Protein AF-A0A6I3M5B8-F1 (afdb_monomer)

Secondary structure (DSSP, 8-state):
--SHHHHHHHHHHHHHHHHHHHHHHHHHHHHHHHHHHHHHHHHHHHHHHHH-TGGGHHHHHHHHHHHHHHHHHHHHHHHHSSSS---HHHHHHHHHHHHHHHHHHHHHHHHHHHHHHHHHHHHHHHHHHHHHHHHHHHHHHHHHHHHHHHHHHHHTTB-HHHHTTTTTHHHHHHHHHHHHHHHHHHHHHHHHTT-HHHHHHHHHHHHHHHHHHHHHHHHHHHHHHHHHHHHHHHHHHHHHHHHHHHHHHTS---HHHHHHHHHHHHHHHTSPPSSSSB-HHHHHHHHHHHHHHHHHHHTPPPGGGSS-SS------------SS--------SS---------------------------------------------PPPPPHHHHHHHHHHHHHHHHHHHHHHHHHHHTSTT-S-HHHHHHHHHHHHHHHHHHHHH-SSTTTHHHHTT-HHHHHHHHHHHHHHHHHHHHHHHHHHHHHHHHHHTT---

Structure (mmCIF, N/CA/C/O backbone):
data_AF-A0A6I3M5B8-F1
#
_entry.id   AF-A0A6I3M5B8-F1
#
loop_
_atom_site.group_PDB
_atom_site.id
_atom_site.type_symbol
_atom_site.label_atom_id
_atom_site.label_alt_id
_atom_site.label_comp_id
_atom_site.label_asym_id
_atom_site.label_entity_id
_atom_site.label_seq_id
_atom_site.pdbx_PDB_ins_code
_atom_site.Cartn_x
_atom_site.Cartn_y
_atom_site.Cartn_z
_atom_site.occupancy
_atom_site.B_iso_or_equiv
_atom_site.auth_seq_id
_atom_site.auth_comp_id
_atom_site.auth_asym_id
_atom_site.auth_atom_id
_atom_site.pdbx_PDB_model_num
ATOM 1 N N . MET A 1 1 ? 9.549 38.883 67.615 1.00 48.59 1 MET A N 1
ATOM 2 C CA . MET A 1 1 ? 9.019 37.497 67.687 1.00 48.59 1 MET A CA 1
ATOM 3 C C . MET A 1 1 ? 7.495 37.402 67.435 1.00 48.59 1 MET A C 1
ATOM 5 O O . MET A 1 1 ? 6.851 36.519 67.979 1.00 48.59 1 MET A O 1
ATOM 9 N N . ALA A 1 2 ? 6.892 38.235 66.567 1.00 50.72 2 ALA A N 1
ATOM 10 C CA . ALA A 1 2 ? 5.431 38.231 66.320 1.00 50.72 2 ALA A CA 1
ATOM 11 C C . ALA A 1 2 ? 5.004 37.649 64.948 1.00 50.72 2 ALA A C 1
ATOM 13 O O . ALA A 1 2 ? 3.820 37.586 64.639 1.00 50.72 2 ALA A O 1
ATOM 14 N N . GLY A 1 3 ? 5.953 37.202 64.113 1.00 49.19 3 GLY A N 1
ATOM 15 C CA . GLY A 1 3 ? 5.669 36.729 62.747 1.00 49.19 3 GLY A CA 1
ATOM 16 C C . GLY A 1 3 ? 5.330 35.237 62.612 1.00 49.19 3 GLY A C 1
ATOM 17 O O . GLY A 1 3 ? 4.760 34.837 61.600 1.00 49.19 3 GLY A O 1
ATOM 18 N N . PHE A 1 4 ? 5.658 34.407 63.610 1.00 50.53 4 PHE A N 1
ATOM 19 C CA . PHE A 1 4 ? 5.570 32.941 63.496 1.00 50.53 4 PHE A CA 1
ATOM 20 C C . PHE A 1 4 ? 4.150 32.400 63.760 1.00 50.53 4 PHE A C 1
ATOM 22 O O . PHE A 1 4 ? 3.657 31.542 63.032 1.00 50.53 4 PHE A O 1
ATOM 29 N N . TRP A 1 5 ? 3.428 32.974 64.729 1.00 51.03 5 TRP A N 1
ATOM 30 C CA . TRP A 1 5 ? 2.054 32.569 65.065 1.00 51.03 5 TRP A CA 1
ATOM 31 C C . TRP A 1 5 ? 1.001 33.043 64.045 1.00 51.03 5 TRP A C 1
ATOM 33 O O . TRP A 1 5 ? -0.003 32.366 63.833 1.00 51.03 5 TRP A O 1
ATOM 43 N N . ALA A 1 6 ? 1.256 34.155 63.345 1.00 49.97 6 ALA A N 1
ATOM 44 C CA . ALA A 1 6 ? 0.370 34.684 62.303 1.00 49.97 6 ALA A CA 1
ATOM 45 C C . ALA A 1 6 ? 0.513 33.977 60.937 1.00 49.97 6 ALA A C 1
ATOM 47 O O . ALA A 1 6 ? -0.367 34.116 60.089 1.00 49.97 6 ALA A O 1
ATOM 48 N N . ARG A 1 7 ? 1.603 33.227 60.695 1.00 49.31 7 ARG A N 1
ATOM 49 C CA . ARG A 1 7 ? 1.719 32.342 59.517 1.00 49.31 7 ARG A CA 1
ATOM 50 C C . ARG A 1 7 ? 0.981 31.018 59.729 1.00 49.31 7 ARG A C 1
ATOM 52 O O . ARG A 1 7 ? 0.287 30.571 58.828 1.00 49.31 7 ARG A O 1
ATOM 59 N N . ARG A 1 8 ? 1.026 30.445 60.939 1.00 51.91 8 ARG A N 1
ATOM 60 C CA . ARG A 1 8 ? 0.350 29.169 61.258 1.00 51.91 8 ARG A CA 1
ATOM 61 C C . ARG A 1 8 ? -1.183 29.245 61.186 1.00 51.91 8 ARG A C 1
ATOM 63 O O . ARG A 1 8 ? -1.810 28.292 60.749 1.00 51.91 8 ARG A O 1
ATOM 70 N N . ARG A 1 9 ? -1.787 30.383 61.561 1.00 50.44 9 ARG A N 1
ATOM 71 C CA . ARG A 1 9 ? -3.241 30.616 61.410 1.00 50.44 9 ARG A CA 1
ATOM 72 C C . ARG A 1 9 ? -3.683 30.957 59.982 1.00 50.44 9 ARG A C 1
ATOM 74 O O . ARG A 1 9 ? -4.861 30.807 59.701 1.00 50.44 9 ARG A O 1
ATOM 81 N N . ARG A 1 10 ? -2.772 31.403 59.104 1.00 51.41 10 ARG A N 1
ATOM 82 C CA . ARG A 1 10 ? -3.060 31.620 57.673 1.00 51.41 10 ARG A CA 1
ATOM 83 C C . ARG A 1 10 ? -2.960 30.332 56.850 1.00 51.41 10 ARG A C 1
ATOM 85 O O . ARG A 1 10 ? -3.768 30.145 55.959 1.00 51.41 10 ARG A O 1
ATOM 92 N N . GLY A 1 11 ? -2.080 29.404 57.236 1.00 59.59 11 GLY A N 1
ATOM 93 C CA . GLY A 1 11 ? -1.969 28.101 56.569 1.00 59.59 11 GLY A CA 1
ATOM 94 C C . GLY A 1 11 ? -3.153 27.151 56.803 1.00 59.59 11 GLY A C 1
ATOM 95 O O . GLY A 1 11 ? -3.474 26.366 55.928 1.00 59.59 11 GLY A O 1
ATOM 96 N N . ALA A 1 12 ? -3.844 27.219 57.947 1.00 63.94 12 ALA A N 1
ATOM 97 C CA . ALA A 1 12 ? -5.006 26.359 58.223 1.00 63.94 12 ALA A CA 1
ATOM 98 C C . ALA A 1 12 ? -6.206 26.568 57.262 1.00 63.94 12 ALA A C 1
ATOM 100 O O . ALA A 1 12 ? -6.715 25.571 56.755 1.00 63.94 12 ALA A O 1
ATOM 101 N N . PRO A 1 13 ? -6.656 27.806 56.967 1.00 72.19 13 PRO A N 1
ATOM 102 C CA . PRO A 1 13 ? -7.701 28.031 55.966 1.00 72.19 13 PRO A CA 1
ATOM 103 C C . PRO A 1 13 ? -7.230 27.741 54.533 1.00 72.19 13 PRO A C 1
ATOM 105 O O . PRO A 1 13 ? -8.029 27.285 53.724 1.00 72.19 13 PRO A O 1
ATOM 108 N N . GLU A 1 14 ? -5.946 27.951 54.218 1.00 72.81 14 GLU A N 1
ATOM 109 C CA . GLU A 1 14 ? -5.363 27.582 52.917 1.00 72.81 14 GLU A CA 1
ATOM 110 C C . GLU A 1 14 ? -5.358 26.054 52.708 1.00 72.81 14 GLU A C 1
ATOM 112 O O . GLU A 1 14 ? -5.739 25.582 51.641 1.00 72.81 14 GLU A O 1
ATOM 117 N N . LEU A 1 15 ? -5.013 25.276 53.741 1.00 73.50 15 LEU A N 1
ATOM 118 C CA . LEU A 1 15 ? -5.062 23.807 53.722 1.00 73.50 15 LEU A CA 1
ATOM 119 C C . LEU A 1 15 ? -6.498 23.280 53.599 1.00 73.50 15 LEU A C 1
ATOM 121 O O . LEU A 1 15 ? -6.754 22.380 52.811 1.00 73.50 15 LEU A O 1
ATOM 125 N N . GLN A 1 16 ? -7.455 23.877 54.316 1.00 77.31 16 GLN A N 1
ATOM 126 C CA . GLN A 1 16 ? -8.872 23.513 54.196 1.00 77.31 16 GLN A CA 1
ATOM 127 C C . GLN A 1 16 ? -9.437 23.810 52.802 1.00 77.31 16 GLN A C 1
ATOM 129 O O . GLN A 1 16 ? -10.225 23.025 52.278 1.00 77.31 16 GLN A O 1
ATOM 134 N N . ALA A 1 17 ? -9.036 24.931 52.196 1.00 80.94 17 ALA A N 1
ATOM 135 C CA . ALA A 1 17 ? -9.413 25.259 50.826 1.00 80.94 17 ALA A CA 1
ATOM 136 C C . ALA A 1 17 ? -8.810 24.261 49.823 1.00 80.94 17 ALA A C 1
ATOM 138 O O . ALA A 1 17 ? -9.516 23.805 48.927 1.00 80.94 17 ALA A O 1
ATOM 139 N N . HIS A 1 18 ? -7.544 23.878 50.010 1.00 82.12 18 HIS A N 1
ATOM 140 C CA . HIS A 1 18 ? -6.878 22.873 49.182 1.00 82.12 18 HIS A CA 1
ATOM 141 C C . HIS A 1 18 ? -7.544 21.490 49.282 1.00 82.12 18 HIS A C 1
ATOM 143 O O . HIS A 1 18 ? -7.831 20.867 48.261 1.00 82.12 18 HIS A O 1
ATOM 149 N N . ASP A 1 19 ? -7.868 21.033 50.494 1.00 83.81 19 ASP A N 1
ATOM 150 C CA . ASP A 1 19 ? -8.555 19.754 50.713 1.00 83.81 19 ASP A CA 1
ATOM 151 C C . ASP A 1 19 ? -9.961 19.748 50.082 1.00 83.81 19 ASP A C 1
ATOM 153 O O . ASP A 1 19 ? -10.383 18.749 49.493 1.00 83.81 19 ASP A O 1
ATOM 157 N N . ALA A 1 20 ? -10.682 20.874 50.145 1.00 87.50 20 ALA A N 1
ATOM 158 C CA . ALA A 1 20 ? -11.982 21.033 49.489 1.00 87.50 20 ALA A CA 1
ATOM 159 C C . ALA A 1 20 ? -11.874 21.025 47.952 1.00 87.50 20 ALA A C 1
ATOM 161 O O . ALA A 1 20 ? -12.743 20.477 47.264 1.00 87.50 20 ALA A O 1
ATOM 162 N N . GLU A 1 21 ? -10.802 21.599 47.404 1.00 91.81 21 GLU A N 1
ATOM 163 C CA . GLU A 1 21 ? -10.503 21.548 45.973 1.00 91.81 21 GLU A CA 1
ATOM 164 C C . GLU A 1 21 ? -10.209 20.110 45.521 1.00 91.81 21 GLU A C 1
ATOM 166 O O . GLU A 1 21 ? -10.784 19.651 44.531 1.00 91.81 21 GLU A O 1
ATOM 171 N N . LEU A 1 22 ? -9.394 19.361 46.275 1.00 92.94 22 LEU A N 1
ATOM 172 C CA . LEU A 1 22 ? -9.124 17.943 46.010 1.00 92.94 22 LEU A CA 1
ATOM 173 C C . LEU A 1 22 ? -10.400 17.096 46.055 1.00 92.94 22 LEU A C 1
ATOM 175 O O . LEU A 1 22 ? -10.620 16.282 45.157 1.00 92.94 22 LEU A O 1
ATOM 179 N N . ALA A 1 23 ? -11.267 17.322 47.044 1.00 92.62 23 ALA A N 1
ATOM 180 C CA . ALA A 1 23 ? -12.552 16.635 47.144 1.00 92.62 23 ALA A CA 1
ATOM 181 C C . ALA A 1 23 ? -13.448 16.903 45.923 1.00 92.62 23 ALA A C 1
ATOM 183 O O . ALA A 1 23 ? -14.021 15.978 45.344 1.00 92.62 23 ALA A O 1
ATOM 184 N N . THR A 1 24 ? -13.529 18.166 45.493 1.00 95.88 24 THR A N 1
ATOM 185 C CA . THR A 1 24 ? -14.314 18.576 44.318 1.00 95.88 24 THR A CA 1
ATOM 186 C C . THR A 1 24 ? -13.767 17.947 43.036 1.00 95.88 24 THR A C 1
ATOM 188 O O . THR A 1 24 ? -14.530 17.414 42.224 1.00 95.88 24 THR A O 1
ATOM 191 N N . ARG A 1 25 ? -12.439 17.959 42.861 1.00 96.44 25 ARG A N 1
ATOM 192 C CA . ARG A 1 25 ? -11.760 17.341 41.714 1.00 96.44 25 ARG A CA 1
ATOM 193 C C . ARG A 1 25 ? -11.989 15.832 41.666 1.00 96.44 25 ARG A C 1
ATOM 195 O O . ARG A 1 25 ? -12.369 15.323 40.617 1.00 96.44 25 ARG A O 1
ATOM 202 N N . ALA A 1 26 ? -11.829 15.135 42.791 1.00 96.00 26 ALA A N 1
ATOM 203 C CA . ALA A 1 26 ? -12.060 13.695 42.883 1.00 96.00 26 ALA A CA 1
ATOM 204 C C . ALA A 1 26 ? -13.515 13.319 42.559 1.00 96.00 26 ALA A C 1
ATOM 206 O O . ALA A 1 26 ? -13.753 12.405 41.771 1.00 96.00 26 ALA A O 1
ATOM 207 N N . GLY A 1 27 ? -14.494 14.050 43.106 1.00 94.94 27 GLY A N 1
ATOM 208 C CA . GLY A 1 27 ? -15.912 13.828 42.807 1.00 94.94 27 GLY A CA 1
ATOM 209 C C . GLY A 1 27 ? -16.252 14.040 41.328 1.00 94.94 27 GLY A C 1
ATOM 210 O O . GLY A 1 27 ? -16.970 13.234 40.738 1.00 94.94 27 GLY A O 1
ATOM 211 N N . THR A 1 28 ? -15.688 15.085 40.716 1.00 97.19 28 THR A N 1
ATOM 212 C CA . THR A 1 28 ? -15.871 15.375 39.284 1.00 97.19 28 THR A CA 1
ATOM 213 C C . THR A 1 28 ? -15.255 14.279 38.411 1.00 97.19 28 THR A C 1
ATOM 215 O O . THR A 1 28 ? -15.913 13.793 37.493 1.00 97.19 28 THR A O 1
ATOM 218 N N . ALA A 1 29 ? -14.032 13.843 38.729 1.00 95.44 29 ALA A N 1
ATOM 219 C CA . ALA A 1 29 ? -13.338 12.782 38.000 1.00 95.44 29 ALA A CA 1
ATOM 220 C C . ALA A 1 29 ? -14.086 11.440 38.075 1.00 95.44 29 ALA A C 1
ATOM 222 O O . ALA A 1 29 ? -14.240 10.760 37.067 1.00 95.44 29 ALA A O 1
ATOM 223 N N . LEU A 1 30 ? -14.618 11.073 39.248 1.00 97.75 30 LEU A N 1
ATOM 224 C CA . LEU A 1 30 ? -15.414 9.849 39.412 1.00 97.75 30 LEU A CA 1
ATOM 225 C C . LEU A 1 30 ? -16.650 9.827 38.505 1.00 97.75 30 LEU A C 1
ATOM 227 O O . LEU A 1 30 ? -16.930 8.810 37.874 1.00 97.75 30 LEU A O 1
ATOM 231 N N . PHE A 1 31 ? -17.386 10.940 38.444 1.00 97.81 31 PHE A N 1
ATOM 232 C CA . PHE A 1 31 ? -18.568 11.042 37.590 1.00 97.81 31 PHE A CA 1
ATOM 233 C C . PHE A 1 31 ? -18.199 10.997 36.102 1.00 97.81 31 PHE A C 1
ATOM 235 O O . PHE A 1 31 ? -18.844 10.282 35.339 1.00 97.81 31 PHE A O 1
ATOM 242 N N . ALA A 1 32 ? -17.144 11.714 35.701 1.00 94.12 32 ALA A N 1
ATOM 243 C CA . ALA A 1 32 ? -16.665 11.723 34.321 1.00 94.12 32 ALA A CA 1
ATOM 244 C C . ALA A 1 32 ? -16.250 10.319 33.849 1.00 94.12 32 ALA A C 1
ATOM 246 O O . ALA A 1 32 ? -16.659 9.879 32.773 1.00 94.12 32 ALA A O 1
ATOM 247 N N . VAL A 1 33 ? -15.502 9.582 34.676 1.00 96.88 33 VAL A N 1
ATOM 248 C CA . VAL A 1 33 ? -15.084 8.208 34.367 1.00 96.88 33 VAL A CA 1
ATOM 249 C C . VAL A 1 33 ? -16.270 7.247 34.307 1.00 96.88 33 VAL A C 1
ATOM 251 O O . VAL A 1 33 ? -16.305 6.406 33.411 1.00 96.88 33 VAL A O 1
ATOM 254 N N . ASP A 1 34 ? -17.244 7.353 35.217 1.00 97.75 34 ASP A N 1
ATOM 255 C CA . ASP A 1 34 ? -18.444 6.502 35.200 1.00 97.75 34 ASP A CA 1
ATOM 256 C C . ASP A 1 34 ? -19.265 6.689 33.918 1.00 97.75 34 ASP A C 1
ATOM 258 O O . ASP A 1 34 ? -19.636 5.710 33.262 1.00 97.75 34 ASP A O 1
ATOM 262 N N . ASP A 1 35 ? -19.498 7.942 33.521 1.00 96.50 35 ASP A N 1
ATOM 263 C CA . ASP A 1 35 ? -20.221 8.261 32.290 1.00 96.50 35 ASP A CA 1
ATOM 264 C C . ASP A 1 35 ? -19.478 7.747 31.052 1.00 96.50 35 ASP A C 1
ATOM 266 O O . ASP A 1 35 ? -20.052 7.058 30.202 1.00 96.50 35 ASP A O 1
ATOM 270 N N . ARG A 1 36 ? -18.162 7.969 31.004 1.00 92.81 36 ARG A N 1
ATOM 271 C CA . ARG A 1 36 ? -17.316 7.490 29.913 1.00 92.81 36 ARG A CA 1
ATOM 272 C C . ARG A 1 36 ? -17.292 5.966 29.817 1.00 92.81 36 ARG A C 1
ATOM 274 O O . ARG A 1 36 ? -17.307 5.409 28.721 1.00 92.81 36 ARG A O 1
ATOM 281 N N . LEU A 1 37 ? -17.269 5.275 30.952 1.00 95.31 37 LEU A N 1
ATOM 282 C CA . LEU A 1 37 ? -17.287 3.818 30.998 1.00 95.31 37 LEU A CA 1
ATOM 283 C C . LEU A 1 37 ? -18.627 3.261 30.507 1.00 95.31 37 LEU A C 1
ATOM 285 O O . LEU A 1 37 ? -18.642 2.223 29.843 1.00 95.31 37 LEU A O 1
ATOM 289 N N . ARG A 1 38 ? -19.741 3.950 30.785 1.00 92.81 38 ARG A N 1
ATOM 290 C CA . ARG A 1 38 ? -21.059 3.616 30.227 1.00 92.81 38 ARG A CA 1
ATOM 291 C C . ARG A 1 38 ? -21.059 3.757 28.707 1.00 92.81 38 ARG A C 1
ATOM 293 O O . ARG A 1 38 ? -21.376 2.781 28.033 1.00 92.81 38 ARG A O 1
ATOM 300 N N . ALA A 1 39 ? -20.596 4.892 28.185 1.00 90.25 39 ALA A N 1
ATOM 301 C CA . ALA A 1 39 ? -20.475 5.119 26.745 1.00 90.25 39 ALA A CA 1
ATOM 302 C C . ALA A 1 39 ? -19.590 4.056 26.063 1.00 90.25 39 ALA A C 1
ATOM 304 O O . ALA A 1 39 ? -20.016 3.413 25.108 1.00 90.25 39 ALA A O 1
ATOM 305 N N . ALA A 1 40 ? -18.408 3.767 26.619 1.00 90.25 40 ALA A N 1
ATOM 306 C CA . ALA A 1 40 ? -17.511 2.736 26.089 1.00 90.25 40 ALA A CA 1
ATOM 307 C C . ALA A 1 40 ? -18.128 1.322 26.129 1.00 90.25 40 ALA A C 1
ATOM 309 O O . ALA A 1 40 ? -17.816 0.471 25.298 1.00 90.25 40 ALA A O 1
ATOM 310 N N . SER A 1 41 ? -19.023 1.054 27.085 1.00 90.94 41 SER A N 1
ATOM 311 C CA . SER A 1 41 ? -19.755 -0.216 27.165 1.00 90.94 41 SER A CA 1
ATOM 312 C C . SER A 1 41 ? -20.810 -0.349 26.068 1.00 90.94 41 SER A C 1
ATOM 314 O O . SER A 1 41 ? -20.990 -1.437 25.526 1.00 90.94 41 SER A O 1
ATOM 316 N N . GLU A 1 42 ? -21.509 0.742 25.752 1.00 91.06 42 GLU A N 1
ATOM 317 C CA . GLU A 1 42 ? -22.475 0.793 24.651 1.00 91.06 42 GLU A CA 1
ATOM 318 C C . GLU A 1 42 ? -21.760 0.628 23.304 1.00 91.06 42 GLU A C 1
ATOM 320 O O . GLU A 1 42 ? -22.162 -0.204 22.490 1.00 91.06 42 GLU A O 1
ATOM 325 N N . GLU A 1 43 ? -20.642 1.336 23.107 1.00 89.81 43 GLU A N 1
ATOM 326 C CA . GLU A 1 43 ? -19.778 1.194 21.928 1.00 89.81 43 GLU A CA 1
ATOM 327 C C . GLU A 1 43 ? -19.272 -0.236 21.740 1.00 89.81 43 GLU A C 1
ATOM 329 O O . GLU A 1 43 ? -19.311 -0.751 20.622 1.00 89.81 43 GLU A O 1
ATOM 334 N N . LEU A 1 44 ? -18.866 -0.910 22.822 1.00 90.88 44 LEU A N 1
ATOM 335 C CA . LEU A 1 44 ? -18.464 -2.316 22.773 1.00 90.88 44 LEU A CA 1
ATOM 336 C C . LEU A 1 44 ? -19.594 -3.211 22.239 1.00 90.88 44 LEU A C 1
ATOM 338 O O . LEU A 1 44 ? -19.329 -4.090 21.425 1.00 90.88 44 LEU A O 1
ATOM 342 N N . GLY A 1 45 ? -20.844 -2.969 22.647 1.00 88.62 45 GLY A N 1
ATOM 343 C CA . GLY A 1 45 ? -22.005 -3.719 22.157 1.00 88.62 45 GLY A CA 1
ATOM 344 C C . GLY A 1 45 ? -22.276 -3.492 20.665 1.00 88.62 45 GLY A C 1
ATOM 345 O O . GLY A 1 45 ? -22.546 -4.439 19.925 1.00 88.62 45 GLY A O 1
ATOM 346 N N . PHE A 1 46 ? -22.137 -2.252 20.185 1.00 86.88 46 PHE A N 1
ATOM 347 C CA . PHE A 1 46 ? -22.210 -1.965 18.747 1.00 86.88 46 PHE A CA 1
ATOM 348 C C . PHE A 1 46 ? -21.057 -2.613 17.973 1.00 86.88 46 PHE A C 1
ATOM 350 O O . PHE A 1 46 ? -21.256 -3.122 16.867 1.00 86.88 46 PHE A O 1
ATOM 357 N N . ALA A 1 47 ? -19.852 -2.604 18.542 1.00 86.75 47 ALA A N 1
ATOM 358 C CA . ALA A 1 47 ? -18.682 -3.215 17.934 1.00 86.75 47 ALA A CA 1
ATOM 359 C C . ALA A 1 47 ? -18.783 -4.743 17.892 1.00 86.75 47 ALA A C 1
ATOM 361 O O . ALA A 1 47 ? -18.393 -5.328 16.888 1.00 86.75 47 ALA A O 1
ATOM 362 N N . GLU A 1 48 ? -19.361 -5.386 18.908 1.00 86.62 48 GLU A N 1
ATOM 363 C CA . GLU A 1 48 ? -19.631 -6.828 18.907 1.00 86.62 48 GLU A CA 1
ATOM 364 C C . GLU A 1 48 ? -20.513 -7.227 17.721 1.00 86.62 48 GLU A C 1
ATOM 366 O O . GLU A 1 48 ? -20.199 -8.173 17.001 1.00 86.62 48 GLU A O 1
ATOM 371 N N . ALA A 1 49 ? -21.574 -6.459 17.456 1.00 83.25 49 ALA A N 1
ATOM 372 C CA . ALA A 1 49 ? -22.458 -6.704 16.320 1.00 83.25 49 ALA A CA 1
ATOM 373 C C . ALA A 1 49 ? -21.755 -6.525 14.959 1.00 83.25 49 ALA A C 1
ATOM 375 O O . ALA A 1 49 ? -22.120 -7.182 13.985 1.00 83.25 49 ALA A O 1
ATOM 376 N N . ALA A 1 50 ? -20.762 -5.634 14.877 1.00 79.69 50 ALA A N 1
ATOM 377 C CA . ALA A 1 50 ? -20.055 -5.318 13.636 1.00 79.69 50 ALA A CA 1
ATOM 378 C C . ALA A 1 50 ? -18.809 -6.187 13.381 1.00 79.69 50 ALA A C 1
ATOM 380 O O . ALA A 1 50 ? -18.463 -6.430 12.225 1.00 79.69 50 ALA A O 1
ATOM 381 N N . LEU A 1 51 ? -18.106 -6.599 14.439 1.00 82.06 51 LEU A N 1
ATOM 382 C CA . LEU A 1 51 ? -16.792 -7.251 14.385 1.00 82.06 51 LEU A CA 1
ATOM 383 C C . LEU A 1 51 ? -16.814 -8.699 14.895 1.00 82.06 51 LEU A C 1
ATOM 385 O O . LEU A 1 51 ? -15.892 -9.452 14.594 1.00 82.06 51 LEU A O 1
ATOM 389 N N . GLY A 1 52 ? -17.843 -9.087 15.651 1.00 83.88 52 GLY A N 1
ATOM 390 C CA . GLY A 1 52 ? -17.917 -10.366 16.353 1.00 83.88 52 GLY A CA 1
ATOM 391 C C . GLY A 1 52 ? -17.292 -10.326 17.752 1.00 83.88 52 GLY A C 1
ATOM 392 O O . GLY A 1 52 ? -16.508 -9.438 18.094 1.00 83.88 52 GLY A O 1
ATOM 393 N N . SER A 1 53 ? -17.639 -11.319 18.571 1.00 85.31 53 SER A N 1
ATOM 394 C CA . SER A 1 53 ? -17.255 -11.395 19.988 1.00 85.31 53 SER A CA 1
ATOM 395 C C . SER A 1 53 ? -15.764 -11.662 20.210 1.00 85.31 53 SER A C 1
ATOM 397 O O . SER A 1 53 ? -15.169 -11.118 21.139 1.00 85.31 53 SER A O 1
ATOM 399 N N . GLU A 1 54 ? -15.124 -12.450 19.344 1.00 83.06 54 GLU A N 1
ATOM 400 C CA . GLU A 1 54 ? -13.688 -12.741 19.443 1.00 83.06 54 GLU A CA 1
ATOM 401 C C . GLU A 1 54 ? -12.837 -11.478 19.238 1.00 83.06 54 GLU A C 1
ATOM 403 O O . GLU A 1 54 ? -11.878 -11.239 19.972 1.00 83.06 54 GLU A O 1
ATOM 408 N N . ALA A 1 55 ? -13.237 -10.612 18.302 1.00 81.12 55 ALA A N 1
ATOM 409 C CA . ALA A 1 55 ? -12.507 -9.396 17.950 1.00 81.12 55 ALA A CA 1
ATOM 410 C C . ALA A 1 55 ? -12.511 -8.324 19.057 1.00 81.12 55 ALA A C 1
ATOM 412 O O . ALA A 1 55 ? -11.619 -7.472 19.085 1.00 81.12 55 ALA A O 1
ATOM 413 N N . ILE A 1 56 ? -13.500 -8.364 19.957 1.00 89.38 56 ILE A N 1
ATOM 414 C CA . ILE A 1 56 ? -13.662 -7.407 21.061 1.00 89.38 56 ILE A CA 1
ATOM 415 C C . ILE A 1 56 ? -13.249 -7.972 22.430 1.00 89.38 56 ILE A C 1
ATOM 417 O O . ILE A 1 56 ? -13.349 -7.271 23.439 1.00 89.38 56 ILE A O 1
ATOM 421 N N . ALA A 1 57 ? -12.798 -9.230 22.491 1.00 89.88 57 ALA A N 1
ATOM 422 C CA . ALA A 1 57 ? -12.553 -9.936 23.748 1.00 89.88 57 ALA A CA 1
ATOM 423 C C . ALA A 1 57 ? -11.535 -9.216 24.651 1.00 89.88 57 ALA A C 1
ATOM 425 O O . ALA A 1 57 ? -11.749 -9.085 25.856 1.00 89.88 57 ALA A O 1
ATOM 426 N N . GLU A 1 58 ? -10.449 -8.700 24.073 1.00 90.69 58 GLU A N 1
ATOM 427 C CA . GLU A 1 58 ? -9.429 -7.947 24.809 1.00 90.69 58 GLU A CA 1
ATOM 428 C C . GLU A 1 58 ? -9.988 -6.632 25.371 1.00 90.69 58 GLU A C 1
ATOM 430 O O . GLU A 1 58 ? -9.862 -6.361 26.567 1.00 90.69 58 GLU A O 1
ATOM 435 N N . THR A 1 59 ? -10.700 -5.860 24.546 1.00 91.38 59 THR A N 1
ATOM 436 C CA . THR A 1 59 ? -11.357 -4.613 24.959 1.00 91.38 59 THR A CA 1
ATOM 437 C C . THR A 1 59 ? -12.368 -4.860 26.081 1.00 91.38 59 THR A C 1
ATOM 439 O O . THR A 1 59 ? -12.419 -4.105 27.054 1.00 91.38 59 THR A O 1
ATOM 442 N N . ALA A 1 60 ? -13.121 -5.963 26.018 1.00 93.62 60 ALA A N 1
ATOM 443 C CA . ALA A 1 60 ? -14.046 -6.364 27.075 1.00 93.62 60 ALA A CA 1
ATOM 444 C C . ALA A 1 60 ? -13.327 -6.634 28.413 1.00 93.62 60 ALA A C 1
ATOM 446 O O . ALA A 1 60 ? -13.810 -6.221 29.473 1.00 93.62 60 ALA A O 1
ATOM 447 N N . VAL A 1 61 ? -12.154 -7.280 28.380 1.00 95.88 61 VAL A N 1
ATOM 448 C CA . 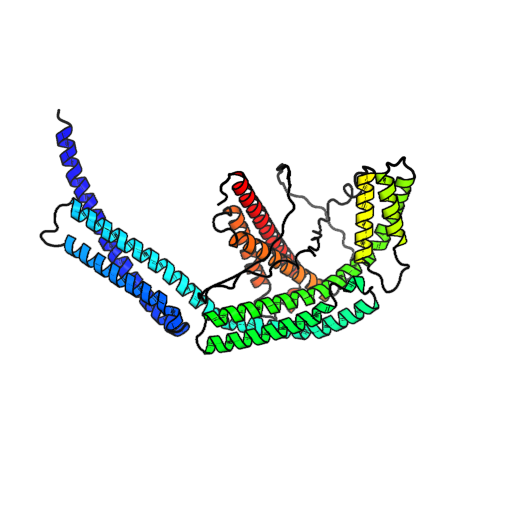VAL A 1 61 ? -11.320 -7.524 29.572 1.00 95.88 61 VAL A CA 1
ATOM 449 C C . VAL A 1 61 ? -10.802 -6.213 30.164 1.00 95.88 61 VAL A C 1
ATOM 451 O O . VAL A 1 61 ? -10.867 -6.033 31.386 1.00 95.88 61 VAL A O 1
ATOM 454 N N . VAL A 1 62 ? -10.338 -5.283 29.325 1.00 95.12 62 VAL A N 1
ATOM 455 C CA . VAL A 1 62 ? -9.856 -3.964 29.765 1.00 95.12 62 VAL A CA 1
ATOM 456 C C . VAL A 1 62 ? -10.990 -3.154 30.399 1.00 95.12 62 VAL A C 1
ATOM 458 O O . VAL A 1 62 ? -10.837 -2.651 31.513 1.00 95.12 62 VAL A O 1
ATOM 461 N N . LEU A 1 63 ? -12.172 -3.119 29.777 1.00 95.19 63 LEU A N 1
ATOM 462 C CA . LEU A 1 63 ? -13.351 -2.450 30.339 1.00 95.19 63 LEU A CA 1
ATOM 463 C C . LEU A 1 63 ? -13.804 -3.081 31.663 1.00 95.19 63 LEU A C 1
ATOM 465 O O . LEU A 1 63 ? -14.212 -2.380 32.591 1.00 95.19 63 LEU A O 1
ATOM 469 N N . ALA A 1 64 ? -13.705 -4.405 31.801 1.00 96.00 64 ALA A N 1
ATOM 470 C CA . ALA A 1 64 ? -13.973 -5.075 33.070 1.00 96.00 64 ALA A CA 1
ATOM 471 C C . ALA A 1 64 ? -12.949 -4.703 34.160 1.00 96.00 64 ALA A C 1
ATOM 473 O O . ALA A 1 64 ? -13.321 -4.594 35.330 1.00 96.00 64 ALA A O 1
ATOM 474 N N . ALA A 1 65 ? -11.677 -4.497 33.806 1.00 96.25 65 ALA A N 1
ATOM 475 C CA . ALA A 1 65 ? -10.654 -4.021 34.737 1.00 96.25 65 ALA A CA 1
ATOM 476 C C . ALA A 1 65 ? -10.902 -2.569 35.173 1.00 96.25 65 ALA A C 1
ATOM 478 O O . ALA A 1 65 ? -10.896 -2.301 36.377 1.00 96.25 65 ALA A O 1
ATOM 479 N N . ALA A 1 66 ? -11.231 -1.684 34.230 1.00 96.56 66 ALA A N 1
ATOM 480 C CA . ALA A 1 66 ? -11.608 -0.299 34.499 1.00 96.56 66 ALA A CA 1
ATOM 481 C C . ALA A 1 66 ? -12.798 -0.205 35.472 1.00 96.56 66 ALA A C 1
ATOM 483 O O . ALA A 1 66 ? -12.736 0.534 36.454 1.00 96.56 66 ALA A O 1
ATOM 484 N N . ARG A 1 67 ? -13.842 -1.035 35.291 1.00 97.25 67 ARG A N 1
ATOM 485 C CA . ARG A 1 67 ? -14.982 -1.120 36.233 1.00 97.25 67 ARG A CA 1
ATOM 486 C C . ARG A 1 67 ? -14.554 -1.485 37.654 1.00 97.25 67 ARG A C 1
ATOM 488 O O . ARG A 1 67 ? -15.074 -0.921 38.615 1.00 97.25 67 ARG A O 1
ATOM 495 N N . ARG A 1 68 ? -13.608 -2.419 37.812 1.00 97.69 68 ARG A N 1
ATOM 496 C CA . ARG A 1 68 ? -13.093 -2.801 39.140 1.00 97.69 68 ARG A CA 1
ATOM 497 C C . ARG A 1 68 ? -12.304 -1.665 39.791 1.00 97.69 68 ARG A C 1
ATOM 499 O O . ARG A 1 68 ? -12.488 -1.420 40.979 1.00 97.69 68 ARG A O 1
ATOM 506 N N . GLN A 1 69 ? -11.460 -0.971 39.027 1.00 96.94 69 GLN A N 1
ATOM 507 C CA . GLN A 1 69 ? -10.680 0.168 39.524 1.00 96.94 69 GLN A CA 1
ATOM 508 C C . GLN A 1 69 ? -11.581 1.344 39.922 1.00 96.94 69 GLN A C 1
ATOM 510 O O . GLN A 1 69 ? -11.400 1.906 41.000 1.00 96.94 69 GLN A O 1
ATOM 515 N N . LEU A 1 70 ? -12.604 1.649 39.115 1.00 98.06 70 LEU A N 1
ATOM 516 C CA . LEU A 1 70 ? -13.610 2.662 39.439 1.00 98.06 70 LEU A CA 1
ATOM 517 C C . LEU A 1 70 ? -14.368 2.304 40.728 1.00 98.06 70 LEU A C 1
ATOM 519 O O . LEU A 1 70 ? -14.597 3.160 41.580 1.00 98.06 70 LEU A O 1
ATOM 523 N N . GLY A 1 71 ? -14.699 1.022 40.916 1.00 97.88 71 GLY A N 1
ATOM 524 C CA . GLY A 1 71 ? -15.293 0.521 42.156 1.00 97.88 71 GLY A CA 1
ATOM 525 C C . GLY A 1 71 ? -14.422 0.773 43.395 1.00 97.88 71 GLY A C 1
ATOM 526 O O . GLY A 1 71 ? -14.948 1.193 44.430 1.00 97.88 71 GLY A O 1
ATOM 527 N N . GLU A 1 72 ? -13.101 0.581 43.298 1.00 97.62 72 GLU A N 1
ATOM 528 C CA . GLU A 1 72 ? -12.180 0.907 44.399 1.00 97.62 72 GLU A CA 1
ATOM 529 C C . GLU A 1 72 ? -12.082 2.418 44.628 1.00 97.62 72 GLU A C 1
ATOM 531 O O . GLU A 1 72 ? -12.137 2.861 45.775 1.00 97.62 72 GLU A O 1
ATOM 536 N N . ALA A 1 73 ? -12.041 3.223 43.564 1.00 97.69 73 ALA A N 1
ATOM 537 C CA . ALA A 1 73 ? -12.045 4.680 43.669 1.00 97.69 73 ALA A CA 1
ATOM 538 C C . ALA A 1 73 ? -13.305 5.196 44.399 1.00 97.69 73 ALA A C 1
ATOM 540 O O . ALA A 1 73 ? -13.205 5.993 45.336 1.00 97.69 73 ALA A O 1
ATOM 541 N N . PHE A 1 74 ? -14.492 4.661 44.083 1.00 98.06 74 PHE A N 1
ATOM 542 C CA . PHE A 1 74 ? -15.724 4.957 44.826 1.00 98.06 74 PHE A CA 1
ATOM 543 C C . PHE A 1 74 ? -15.677 4.486 46.285 1.00 98.06 74 PHE A C 1
ATOM 545 O O . PHE A 1 74 ? -16.240 5.145 47.164 1.00 98.06 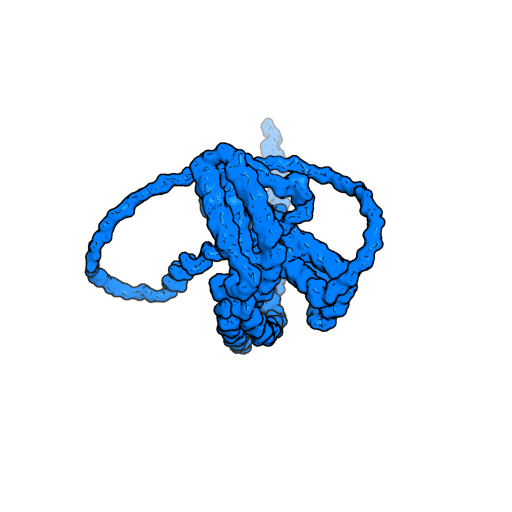74 PHE A O 1
ATOM 552 N N . ARG A 1 75 ? -15.030 3.348 46.574 1.00 97.44 75 ARG A N 1
ATOM 553 C CA . ARG A 1 75 ? -14.868 2.847 47.948 1.00 97.44 75 ARG A CA 1
ATOM 554 C C . ARG A 1 75 ? -13.983 3.776 48.778 1.00 97.44 75 ARG A C 1
ATOM 556 O O . ARG A 1 75 ? -14.349 4.110 49.905 1.00 97.44 75 ARG A O 1
ATOM 563 N N . LEU A 1 76 ? -12.867 4.229 48.210 1.00 96.00 76 LEU A N 1
ATOM 564 C CA . LEU A 1 76 ? -11.965 5.202 48.827 1.00 96.00 76 LEU A CA 1
ATOM 565 C C . LEU A 1 76 ? -12.663 6.544 49.062 1.00 96.00 76 LEU A C 1
ATOM 567 O O . LEU A 1 76 ? -12.577 7.087 50.163 1.00 96.00 76 LEU A O 1
ATOM 571 N N . ASN A 1 77 ? -13.420 7.032 48.075 1.00 94.88 77 ASN A N 1
ATOM 572 C CA . ASN A 1 77 ? -14.162 8.284 48.201 1.00 94.88 77 ASN A CA 1
ATOM 573 C C . ASN A 1 77 ? -15.243 8.210 49.290 1.00 94.88 77 ASN A C 1
ATOM 575 O O . ASN A 1 77 ? -15.394 9.130 50.087 1.00 94.88 77 ASN A O 1
ATOM 579 N N . ARG A 1 78 ? -15.951 7.079 49.403 1.00 95.31 78 ARG A N 1
ATOM 580 C CA . ARG A 1 78 ? -16.928 6.860 50.481 1.00 95.31 78 ARG A CA 1
ATOM 581 C C . ARG A 1 78 ? -16.281 6.940 51.863 1.00 95.31 78 ARG A C 1
ATOM 583 O O . ARG A 1 78 ? -16.825 7.602 52.735 1.00 95.31 78 ARG A O 1
ATOM 590 N N . ARG A 1 79 ? -15.089 6.356 52.029 1.00 95.50 79 ARG A N 1
ATOM 591 C CA . ARG A 1 79 ? -14.319 6.414 53.283 1.00 95.50 79 ARG A CA 1
ATOM 592 C C . ARG A 1 79 ? -13.908 7.841 53.669 1.00 95.50 79 ARG A C 1
ATOM 594 O O . ARG A 1 79 ? -13.726 8.130 54.848 1.00 95.50 79 ARG A O 1
ATOM 601 N N . ASN A 1 80 ? -13.757 8.744 52.698 1.00 92.25 80 ASN A N 1
ATOM 602 C CA . ASN A 1 80 ? -13.504 10.166 52.962 1.00 92.25 80 ASN A CA 1
ATOM 603 C C . ASN A 1 80 ? -14.751 10.902 53.483 1.00 92.25 80 ASN A C 1
ATOM 605 O O . ASN A 1 80 ? -14.609 11.919 54.157 1.00 92.25 80 ASN A O 1
ATOM 609 N N . HIS A 1 81 ? -15.950 10.386 53.202 1.00 90.38 81 HIS A N 1
ATOM 610 C CA . HIS A 1 81 ? -17.230 10.942 53.651 1.00 90.38 81 HIS A CA 1
ATOM 611 C C . HIS A 1 81 ? -17.798 10.263 54.908 1.00 90.38 81 HIS A C 1
ATOM 613 O O . HIS A 1 81 ? -18.875 10.644 55.369 1.00 90.38 81 HIS A O 1
ATOM 619 N N . ASP A 1 82 ? -17.098 9.275 55.473 1.00 92.19 82 ASP A N 1
ATOM 620 C CA . ASP A 1 82 ? -17.494 8.653 56.736 1.00 92.19 82 ASP A CA 1
ATOM 621 C C . ASP A 1 82 ? -17.458 9.680 57.890 1.00 92.19 82 ASP A C 1
ATOM 623 O O . ASP A 1 82 ? -16.652 10.611 57.857 1.00 92.19 82 ASP A O 1
ATOM 627 N N . PRO A 1 83 ? -18.265 9.507 58.960 1.00 86.75 83 PRO A N 1
ATOM 628 C CA . PRO A 1 83 ? -18.324 10.455 60.081 1.00 86.75 83 PRO A CA 1
ATOM 629 C C . PRO A 1 83 ? -16.979 10.705 60.778 1.00 86.75 83 PRO A C 1
ATOM 631 O O . PRO A 1 83 ? -16.791 11.754 61.387 1.00 86.75 83 PRO A O 1
ATOM 634 N N . GLN A 1 84 ? -16.055 9.743 60.690 1.00 83.38 84 GLN A N 1
ATOM 635 C CA . GLN A 1 84 ? -14.705 9.831 61.237 1.00 83.38 84 GLN A CA 1
ATOM 636 C C . GLN A 1 84 ? -13.682 9.438 60.154 1.00 83.38 84 GLN A C 1
ATOM 638 O O . GLN A 1 84 ? -13.184 8.310 60.151 1.00 83.38 84 GLN A O 1
ATOM 643 N N . PRO A 1 85 ? -13.361 10.342 59.213 1.00 81.69 85 PRO A N 1
ATOM 644 C CA . PRO A 1 85 ? -12.599 9.996 58.018 1.00 81.69 85 PRO A CA 1
ATOM 645 C C . PRO A 1 85 ? -11.103 9.788 58.290 1.00 81.69 85 PRO A C 1
ATOM 647 O O . PRO A 1 85 ? -10.421 9.233 57.434 1.00 81.69 85 PRO A O 1
ATOM 650 N N . GLY A 1 86 ? -10.588 10.188 59.458 1.00 87.75 86 GLY A N 1
ATOM 651 C CA . GLY A 1 86 ? -9.165 10.140 59.816 1.00 87.75 86 GLY A CA 1
ATOM 652 C C . GLY A 1 86 ? -8.498 11.525 59.787 1.00 87.75 86 GLY A C 1
ATOM 653 O O . GLY A 1 86 ? -9.196 12.535 59.680 1.00 87.75 86 GLY A O 1
ATOM 654 N N . PRO A 1 87 ? -7.164 11.605 59.934 1.00 88.88 87 PRO A N 1
ATOM 655 C CA . PRO A 1 87 ? -6.421 12.866 59.857 1.00 88.88 87 PRO A CA 1
ATOM 656 C C . PRO A 1 87 ? -6.440 13.467 58.436 1.00 88.88 87 PRO A C 1
ATOM 658 O O . PRO A 1 87 ? -6.486 12.723 57.456 1.00 88.88 87 PRO A O 1
ATOM 661 N N . SER A 1 88 ? -6.367 14.805 58.323 1.00 84.75 88 SER A N 1
ATOM 662 C CA . SER A 1 88 ? -6.450 15.544 57.038 1.00 84.75 88 SER A CA 1
ATOM 663 C C . SER A 1 88 ? -5.469 15.019 55.991 1.00 84.75 88 SER A C 1
ATOM 665 O O . SER A 1 88 ? -5.866 14.751 54.863 1.00 84.75 88 SER A O 1
ATOM 667 N N . ASP A 1 89 ? -4.214 14.781 56.383 1.00 86.75 89 ASP A N 1
ATOM 668 C CA . ASP A 1 89 ? -3.162 14.327 55.467 1.00 86.75 89 ASP A CA 1
ATOM 669 C C . ASP A 1 89 ? -3.503 12.968 54.820 1.00 86.75 89 ASP A C 1
ATOM 671 O O . ASP A 1 89 ? -3.260 12.756 53.632 1.00 86.75 89 ASP A O 1
ATOM 675 N N . GLU A 1 90 ? -4.137 12.054 55.566 1.00 90.94 90 GLU A N 1
ATOM 676 C CA . GLU A 1 90 ? -4.593 10.761 55.035 1.00 90.94 90 GLU A CA 1
ATOM 677 C C . GLU A 1 90 ? -5.822 10.893 54.128 1.00 90.94 90 GLU A C 1
ATOM 679 O O . GLU A 1 90 ? -6.018 10.066 53.233 1.00 90.94 90 GLU A O 1
ATOM 684 N N . VAL A 1 91 ? -6.681 11.885 54.374 1.00 91.38 91 VAL A N 1
ATOM 685 C CA . VAL A 1 91 ? -7.842 12.186 53.523 1.00 91.38 91 VAL A CA 1
ATOM 686 C C . VAL A 1 91 ? -7.369 12.787 52.198 1.00 91.38 91 VAL A C 1
ATOM 688 O O . VAL A 1 91 ? -7.783 12.315 51.138 1.00 91.38 91 VAL A O 1
ATOM 691 N N . GLY A 1 92 ? -6.439 13.746 52.245 1.00 90.88 92 GLY A N 1
ATOM 692 C CA . GLY A 1 92 ? -5.802 14.333 51.065 1.00 90.88 92 GLY A CA 1
ATOM 693 C C . GLY A 1 92 ? -5.075 13.288 50.215 1.00 90.88 92 GLY A C 1
ATOM 694 O O . GLY A 1 92 ? -5.315 13.200 49.011 1.00 90.88 92 GLY A O 1
ATOM 695 N N . ALA A 1 93 ? -4.276 12.412 50.838 1.00 93.88 93 ALA A N 1
ATOM 696 C CA . ALA A 1 93 ? -3.604 11.311 50.141 1.00 93.88 93 ALA A CA 1
ATOM 697 C C . ALA A 1 93 ? -4.592 10.344 49.460 1.00 93.88 93 ALA A C 1
ATOM 699 O O . ALA A 1 93 ? -4.337 9.870 48.353 1.00 93.88 93 ALA A O 1
ATOM 700 N N . ARG A 1 94 ? -5.749 10.075 50.083 1.00 95.88 94 ARG A N 1
ATOM 701 C CA . ARG A 1 94 ? -6.812 9.272 49.462 1.00 95.88 94 ARG A CA 1
ATOM 702 C C . ARG A 1 94 ? -7.475 9.978 48.286 1.00 95.88 94 ARG A C 1
ATOM 704 O O . ARG A 1 94 ? -7.735 9.310 47.293 1.00 95.88 94 ARG A O 1
ATOM 711 N N . TYR A 1 95 ? -7.745 11.284 48.365 1.00 96.62 95 TYR A N 1
ATOM 712 C CA . TYR A 1 95 ? -8.284 12.028 47.219 1.00 96.62 95 TYR A CA 1
ATOM 713 C C . TYR A 1 95 ? -7.317 12.034 46.038 1.00 96.62 95 TYR A C 1
ATOM 715 O O . TYR A 1 95 ? -7.750 11.797 44.914 1.00 96.62 95 TYR A O 1
ATOM 723 N N . LEU A 1 96 ? -6.019 12.231 46.288 1.00 96.56 96 LEU A N 1
ATOM 724 C CA . LEU A 1 96 ? -4.995 12.105 45.249 1.00 96.56 96 LEU A CA 1
ATOM 725 C C . LEU A 1 96 ? -5.011 10.706 44.626 1.00 96.56 96 LEU A C 1
ATOM 727 O O . LEU A 1 96 ? -5.068 10.591 43.410 1.00 96.56 96 LEU A O 1
ATOM 731 N N . HIS A 1 97 ? -5.098 9.650 45.438 1.00 97.38 97 HIS A N 1
ATOM 732 C CA . HIS A 1 97 ? -5.178 8.289 44.910 1.00 97.38 97 HIS A CA 1
ATOM 733 C C . HIS A 1 97 ? -6.449 8.027 44.079 1.00 97.38 97 HIS A C 1
ATOM 735 O O . HIS A 1 97 ? -6.390 7.330 43.068 1.00 97.38 97 HIS A O 1
ATOM 741 N N . VAL A 1 98 ? -7.598 8.590 44.474 1.00 97.94 98 VAL A N 1
ATOM 742 C CA . VAL A 1 98 ? -8.837 8.535 43.675 1.00 97.94 98 VAL A CA 1
ATOM 743 C C . VAL A 1 98 ? -8.641 9.228 42.328 1.00 97.94 98 VAL A C 1
ATOM 745 O O . VAL A 1 98 ? -9.023 8.665 41.307 1.00 97.94 98 VAL A O 1
ATOM 748 N N . ILE A 1 99 ? -8.026 10.413 42.320 1.00 97.50 99 ILE A N 1
ATOM 749 C CA . ILE A 1 99 ? -7.714 11.151 41.090 1.00 97.50 99 ILE A CA 1
ATOM 750 C C . ILE A 1 99 ? -6.777 10.322 40.201 1.00 97.50 99 ILE A C 1
ATOM 752 O O . ILE A 1 99 ? -7.101 10.111 39.037 1.00 97.50 99 ILE A O 1
ATOM 756 N N . ASP A 1 100 ? -5.699 9.760 40.754 1.00 97.88 100 ASP A N 1
ATOM 757 C CA . ASP A 1 100 ? -4.746 8.924 40.012 1.00 97.88 100 ASP A CA 1
ATOM 758 C C . ASP A 1 100 ? -5.418 7.690 39.382 1.00 97.88 100 ASP A C 1
ATOM 760 O O . ASP A 1 100 ? -5.120 7.321 38.242 1.00 97.88 100 ASP A O 1
ATOM 764 N N . LEU A 1 101 ? -6.335 7.037 40.111 1.00 97.75 101 LEU A N 1
ATOM 765 C CA . LEU A 1 101 ? -7.118 5.911 39.593 1.00 97.75 101 LEU A CA 1
ATOM 766 C C . LEU A 1 101 ? -8.022 6.351 38.442 1.00 97.75 101 LEU A C 1
ATOM 768 O O . LEU A 1 101 ? -8.047 5.679 37.412 1.00 97.75 101 LEU A O 1
ATOM 772 N N . CYS A 1 102 ? -8.737 7.468 38.595 1.00 98.12 102 CYS A N 1
ATOM 773 C CA . CYS A 1 102 ? -9.580 8.014 37.536 1.00 98.12 102 CYS A CA 1
ATOM 774 C C . CYS A 1 102 ? -8.753 8.361 36.290 1.00 98.12 102 CYS A C 1
ATOM 776 O O . CYS A 1 102 ? -9.076 7.882 35.210 1.00 98.12 102 CYS A O 1
ATOM 778 N N . GLU A 1 103 ? -7.636 9.076 36.435 1.00 97.19 103 GLU A N 1
ATOM 779 C CA . GLU A 1 103 ? -6.745 9.438 35.322 1.00 97.19 103 GLU A CA 1
ATOM 780 C C . GLU A 1 103 ? -6.117 8.209 34.636 1.00 97.19 103 GLU A C 1
ATOM 782 O O . GLU A 1 103 ? -5.861 8.208 33.428 1.00 97.19 103 GLU A O 1
ATOM 787 N N . ALA A 1 104 ? -5.833 7.137 35.382 1.00 96.44 104 ALA A N 1
ATOM 788 C CA . ALA A 1 104 ? -5.369 5.877 34.802 1.00 96.44 104 ALA A CA 1
ATOM 789 C C . ALA A 1 104 ? -6.470 5.175 33.993 1.00 96.44 104 ALA A C 1
ATOM 791 O O . ALA A 1 104 ? -6.193 4.651 32.911 1.00 96.44 104 ALA A O 1
ATOM 792 N N . ILE A 1 105 ? -7.709 5.185 34.494 1.00 97.00 105 ILE A N 1
ATOM 793 C CA . ILE A 1 105 ? -8.860 4.626 33.782 1.00 97.00 105 ILE A CA 1
ATOM 794 C C . ILE A 1 105 ? -9.149 5.439 32.518 1.00 97.00 105 ILE A C 1
ATOM 796 O O . ILE A 1 105 ? -9.306 4.837 31.462 1.00 97.00 105 ILE A O 1
ATOM 800 N N . GLU A 1 106 ? -9.176 6.773 32.591 1.00 93.38 106 GLU A N 1
ATOM 801 C CA . GLU A 1 106 ? -9.431 7.643 31.432 1.00 93.38 106 GLU A CA 1
ATOM 802 C C . GLU A 1 106 ? -8.463 7.354 30.290 1.00 93.38 106 GLU A C 1
ATOM 804 O O . GLU A 1 106 ? -8.914 7.052 29.188 1.00 93.38 106 GLU A O 1
ATOM 809 N N . ARG A 1 107 ? -7.153 7.319 30.573 1.00 93.88 107 ARG A N 1
ATOM 810 C CA . ARG A 1 107 ? -6.133 6.978 29.569 1.00 93.88 107 ARG A CA 1
ATOM 811 C C . ARG A 1 107 ? -6.368 5.603 28.951 1.00 93.88 107 ARG A C 1
ATOM 813 O O . ARG A 1 107 ? -6.297 5.450 27.738 1.00 93.88 107 ARG A O 1
ATOM 820 N N . SER A 1 108 ? -6.700 4.608 29.775 1.00 93.19 108 SER A N 1
ATOM 821 C CA . SER A 1 108 ? -7.016 3.271 29.271 1.00 93.19 108 SER A CA 1
ATOM 822 C C . SER A 1 108 ? -8.279 3.260 28.403 1.00 93.19 108 SER A C 1
ATOM 824 O O . SER A 1 108 ? -8.343 2.479 27.459 1.00 93.19 108 SER A O 1
ATOM 826 N N . LEU A 1 109 ? -9.290 4.073 28.716 1.00 90.81 109 LEU A N 1
ATOM 827 C CA . LEU A 1 109 ? -10.510 4.185 27.916 1.00 90.81 109 LEU A CA 1
ATOM 828 C C . LEU A 1 109 ? -10.258 4.934 26.604 1.00 90.81 109 LEU A C 1
ATOM 830 O O . LEU A 1 109 ? -10.795 4.520 25.580 1.00 90.81 109 LEU A O 1
ATOM 834 N N . ASP A 1 110 ? -9.449 5.995 26.608 1.00 86.50 110 ASP A N 1
ATOM 835 C CA . ASP A 1 110 ? -9.023 6.713 25.398 1.00 86.50 110 ASP A CA 1
ATOM 836 C C . ASP A 1 110 ? -8.365 5.755 24.395 1.00 86.50 110 ASP A C 1
ATOM 838 O O . ASP A 1 110 ? -8.818 5.656 23.254 1.00 86.50 110 ASP A O 1
ATOM 842 N N . ASP A 1 111 ? -7.371 4.983 24.839 1.00 88.56 111 ASP A N 1
ATOM 843 C CA . ASP A 1 111 ? -6.644 4.043 23.978 1.00 88.56 111 ASP A CA 1
ATOM 844 C C . ASP A 1 111 ? -7.576 2.975 23.379 1.00 88.56 111 ASP A C 1
ATOM 846 O O . ASP A 1 111 ? -7.535 2.695 22.179 1.00 88.56 111 ASP A O 1
ATOM 850 N N . GLN A 1 112 ? -8.458 2.398 24.202 1.00 88.56 112 GLN A N 1
ATOM 851 C CA . GLN A 1 112 ? -9.383 1.352 23.761 1.00 88.56 112 GLN A CA 1
ATOM 852 C C . GLN A 1 112 ? -10.465 1.877 22.814 1.00 88.56 112 GLN A C 1
ATOM 854 O O . GLN A 1 112 ? -10.777 1.225 21.821 1.00 88.56 112 GLN A O 1
ATOM 859 N N . THR A 1 113 ? -11.042 3.046 23.103 1.00 85.06 113 THR A N 1
ATOM 860 C CA . THR A 1 113 ? -12.077 3.649 22.246 1.00 85.06 113 THR A CA 1
ATOM 861 C C . THR A 1 113 ? -11.501 4.076 20.896 1.00 85.06 113 THR A C 1
ATOM 863 O O . THR A 1 113 ? -12.131 3.839 19.864 1.00 85.06 113 THR A O 1
ATOM 866 N N . ALA A 1 114 ? -10.276 4.612 20.867 1.00 85.94 114 ALA A N 1
ATOM 867 C CA . ALA A 1 114 ? -9.583 4.952 19.627 1.00 85.94 114 ALA A CA 1
ATOM 868 C C . ALA A 1 114 ? -9.296 3.714 18.755 1.00 85.94 114 ALA A C 1
ATOM 870 O O . ALA A 1 114 ? -9.626 3.712 17.565 1.00 85.94 114 ALA A O 1
ATOM 871 N N . ASP A 1 115 ? -8.737 2.649 19.338 1.00 88.31 115 ASP A N 1
ATOM 872 C CA . ASP A 1 115 ? -8.462 1.392 18.626 1.00 88.31 115 ASP A CA 1
ATOM 873 C C . ASP A 1 115 ? -9.756 0.731 18.117 1.00 88.31 115 ASP A C 1
ATOM 875 O O . ASP A 1 115 ? -9.852 0.342 16.948 1.00 88.31 115 ASP A O 1
ATOM 879 N N . LEU A 1 116 ? -10.801 0.681 18.948 1.00 86.44 116 LEU A N 1
ATOM 880 C CA . LEU A 1 116 ? -12.102 0.139 18.556 1.00 86.44 116 LEU A CA 1
ATOM 881 C C . LEU A 1 116 ? -12.715 0.927 17.391 1.00 86.44 116 LEU A C 1
ATOM 883 O O . LEU A 1 116 ? -13.170 0.335 16.406 1.00 86.44 116 LEU A O 1
ATOM 887 N N . ALA A 1 117 ? -12.679 2.261 17.460 1.00 85.50 117 ALA A N 1
ATOM 888 C CA . ALA A 1 117 ? -13.164 3.131 16.395 1.00 85.50 117 ALA A CA 1
ATOM 889 C C . ALA A 1 117 ? -12.405 2.903 15.078 1.00 85.50 117 ALA A C 1
ATOM 891 O O . ALA A 1 117 ? -13.021 2.872 14.004 1.00 85.50 117 ALA A O 1
ATOM 892 N N . GLU A 1 118 ? -11.087 2.697 15.139 1.00 87.38 118 GLU A N 1
ATOM 893 C CA . GLU A 1 118 ? -10.268 2.386 13.969 1.00 87.38 118 GLU A CA 1
ATOM 894 C C . GLU A 1 118 ? -10.654 1.035 13.350 1.00 87.38 118 GLU A C 1
ATOM 896 O O . GLU A 1 118 ? -10.906 0.959 12.141 1.00 87.38 118 GLU A O 1
ATOM 901 N N . ARG A 1 119 ? -10.784 -0.016 14.171 1.00 86.38 119 ARG A N 1
ATOM 902 C CA . ARG A 1 119 ? -11.213 -1.355 13.731 1.00 86.38 119 ARG A CA 1
ATOM 903 C C . ARG A 1 119 ? -12.601 -1.317 13.088 1.00 86.38 119 ARG A C 1
ATOM 905 O O . ARG A 1 119 ? -12.788 -1.855 11.996 1.00 86.38 119 ARG A O 1
ATOM 912 N N . MET A 1 120 ? -13.561 -0.615 13.694 1.00 85.75 120 MET A N 1
ATOM 913 C CA . MET A 1 120 ? -14.896 -0.416 13.112 1.00 85.75 120 MET A CA 1
ATOM 914 C C . MET A 1 120 ? -14.838 0.350 11.787 1.00 85.75 120 MET A C 1
ATOM 916 O O . MET A 1 120 ? -15.557 0.030 10.839 1.00 85.75 120 MET A O 1
ATOM 920 N N . SER A 1 121 ? -13.979 1.365 11.695 1.00 88.50 121 SER A N 1
ATOM 921 C CA . SER A 1 121 ? -13.773 2.124 10.463 1.00 88.50 121 SER A CA 1
ATOM 922 C C . SER A 1 121 ? -13.213 1.243 9.344 1.00 88.50 121 SER A C 1
ATOM 924 O O . SER A 1 121 ? -13.726 1.273 8.224 1.00 88.50 121 SER A O 1
ATOM 926 N N . ARG A 1 122 ? -12.225 0.390 9.649 1.00 85.00 122 ARG A N 1
ATOM 927 C CA . ARG A 1 122 ? -11.698 -0.614 8.713 1.00 85.00 122 ARG A CA 1
ATOM 928 C C . ARG A 1 122 ? -12.784 -1.586 8.259 1.00 85.00 122 ARG A C 1
ATOM 930 O O . ARG A 1 122 ? -12.970 -1.762 7.056 1.00 85.00 122 ARG A O 1
ATOM 937 N N . ALA A 1 123 ? -13.566 -2.131 9.188 1.00 84.69 123 ALA A N 1
ATOM 938 C CA . ALA A 1 123 ? -14.653 -3.053 8.864 1.00 84.69 123 ALA A CA 1
ATOM 939 C C . ALA A 1 123 ? -15.708 -2.432 7.931 1.00 84.69 123 ALA A C 1
ATOM 941 O O . ALA A 1 123 ? -16.160 -3.104 6.998 1.00 84.69 123 ALA A O 1
ATOM 942 N N . ARG A 1 124 ? -16.046 -1.148 8.137 1.00 86.81 124 ARG A N 1
ATOM 943 C CA . ARG A 1 124 ? -16.960 -0.385 7.269 1.00 86.81 124 ARG A CA 1
ATOM 944 C C . ARG A 1 124 ? -16.404 -0.151 5.865 1.00 86.81 124 ARG A C 1
ATOM 946 O O . ARG A 1 124 ? -17.163 -0.254 4.913 1.00 86.81 124 ARG A O 1
ATOM 953 N N . ARG A 1 125 ? -15.108 0.151 5.727 1.00 89.62 125 ARG A N 1
ATOM 954 C CA . ARG A 1 125 ? -14.466 0.419 4.420 1.00 89.62 125 ARG A CA 1
ATOM 955 C C . ARG A 1 125 ? -14.115 -0.845 3.636 1.00 89.62 125 ARG A C 1
ATOM 957 O O . ARG A 1 125 ? -13.925 -0.790 2.427 1.00 89.62 125 ARG A O 1
ATOM 964 N N . ALA A 1 126 ? -13.985 -1.986 4.304 1.00 90.25 126 ALA A N 1
ATOM 965 C CA . ALA A 1 126 ? -13.510 -3.213 3.675 1.00 90.25 126 ALA A CA 1
ATOM 966 C C . ALA A 1 126 ? -14.346 -3.704 2.465 1.00 90.25 126 ALA A C 1
ATOM 968 O O . ALA A 1 126 ? -13.730 -4.185 1.515 1.00 90.25 126 ALA A O 1
ATOM 969 N N . PRO A 1 127 ? -15.691 -3.578 2.411 1.00 90.75 127 PRO A N 1
ATOM 970 C CA . PRO A 1 127 ? -16.458 -3.885 1.198 1.00 90.75 127 PRO A CA 1
ATOM 971 C C . PRO A 1 127 ? -16.037 -3.041 -0.014 1.00 90.75 127 PRO A C 1
ATOM 973 O O . PRO A 1 127 ? -15.881 -3.585 -1.108 1.00 90.75 127 PRO A O 1
ATOM 976 N N . ASP A 1 128 ? -15.784 -1.746 0.187 1.00 94.19 128 ASP A N 1
ATOM 977 C CA . ASP A 1 128 ? -15.329 -0.842 -0.875 1.00 94.19 128 ASP A CA 1
ATOM 978 C C . ASP A 1 128 ? -13.912 -1.199 -1.330 1.00 94.19 128 ASP A C 1
ATOM 980 O O . ASP A 1 128 ? -13.629 -1.227 -2.526 1.00 94.19 128 ASP A O 1
ATOM 984 N N . VAL A 1 129 ? -13.031 -1.550 -0.385 1.00 94.44 129 VAL A N 1
ATOM 985 C CA . VAL A 1 129 ? -11.674 -2.035 -0.688 1.00 94.44 129 VAL A CA 1
ATOM 986 C C . VAL A 1 129 ? -11.731 -3.319 -1.519 1.00 94.44 129 VAL A C 1
ATOM 988 O O . VAL A 1 129 ? -11.057 -3.417 -2.542 1.00 94.44 129 VAL A O 1
ATOM 991 N N . ILE A 1 130 ? -12.570 -4.285 -1.135 1.00 96.19 130 ILE A N 1
ATOM 992 C CA . ILE A 1 130 ? -12.783 -5.533 -1.885 1.00 96.19 130 ILE A CA 1
ATOM 993 C C . ILE A 1 130 ? -13.287 -5.237 -3.302 1.00 96.19 130 ILE A C 1
ATOM 995 O O . ILE A 1 130 ? -12.762 -5.785 -4.275 1.00 96.19 130 ILE A O 1
ATOM 999 N N . ALA A 1 131 ? -14.280 -4.355 -3.438 1.00 96.81 131 ALA A N 1
ATOM 1000 C CA . ALA A 1 131 ? -14.818 -3.958 -4.735 1.00 96.81 131 ALA A CA 1
ATOM 1001 C C . ALA A 1 131 ? -13.759 -3.263 -5.608 1.00 96.81 131 ALA A C 1
ATOM 1003 O O . ALA A 1 131 ? -13.651 -3.569 -6.799 1.00 96.81 131 ALA A O 1
ATOM 1004 N N . GLY A 1 132 ? -12.944 -2.389 -5.012 1.00 97.75 132 GLY A N 1
ATOM 1005 C CA . GLY A 1 132 ? -11.824 -1.714 -5.663 1.00 97.75 132 GLY A CA 1
ATOM 1006 C C . GLY A 1 132 ? -10.792 -2.701 -6.204 1.00 97.75 132 GLY A C 1
ATOM 1007 O O . GLY A 1 132 ? -10.534 -2.709 -7.407 1.00 97.75 132 GLY A O 1
ATOM 1008 N N . ILE A 1 133 ? -10.296 -3.607 -5.352 1.00 98.06 133 ILE A N 1
ATOM 1009 C CA . ILE A 1 133 ? -9.330 -4.647 -5.741 1.00 98.06 133 ILE A CA 1
ATOM 1010 C C . ILE A 1 133 ? -9.902 -5.530 -6.858 1.00 98.06 133 ILE A C 1
ATOM 1012 O O . ILE A 1 133 ? -9.197 -5.849 -7.815 1.00 98.06 133 ILE A O 1
ATOM 1016 N N . ARG A 1 134 ? -11.186 -5.905 -6.786 1.00 98.19 134 ARG A N 1
ATOM 1017 C CA . ARG A 1 134 ? -11.837 -6.692 -7.844 1.00 98.19 134 ARG A CA 1
ATOM 1018 C C . ARG A 1 134 ? -11.867 -5.937 -9.173 1.00 98.19 134 ARG A C 1
ATOM 1020 O O . ARG A 1 134 ? -11.587 -6.520 -10.219 1.00 98.19 134 ARG A O 1
ATOM 1027 N N . ALA A 1 135 ? -12.181 -4.646 -9.143 1.00 97.88 135 ALA A N 1
ATOM 1028 C CA . ALA A 1 135 ? -12.169 -3.810 -10.336 1.00 97.88 135 ALA A CA 1
ATOM 1029 C C . ALA A 1 135 ? -10.747 -3.645 -10.904 1.00 97.88 135 ALA A C 1
ATOM 1031 O O . ALA A 1 135 ? -10.568 -3.695 -12.123 1.00 97.88 135 ALA A O 1
ATOM 1032 N N . ASP A 1 136 ? -9.735 -3.499 -10.045 1.00 97.31 136 ASP A N 1
ATOM 1033 C CA . ASP A 1 136 ? -8.332 -3.448 -10.461 1.00 97.31 136 ASP A CA 1
ATOM 1034 C C . ASP A 1 136 ? -7.864 -4.759 -11.095 1.00 97.31 136 ASP A C 1
ATOM 1036 O O . ASP A 1 136 ? -7.213 -4.725 -12.138 1.00 97.31 136 ASP A O 1
ATOM 1040 N N . LEU A 1 137 ? -8.244 -5.909 -10.529 1.00 98.06 137 LEU A N 1
ATOM 1041 C CA . LEU A 1 137 ? -7.960 -7.228 -11.102 1.00 98.06 137 LEU A CA 1
ATOM 1042 C C . LEU A 1 137 ? -8.496 -7.343 -12.531 1.00 98.06 137 LEU A C 1
ATOM 1044 O O . LEU A 1 137 ? -7.763 -7.762 -13.428 1.00 98.06 137 LEU A O 1
ATOM 1048 N N . VAL A 1 138 ? -9.747 -6.932 -12.762 1.00 97.06 138 VAL A N 1
ATOM 1049 C CA . VAL A 1 138 ? -10.363 -6.954 -14.099 1.00 97.06 138 VAL A CA 1
ATOM 1050 C C . VAL A 1 138 ? -9.610 -6.034 -15.061 1.00 97.06 138 VAL A C 1
ATOM 1052 O O . VAL A 1 138 ? -9.246 -6.460 -16.159 1.00 97.06 138 VAL A O 1
ATOM 1055 N N . ARG A 1 139 ? -9.320 -4.792 -14.647 1.00 95.69 139 ARG A N 1
ATOM 1056 C CA . ARG A 1 139 ? -8.582 -3.821 -15.472 1.00 95.69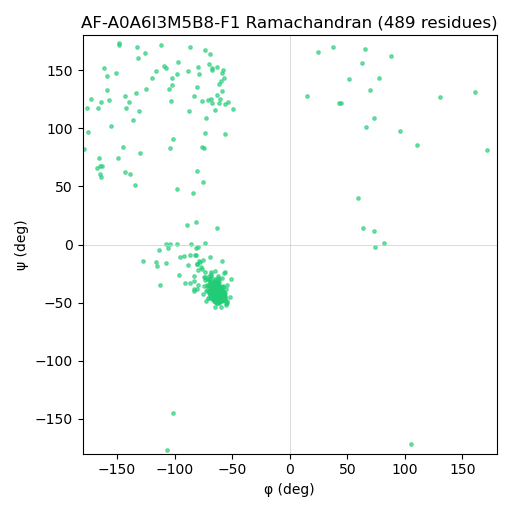 139 ARG A CA 1
ATOM 1057 C C . ARG A 1 139 ? -7.178 -4.309 -15.827 1.00 95.69 139 ARG A C 1
ATOM 1059 O O . ARG A 1 139 ? -6.786 -4.247 -16.991 1.00 95.69 139 ARG A O 1
ATOM 1066 N N . ALA A 1 140 ? -6.424 -4.788 -14.841 1.00 95.62 140 ALA A N 1
ATOM 1067 C CA . ALA A 1 140 ? -5.055 -5.250 -15.032 1.00 95.62 140 ALA A CA 1
ATOM 1068 C C . ALA A 1 140 ? -5.005 -6.511 -15.906 1.00 95.62 140 ALA A C 1
ATOM 1070 O O . ALA A 1 140 ? -4.185 -6.580 -16.820 1.00 95.62 140 ALA A O 1
ATOM 1071 N N . SER A 1 141 ? -5.929 -7.456 -15.701 1.00 95.75 141 SER A N 1
ATOM 1072 C CA . SER A 1 141 ? -6.015 -8.683 -16.506 1.00 95.75 141 SER A CA 1
ATOM 1073 C C . SER A 1 141 ? -6.321 -8.384 -17.975 1.00 95.75 141 SER A C 1
ATOM 1075 O O . SER A 1 141 ? -5.669 -8.926 -18.866 1.00 95.75 141 SER A O 1
ATOM 1077 N N . ALA A 1 142 ? -7.252 -7.462 -18.249 1.00 95.00 142 ALA A N 1
ATOM 1078 C CA . ALA A 1 142 ? -7.573 -7.046 -19.616 1.00 95.00 142 ALA A CA 1
ATOM 1079 C C . ALA A 1 142 ? -6.369 -6.416 -20.345 1.00 95.00 142 ALA A C 1
ATOM 1081 O O . ALA A 1 142 ? -6.232 -6.544 -21.563 1.00 95.00 142 ALA A O 1
ATOM 1082 N N . ARG A 1 143 ? -5.464 -5.768 -19.604 1.00 96.00 143 ARG A N 1
ATOM 1083 C CA . ARG A 1 143 ? -4.274 -5.106 -20.152 1.00 96.00 143 ARG A CA 1
ATOM 1084 C C . ARG A 1 143 ? -3.156 -6.081 -20.537 1.00 96.00 143 ARG A C 1
ATOM 1086 O O . ARG A 1 143 ? -2.343 -5.737 -21.390 1.00 96.00 143 ARG A O 1
ATOM 1093 N N . ILE A 1 144 ? -3.126 -7.302 -19.992 1.00 95.81 144 ILE A N 1
ATOM 1094 C CA . ILE A 1 144 ? -2.068 -8.292 -20.283 1.00 95.81 144 ILE A CA 1
ATOM 1095 C C . ILE A 1 144 ? -1.975 -8.586 -21.783 1.00 95.81 144 ILE A C 1
ATOM 1097 O O . ILE A 1 144 ? -0.880 -8.577 -22.342 1.00 95.81 144 ILE A O 1
ATOM 1101 N N . ALA A 1 145 ? -3.110 -8.832 -22.445 1.00 92.56 145 ALA A N 1
ATOM 1102 C CA . ALA A 1 145 ? -3.132 -9.156 -23.871 1.00 92.56 145 ALA A CA 1
ATOM 1103 C C . ALA A 1 145 ? -2.574 -8.006 -24.725 1.00 92.56 145 ALA A C 1
ATOM 1105 O O . ALA A 1 145 ? -1.771 -8.235 -25.629 1.00 92.56 145 ALA A O 1
ATOM 1106 N N . TYR A 1 146 ? -2.941 -6.767 -24.385 1.00 94.00 146 TYR A N 1
ATOM 1107 C CA . TYR A 1 146 ? -2.410 -5.568 -25.029 1.00 94.00 146 TYR A CA 1
ATOM 1108 C C . TYR A 1 146 ? -0.891 -5.447 -24.842 1.00 94.00 146 TYR A C 1
ATOM 1110 O O . TYR A 1 146 ? -0.166 -5.260 -25.815 1.00 94.00 146 TYR A O 1
ATOM 1118 N N . VAL A 1 147 ? -0.397 -5.619 -23.613 1.00 96.38 147 VAL A N 1
ATOM 1119 C CA . VAL A 1 147 ? 1.036 -5.505 -23.300 1.00 96.38 147 VAL A CA 1
ATOM 1120 C C . VAL A 1 147 ? 1.858 -6.609 -23.968 1.00 96.38 147 VAL A C 1
ATOM 1122 O O . VAL A 1 147 ? 2.939 -6.323 -24.476 1.00 96.38 147 VAL A O 1
ATOM 1125 N N . ARG A 1 148 ? 1.346 -7.847 -24.041 1.00 95.38 148 ARG A N 1
ATOM 1126 C CA . ARG A 1 148 ? 1.993 -8.940 -24.793 1.00 95.38 148 ARG A CA 1
ATOM 1127 C C . ARG A 1 148 ? 2.135 -8.582 -26.274 1.00 95.38 148 ARG A C 1
ATOM 1129 O O . ARG A 1 148 ? 3.238 -8.639 -26.802 1.00 95.38 148 ARG A O 1
ATOM 1136 N N . ALA A 1 149 ? 1.067 -8.088 -26.902 1.00 94.88 149 ALA A N 1
ATOM 1137 C CA . ALA A 1 149 ? 1.128 -7.631 -28.290 1.00 94.88 149 ALA A CA 1
ATOM 1138 C C . ALA A 1 149 ? 2.092 -6.443 -28.483 1.00 94.88 149 ALA A C 1
ATOM 1140 O O . ALA A 1 149 ? 2.703 -6.306 -29.541 1.00 94.88 149 ALA A O 1
ATOM 1141 N N . THR A 1 150 ? 2.225 -5.560 -27.488 1.00 94.81 150 THR A N 1
ATOM 1142 C CA . THR A 1 150 ? 3.224 -4.480 -27.506 1.00 94.81 150 THR A CA 1
ATOM 1143 C C . THR A 1 150 ? 4.643 -5.030 -27.429 1.00 94.81 150 THR A C 1
ATOM 1145 O O . THR A 1 150 ? 5.473 -4.620 -28.235 1.00 94.81 150 THR A O 1
ATOM 1148 N N . LEU A 1 151 ? 4.919 -5.993 -26.546 1.00 95.19 151 LEU A N 1
ATOM 1149 C CA . LEU A 1 151 ? 6.223 -6.656 -26.499 1.00 95.19 151 LEU A CA 1
ATOM 1150 C C . LEU A 1 151 ? 6.570 -7.349 -27.816 1.00 95.19 151 LEU A C 1
ATOM 1152 O O . LEU A 1 151 ? 7.702 -7.213 -28.260 1.00 95.19 151 LEU A O 1
ATOM 1156 N N . ASP A 1 152 ? 5.616 -8.010 -28.474 1.00 94.06 152 ASP A N 1
ATOM 1157 C CA . ASP A 1 152 ? 5.860 -8.638 -29.780 1.00 94.06 152 ASP A CA 1
ATOM 1158 C C . ASP A 1 152 ? 6.267 -7.599 -30.840 1.00 94.06 152 ASP A C 1
ATOM 1160 O O . ASP A 1 152 ? 7.199 -7.817 -31.615 1.00 94.06 152 ASP A O 1
ATOM 1164 N N . ARG A 1 153 ? 5.622 -6.421 -30.843 1.00 93.31 153 ARG A N 1
ATOM 1165 C CA . ARG A 1 153 ? 6.012 -5.304 -31.722 1.00 93.31 153 ARG A CA 1
ATOM 1166 C C . ARG A 1 153 ? 7.389 -4.741 -31.368 1.00 93.31 153 ARG A C 1
ATOM 1168 O O . ARG A 1 153 ? 8.158 -4.422 -32.271 1.00 93.31 153 ARG A O 1
ATOM 1175 N N . LEU A 1 154 ? 7.703 -4.611 -30.079 1.00 93.44 154 LEU A N 1
ATOM 1176 C CA . LEU A 1 154 ? 9.008 -4.137 -29.611 1.00 93.44 154 LEU A CA 1
ATOM 1177 C C . LEU A 1 154 ? 10.121 -5.132 -29.961 1.00 93.44 154 LEU A C 1
ATOM 1179 O O . LEU A 1 154 ? 11.183 -4.709 -30.407 1.00 93.44 154 LEU A O 1
ATOM 1183 N N . ALA A 1 155 ? 9.864 -6.435 -29.841 1.00 92.38 155 ALA A N 1
ATOM 1184 C CA . ALA A 1 155 ? 10.792 -7.508 -30.195 1.00 92.38 155 ALA A CA 1
ATOM 1185 C C . ALA A 1 155 ? 11.105 -7.572 -31.695 1.00 92.38 155 ALA A C 1
ATOM 1187 O O . ALA A 1 155 ? 12.162 -8.061 -32.071 1.00 92.38 155 ALA A O 1
ATOM 1188 N N . ALA A 1 156 ? 10.227 -7.042 -32.551 1.00 91.50 156 ALA A N 1
ATOM 1189 C CA . ALA A 1 156 ? 10.509 -6.887 -33.978 1.00 91.50 156 ALA A CA 1
ATOM 1190 C C . ALA A 1 156 ? 11.415 -5.679 -34.301 1.00 91.50 156 ALA A C 1
ATOM 1192 O O . ALA A 1 156 ? 11.912 -5.572 -35.421 1.00 91.50 156 ALA A O 1
ATOM 1193 N N . ARG A 1 157 ? 11.597 -4.741 -33.359 1.00 90.50 157 ARG A N 1
ATOM 1194 C CA . ARG A 1 157 ? 12.332 -3.477 -33.562 1.00 90.50 157 ARG A CA 1
ATOM 1195 C C . ARG A 1 157 ? 13.640 -3.403 -32.772 1.00 90.50 157 ARG A C 1
ATOM 1197 O O . ARG A 1 157 ? 14.598 -2.802 -33.258 1.00 90.50 157 ARG A O 1
ATOM 1204 N N . TYR A 1 158 ? 13.672 -3.978 -31.574 1.00 91.88 158 TYR A N 1
ATOM 1205 C CA . TYR A 1 158 ? 14.749 -3.822 -30.599 1.00 91.88 158 TYR A CA 1
ATOM 1206 C C . TYR A 1 158 ? 15.480 -5.128 -30.315 1.00 91.88 158 TYR A C 1
ATOM 1208 O O . TYR A 1 158 ? 14.883 -6.201 -30.312 1.00 91.88 158 TYR A O 1
ATOM 1216 N N . ALA A 1 159 ? 16.774 -5.007 -30.003 1.00 90.88 159 ALA A N 1
ATOM 1217 C CA . ALA A 1 159 ? 17.604 -6.143 -29.621 1.00 90.88 159 ALA A CA 1
ATOM 1218 C C . ALA A 1 159 ? 17.053 -6.853 -28.374 1.00 90.88 159 ALA A C 1
ATOM 1220 O O . ALA A 1 159 ? 16.551 -6.213 -27.446 1.00 90.88 159 ALA A O 1
ATOM 1221 N N . ARG A 1 160 ? 17.248 -8.174 -28.294 1.00 89.31 160 ARG A N 1
ATOM 1222 C CA . ARG A 1 160 ? 16.838 -8.981 -27.133 1.00 89.31 160 ARG A CA 1
ATOM 1223 C C . ARG A 1 160 ? 17.419 -8.464 -25.813 1.00 89.31 160 ARG A C 1
ATOM 1225 O O . ARG A 1 160 ? 16.710 -8.431 -24.813 1.00 89.31 160 ARG A O 1
ATOM 1232 N N . ASP A 1 161 ? 18.669 -8.007 -25.830 1.00 88.00 161 ASP A N 1
ATOM 1233 C CA . ASP A 1 161 ? 19.339 -7.446 -24.651 1.00 88.00 161 ASP A CA 1
ATOM 1234 C C . ASP A 1 161 ? 18.655 -6.169 -24.137 1.00 88.00 161 ASP A C 1
ATOM 1236 O O . ASP A 1 161 ? 18.597 -5.953 -22.927 1.00 88.00 161 ASP A O 1
ATOM 1240 N N . ALA A 1 162 ? 18.068 -5.358 -25.027 1.00 90.31 162 ALA A N 1
ATOM 1241 C CA . ALA A 1 162 ? 17.312 -4.164 -24.643 1.00 90.31 162 ALA A CA 1
ATOM 1242 C C . ALA A 1 162 ? 16.005 -4.526 -23.916 1.00 90.31 162 ALA A C 1
ATOM 1244 O O . ALA A 1 162 ? 15.559 -3.808 -23.023 1.00 90.31 162 ALA A O 1
ATOM 1245 N N . LEU A 1 163 ? 15.403 -5.662 -24.285 1.00 93.88 163 LEU A N 1
ATOM 1246 C CA . LEU A 1 163 ? 14.121 -6.134 -23.758 1.00 93.88 163 LEU A CA 1
ATOM 1247 C C . LEU A 1 163 ? 14.258 -7.050 -22.537 1.00 93.88 163 LEU A C 1
ATOM 1249 O O . LEU A 1 163 ? 13.256 -7.324 -21.881 1.00 93.88 163 LEU A O 1
ATOM 1253 N N . ALA A 1 164 ? 15.471 -7.489 -22.191 1.00 90.62 164 ALA A N 1
ATOM 1254 C CA . ALA A 1 164 ?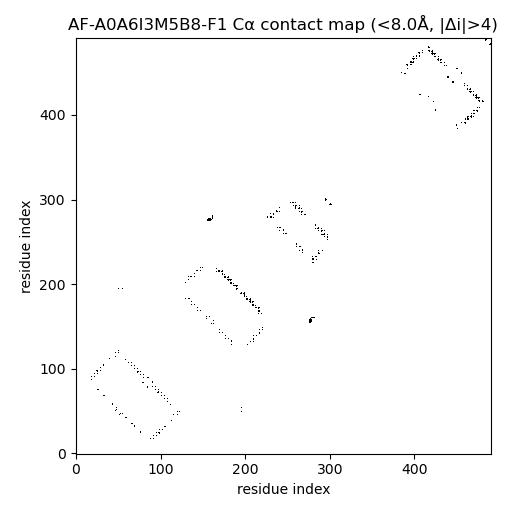 15.722 -8.457 -21.120 1.00 90.62 164 ALA A CA 1
ATOM 1255 C C . ALA A 1 164 ? 15.167 -8.036 -19.743 1.00 90.62 164 ALA A C 1
ATOM 1257 O O . ALA A 1 164 ? 14.922 -8.876 -18.883 1.00 90.62 164 ALA A O 1
ATOM 1258 N N . GLY A 1 165 ? 14.972 -6.733 -19.509 1.00 89.19 165 GLY A N 1
ATOM 1259 C CA . GLY A 1 165 ? 14.369 -6.223 -18.274 1.00 89.19 165 GLY A CA 1
ATOM 1260 C C . GLY A 1 165 ? 12.838 -6.297 -18.223 1.00 89.19 165 GLY A C 1
ATOM 1261 O O . GLY A 1 165 ? 12.270 -6.166 -17.140 1.00 89.19 165 GLY A O 1
ATOM 1262 N N . ILE A 1 166 ? 12.167 -6.475 -19.366 1.00 94.94 166 ILE A N 1
ATOM 1263 C CA . ILE A 1 166 ? 10.704 -6.361 -19.494 1.00 94.94 166 ILE A CA 1
ATOM 1264 C C . ILE A 1 166 ? 10.029 -7.577 -20.146 1.00 94.94 166 ILE A C 1
ATOM 1266 O O . ILE A 1 166 ? 8.812 -7.717 -20.029 1.00 94.94 166 ILE A O 1
ATOM 1270 N N . ASP A 1 167 ? 10.784 -8.470 -20.790 1.00 92.31 167 ASP A N 1
ATOM 1271 C CA . ASP A 1 167 ? 10.265 -9.619 -21.546 1.00 92.31 167 ASP A CA 1
ATOM 1272 C C . ASP A 1 167 ? 9.423 -10.590 -20.693 1.00 92.31 167 ASP A C 1
ATOM 1274 O O . ASP A 1 167 ? 8.347 -11.026 -21.105 1.00 92.31 167 ASP A O 1
ATOM 1278 N N . GLY A 1 168 ? 9.859 -10.874 -19.465 1.00 92.69 168 GLY A N 1
ATOM 1279 C CA . GLY A 1 168 ? 9.152 -11.719 -18.502 1.00 92.69 168 GLY A CA 1
ATOM 1280 C C . GLY A 1 168 ? 8.035 -11.004 -17.736 1.00 92.69 168 GLY A C 1
ATOM 1281 O O . GLY A 1 168 ? 7.259 -11.657 -17.031 1.00 92.69 168 GLY A O 1
ATOM 1282 N N . GLY A 1 169 ? 7.929 -9.679 -17.871 1.00 93.44 169 GLY A N 1
ATOM 1283 C CA . GLY A 1 169 ? 7.010 -8.833 -17.108 1.00 93.44 169 GLY A CA 1
ATOM 1284 C C . GLY A 1 169 ? 5.547 -9.282 -17.193 1.00 93.44 169 GLY A C 1
ATOM 1285 O O . GLY A 1 169 ? 4.925 -9.470 -16.146 1.00 93.44 169 GLY A O 1
ATOM 1286 N N . PRO A 1 170 ? 4.978 -9.529 -18.389 1.00 96.00 170 PRO A N 1
ATOM 1287 C CA . PRO A 1 170 ? 3.570 -9.911 -18.514 1.00 96.00 170 PRO A CA 1
ATOM 1288 C C . PRO A 1 170 ? 3.248 -11.305 -17.986 1.00 96.00 170 PRO A C 1
ATOM 1290 O O . PRO A 1 170 ? 2.139 -11.529 -17.511 1.00 96.00 170 PRO A O 1
ATOM 1293 N N . ALA A 1 171 ? 4.183 -12.253 -18.077 1.00 96.38 171 ALA A N 1
ATOM 1294 C CA . ALA A 1 171 ? 3.993 -13.584 -17.504 1.00 96.38 171 ALA A CA 1
ATOM 1295 C C . ALA A 1 171 ? 4.013 -13.524 -15.969 1.00 96.38 171 ALA A C 1
ATOM 1297 O O . ALA A 1 171 ? 3.195 -14.160 -15.308 1.00 96.38 171 ALA A O 1
ATOM 1298 N N . GLU A 1 172 ? 4.909 -12.717 -15.397 1.00 97.50 172 GLU A N 1
ATOM 1299 C CA . GLU A 1 172 ? 4.951 -12.488 -13.954 1.00 97.50 172 GLU A CA 1
ATOM 1300 C C . GLU A 1 172 ? 3.725 -11.714 -13.450 1.00 97.50 172 GLU A C 1
ATOM 1302 O O . GLU A 1 172 ? 3.145 -12.084 -12.432 1.00 97.50 172 GLU A O 1
ATOM 1307 N N . ALA A 1 173 ? 3.281 -10.689 -14.182 1.00 98.19 173 ALA A N 1
ATOM 1308 C CA . ALA A 1 173 ? 2.064 -9.949 -13.865 1.00 98.19 173 ALA A CA 1
ATOM 1309 C C . ALA A 1 173 ? 0.831 -10.868 -13.831 1.00 98.19 173 ALA A C 1
ATOM 1311 O O . ALA A 1 173 ? 0.038 -10.780 -12.900 1.00 98.19 173 ALA A O 1
ATOM 1312 N N . ASP A 1 174 ? 0.702 -11.791 -14.788 1.00 98.19 174 ASP A N 1
ATOM 1313 C CA . ASP A 1 174 ? -0.383 -12.782 -14.839 1.00 98.19 174 ASP A CA 1
ATOM 1314 C C . ASP A 1 174 ? -0.387 -13.691 -13.593 1.00 98.19 174 ASP A C 1
ATOM 1316 O O . ASP A 1 174 ? -1.412 -13.858 -12.929 1.00 98.19 174 ASP A O 1
ATOM 1320 N N . ARG A 1 175 ? 0.790 -14.196 -13.185 1.00 98.50 175 ARG A N 1
ATOM 1321 C CA . ARG A 1 175 ? 0.942 -14.984 -11.945 1.00 98.50 175 ARG A CA 1
ATOM 1322 C C . ARG A 1 175 ? 0.558 -14.189 -10.698 1.00 98.50 175 ARG A C 1
ATOM 1324 O O . ARG A 1 175 ? -0.143 -14.712 -9.831 1.00 98.50 175 ARG A O 1
ATOM 1331 N N . LEU A 1 176 ? 0.997 -12.934 -10.610 1.00 98.56 176 LEU A N 1
ATOM 1332 C CA . LEU A 1 176 ? 0.672 -12.041 -9.495 1.00 98.56 176 LEU A CA 1
ATOM 1333 C C . LEU A 1 176 ? -0.828 -11.738 -9.421 1.00 98.56 176 LEU A C 1
ATOM 1335 O O . LEU A 1 176 ? -1.383 -11.712 -8.325 1.00 98.56 176 LEU A O 1
ATOM 1339 N N . LEU A 1 177 ? -1.495 -11.550 -10.561 1.00 98.44 177 LEU A N 1
ATOM 1340 C CA . LEU A 1 177 ? -2.942 -11.326 -10.616 1.00 98.44 177 LEU A CA 1
ATOM 1341 C C . LEU A 1 177 ? -3.724 -12.588 -10.233 1.00 98.44 177 LEU A C 1
ATOM 1343 O O . LEU A 1 177 ? -4.712 -12.487 -9.508 1.00 98.44 177 LEU A O 1
ATOM 1347 N N . GLY A 1 178 ? -3.249 -13.774 -10.624 1.00 98.38 178 GLY A N 1
ATOM 1348 C CA . GLY A 1 178 ? -3.804 -15.048 -10.161 1.00 98.38 178 GLY A CA 1
ATOM 1349 C C . GLY A 1 178 ? -3.682 -15.230 -8.644 1.00 98.38 178 GLY A C 1
ATOM 1350 O O . GLY A 1 178 ? -4.659 -15.582 -7.980 1.00 98.38 178 GLY A O 1
ATOM 1351 N N . PHE A 1 179 ? -2.510 -14.926 -8.074 1.00 98.62 179 PHE A N 1
ATOM 1352 C CA . PHE A 1 179 ? -2.314 -14.930 -6.622 1.00 98.62 179 PHE A CA 1
ATOM 1353 C C . PHE A 1 179 ? -3.222 -13.907 -5.929 1.00 98.62 179 PHE A C 1
ATOM 1355 O O . PHE A 1 179 ? -3.895 -14.249 -4.961 1.00 98.62 179 PHE A O 1
ATOM 1362 N N . ALA A 1 180 ? -3.309 -12.683 -6.452 1.00 98.56 180 ALA A N 1
ATOM 1363 C CA . ALA A 1 180 ? -4.182 -11.653 -5.905 1.00 98.56 180 ALA A CA 1
ATOM 1364 C C . ALA A 1 180 ? -5.657 -12.075 -5.907 1.00 98.56 180 ALA A C 1
ATOM 1366 O O . ALA A 1 180 ? -6.324 -11.969 -4.883 1.00 98.56 180 ALA A O 1
ATOM 1367 N N . ALA A 1 181 ? -6.158 -12.624 -7.015 1.00 98.56 181 ALA A N 1
ATOM 1368 C CA . ALA A 1 181 ? -7.526 -13.130 -7.092 1.00 98.56 181 ALA A CA 1
ATOM 1369 C C . ALA A 1 181 ? -7.788 -14.244 -6.063 1.00 98.56 181 ALA A C 1
ATOM 1371 O O . ALA A 1 181 ? -8.833 -14.253 -5.409 1.00 98.56 181 ALA A O 1
ATOM 1372 N N . HIS A 1 182 ? -6.827 -15.154 -5.871 1.00 98.50 182 HIS A N 1
ATOM 1373 C CA . HIS A 1 182 ? -6.921 -16.182 -4.836 1.00 98.50 182 HIS A CA 1
ATOM 1374 C C . HIS A 1 182 ? -6.972 -15.573 -3.428 1.00 98.50 182 HIS A C 1
ATOM 1376 O O . HIS A 1 182 ? -7.861 -15.917 -2.646 1.00 98.50 182 HIS A O 1
ATOM 1382 N N . SER A 1 183 ? -6.061 -14.648 -3.117 1.00 98.12 183 SER A N 1
ATOM 1383 C CA . SER A 1 183 ? -6.002 -13.956 -1.828 1.00 98.12 183 SER A CA 1
ATOM 1384 C C . SER A 1 183 ? -7.264 -13.144 -1.543 1.00 98.12 183 SER A C 1
ATOM 1386 O O . SER A 1 183 ? -7.761 -13.185 -0.420 1.00 98.12 183 SER A O 1
ATOM 1388 N N . LEU A 1 184 ? -7.843 -12.481 -2.550 1.00 98.25 184 LEU A N 1
ATOM 1389 C CA . LEU A 1 184 ? -9.126 -11.788 -2.421 1.00 98.25 184 LEU A CA 1
ATOM 1390 C C . LEU A 1 184 ? -10.251 -12.764 -2.049 1.00 98.25 184 LEU A C 1
ATOM 1392 O O . LEU A 1 184 ? -11.007 -12.503 -1.118 1.00 98.25 184 LEU A O 1
ATOM 1396 N N . GLY A 1 185 ? -10.316 -13.925 -2.706 1.00 97.81 185 GLY A N 1
ATOM 1397 C CA . GLY A 1 185 ? -11.289 -14.963 -2.359 1.00 97.81 185 GLY A CA 1
ATOM 1398 C C . GLY A 1 185 ? -11.072 -15.559 -0.960 1.00 97.81 185 GLY A C 1
ATOM 1399 O O . GLY A 1 185 ? -12.037 -15.921 -0.289 1.00 97.81 185 GLY A O 1
ATOM 1400 N N . VAL A 1 186 ? -9.821 -15.668 -0.492 1.00 97.62 186 VAL A N 1
ATOM 1401 C CA . VAL A 1 186 ? -9.516 -16.051 0.900 1.00 97.62 186 VAL A CA 1
ATOM 1402 C C . VAL A 1 186 ? -10.019 -14.983 1.865 1.00 97.62 186 VAL A C 1
ATOM 1404 O O . VAL A 1 186 ? -10.691 -15.330 2.832 1.00 97.62 186 VAL A O 1
ATOM 1407 N N . ALA A 1 187 ? -9.744 -13.708 1.592 1.00 95.31 187 ALA A N 1
ATOM 1408 C CA . ALA A 1 187 ? -10.204 -12.608 2.427 1.00 95.31 187 ALA A CA 1
ATOM 1409 C C . ALA A 1 187 ? -11.729 -12.594 2.578 1.00 95.31 187 ALA A C 1
ATOM 1411 O O . ALA A 1 187 ? -12.231 -12.493 3.692 1.00 95.31 187 ALA A O 1
ATOM 1412 N N . GLU A 1 188 ? -12.469 -12.750 1.479 1.00 95.06 188 GLU A N 1
ATOM 1413 C CA . GLU A 1 188 ? -13.935 -12.788 1.494 1.00 95.06 188 GLU A CA 1
ATOM 1414 C C . GLU A 1 188 ? -14.482 -13.918 2.372 1.00 95.06 188 GLU A C 1
ATOM 1416 O O . GLU A 1 188 ? -15.361 -13.671 3.197 1.00 95.06 188 GLU A O 1
ATOM 1421 N N . ARG A 1 189 ? -13.927 -15.134 2.250 1.00 95.50 189 ARG A N 1
ATOM 1422 C CA . ARG A 1 189 ? -14.309 -16.272 3.104 1.00 95.50 189 ARG A CA 1
ATOM 1423 C C . ARG A 1 189 ? -14.006 -15.998 4.574 1.00 95.50 189 ARG A C 1
ATOM 1425 O O . ARG A 1 189 ? -14.894 -16.107 5.405 1.00 95.50 189 ARG A O 1
ATOM 1432 N N . ARG A 1 190 ? -12.788 -15.545 4.884 1.00 91.56 190 ARG A N 1
ATOM 1433 C CA . ARG A 1 190 ? -12.373 -15.235 6.261 1.00 91.56 190 ARG A CA 1
ATOM 1434 C C . ARG A 1 190 ? -13.240 -14.156 6.904 1.00 91.56 190 ARG A C 1
ATOM 1436 O O . ARG A 1 190 ? -13.567 -14.278 8.077 1.00 91.56 190 ARG A O 1
ATOM 1443 N N . ARG A 1 191 ? -13.672 -13.136 6.151 1.00 88.81 191 ARG A N 1
ATOM 1444 C CA . ARG A 1 191 ? -14.636 -12.147 6.666 1.00 88.81 191 ARG A CA 1
ATOM 1445 C C . ARG A 1 191 ? -16.006 -12.757 6.928 1.00 88.81 191 ARG A C 1
ATOM 1447 O O . ARG A 1 191 ? -16.618 -12.397 7.926 1.00 88.81 191 ARG A O 1
ATOM 1454 N N . ALA A 1 192 ? -16.485 -13.640 6.052 1.00 87.69 192 ALA A N 1
ATOM 1455 C CA . ALA A 1 192 ? -17.754 -14.334 6.260 1.00 87.69 192 ALA A CA 1
ATOM 1456 C C . ALA A 1 192 ? -17.720 -15.232 7.511 1.00 87.69 192 ALA A C 1
ATOM 1458 O O . ALA A 1 192 ? -18.722 -15.323 8.215 1.00 87.69 192 ALA A O 1
ATOM 1459 N N . ASP A 1 193 ? -16.557 -15.809 7.820 1.00 87.19 193 ASP A N 1
ATOM 1460 C CA . ASP A 1 193 ? -16.323 -16.640 9.006 1.00 87.19 193 ASP A CA 1
ATOM 1461 C C . ASP A 1 193 ? -16.061 -15.819 10.292 1.00 87.19 193 ASP A C 1
ATOM 1463 O O . ASP A 1 193 ? -15.898 -16.392 11.366 1.00 87.19 193 ASP A O 1
ATOM 1467 N N . GLY A 1 194 ? -16.006 -14.481 10.214 1.00 82.38 194 GLY A N 1
ATOM 1468 C CA . GLY A 1 194 ? -15.705 -13.598 11.353 1.00 82.38 194 GLY A CA 1
ATOM 1469 C C . GLY A 1 194 ? -14.211 -13.443 11.677 1.00 82.38 194 GLY A C 1
ATOM 1470 O O . GLY A 1 194 ? -13.846 -12.683 12.572 1.00 82.38 194 GLY A O 1
ATOM 1471 N N . GLU A 1 195 ? -13.316 -14.078 10.918 1.00 84.50 195 GLU A N 1
ATOM 1472 C CA . GLU A 1 195 ? -11.860 -13.996 11.088 1.00 84.50 195 GLU A CA 1
ATOM 1473 C C . GLU A 1 195 ? -11.273 -12.712 10.457 1.00 84.50 195 GLU A C 1
ATOM 1475 O O . GLU A 1 195 ? -10.476 -12.755 9.512 1.00 84.50 195 GLU A O 1
ATOM 1480 N N . VAL A 1 196 ? -11.661 -11.540 10.977 1.00 82.38 196 VAL A N 1
ATOM 1481 C CA . VAL A 1 196 ? -11.334 -10.220 10.394 1.00 82.38 196 VAL A CA 1
ATOM 1482 C C . VAL A 1 196 ? -9.825 -9.996 10.238 1.00 82.38 196 VAL A C 1
ATOM 1484 O O . VAL A 1 196 ? -9.379 -9.562 9.179 1.00 82.38 196 VAL A O 1
ATOM 1487 N N . ALA A 1 197 ? -9.019 -10.349 11.244 1.00 81.19 197 ALA A N 1
ATOM 1488 C CA . ALA A 1 197 ? -7.568 -10.148 11.195 1.00 81.19 197 ALA A CA 1
ATOM 1489 C C . ALA A 1 197 ? -6.897 -10.950 10.062 1.00 81.19 197 ALA A C 1
ATOM 1491 O O . ALA A 1 197 ? -6.046 -10.431 9.341 1.00 81.19 197 ALA A O 1
ATOM 1492 N N . HIS A 1 198 ? -7.309 -12.205 9.859 1.00 86.19 198 HIS A N 1
ATOM 1493 C CA . HIS A 1 198 ? -6.797 -13.032 8.764 1.00 86.19 198 HIS A CA 1
ATOM 1494 C C . HIS A 1 198 ? -7.271 -12.527 7.399 1.00 86.19 198 HIS A C 1
ATOM 1496 O O . HIS A 1 198 ? -6.528 -12.605 6.418 1.00 86.19 198 HIS A O 1
ATOM 1502 N N . ALA A 1 199 ? -8.492 -11.991 7.329 1.00 90.44 199 ALA A N 1
ATOM 1503 C CA . ALA A 1 199 ? -8.996 -11.378 6.113 1.00 90.44 199 ALA A CA 1
ATOM 1504 C C . ALA A 1 199 ? -8.198 -10.133 5.710 1.00 90.44 199 ALA A C 1
ATOM 1506 O O . ALA A 1 199 ? -7.855 -10.003 4.537 1.00 90.44 199 ALA A O 1
ATOM 1507 N N . ASP A 1 200 ? -7.864 -9.259 6.661 1.00 89.06 200 ASP A N 1
ATOM 1508 C CA . ASP A 1 200 ? -7.096 -8.035 6.402 1.00 89.06 200 ASP A CA 1
ATOM 1509 C C . ASP A 1 200 ? -5.718 -8.356 5.798 1.00 89.06 200 ASP A C 1
ATOM 1511 O O . ASP A 1 200 ? -5.329 -7.768 4.787 1.00 89.06 200 ASP A O 1
ATOM 1515 N N . VAL A 1 201 ? -5.018 -9.362 6.337 1.00 92.00 201 VAL A N 1
ATOM 1516 C CA . VAL A 1 201 ? -3.731 -9.832 5.789 1.00 92.00 201 VAL A CA 1
ATOM 1517 C C . VAL A 1 201 ? -3.884 -10.328 4.346 1.00 92.00 201 VAL A C 1
ATOM 1519 O O . VAL A 1 201 ? -3.057 -10.027 3.480 1.00 92.00 201 VAL A O 1
ATOM 1522 N N . ALA A 1 202 ? -4.951 -11.076 4.056 1.00 95.06 202 ALA A N 1
ATOM 1523 C CA . ALA A 1 202 ? -5.223 -11.571 2.710 1.00 95.06 202 ALA A CA 1
ATOM 1524 C C . ALA A 1 202 ? -5.606 -10.439 1.730 1.00 95.06 202 ALA A C 1
ATOM 1526 O O . ALA A 1 202 ? -5.164 -10.460 0.576 1.00 95.06 202 ALA A O 1
ATOM 1527 N N . LEU A 1 203 ? -6.351 -9.421 2.182 1.00 95.50 203 LEU A N 1
ATOM 1528 C CA . LEU A 1 203 ? -6.658 -8.222 1.389 1.00 95.50 203 LEU A CA 1
ATOM 1529 C C . LEU A 1 203 ? -5.396 -7.441 1.045 1.00 95.50 203 LEU A C 1
ATOM 1531 O O . LEU A 1 203 ? -5.207 -7.069 -0.114 1.00 95.50 203 LEU A O 1
ATOM 1535 N N . GLU A 1 204 ? -4.511 -7.233 2.018 1.00 95.25 204 GLU A N 1
ATOM 1536 C CA . GLU A 1 204 ? -3.255 -6.523 1.800 1.00 95.25 204 GLU A CA 1
ATOM 1537 C C . GLU A 1 204 ? -2.353 -7.277 0.808 1.00 95.25 204 GLU A C 1
ATOM 1539 O O . GLU A 1 204 ? -1.798 -6.684 -0.121 1.00 95.25 204 GLU A O 1
ATOM 1544 N N . ALA A 1 205 ? -2.259 -8.605 0.941 1.00 97.31 205 ALA A N 1
ATOM 1545 C CA . ALA A 1 205 ? -1.525 -9.452 0.004 1.00 97.31 205 ALA A CA 1
ATOM 1546 C C . ALA A 1 205 ? -2.086 -9.370 -1.428 1.00 97.31 205 ALA A C 1
ATOM 1548 O O . ALA A 1 205 ? -1.310 -9.322 -2.391 1.00 97.31 205 ALA A O 1
ATOM 1549 N N . SER A 1 206 ? -3.414 -9.307 -1.566 1.00 98.19 206 SER A N 1
ATOM 1550 C CA . SER A 1 206 ? -4.081 -9.108 -2.853 1.00 98.19 206 SER A CA 1
ATOM 1551 C C . SER A 1 206 ? -3.767 -7.734 -3.442 1.00 98.19 206 SER A C 1
ATOM 1553 O O . SER A 1 206 ? -3.273 -7.647 -4.567 1.00 98.19 206 SER A O 1
ATOM 1555 N N . ALA A 1 207 ? -3.987 -6.659 -2.680 1.00 96.31 207 ALA A N 1
ATOM 1556 C CA . ALA A 1 207 ? -3.753 -5.287 -3.126 1.00 96.31 207 ALA A CA 1
ATOM 1557 C C . ALA A 1 207 ? -2.295 -5.068 -3.562 1.00 96.31 207 ALA A C 1
ATOM 1559 O O . ALA A 1 207 ? -2.032 -4.550 -4.650 1.00 96.31 207 ALA A O 1
ATOM 1560 N N . ARG A 1 208 ? -1.335 -5.545 -2.758 1.00 98.25 208 ARG A N 1
ATOM 1561 C CA . ARG A 1 208 ? 0.099 -5.452 -3.064 1.00 98.25 208 ARG A CA 1
ATOM 1562 C C . ARG A 1 208 ? 0.460 -6.183 -4.358 1.00 98.25 208 ARG A C 1
ATOM 1564 O O . ARG A 1 208 ? 1.239 -5.673 -5.162 1.00 98.25 208 ARG A O 1
ATOM 1571 N N . SER A 1 209 ? -0.115 -7.362 -4.578 1.00 98.25 209 SER A N 1
ATOM 1572 C CA . SER A 1 209 ? 0.129 -8.164 -5.782 1.00 98.25 209 SER A CA 1
ATOM 1573 C C . SER A 1 209 ? -0.453 -7.519 -7.041 1.00 98.25 209 SER A C 1
ATOM 1575 O O . SER A 1 209 ? 0.238 -7.454 -8.058 1.00 98.25 209 SER A O 1
ATOM 1577 N N . VAL A 1 210 ? -1.664 -6.957 -6.961 1.00 98.38 210 VAL A N 1
ATOM 1578 C CA . VAL A 1 210 ? -2.266 -6.168 -8.051 1.00 98.38 210 VAL A CA 1
ATOM 1579 C C . VAL A 1 210 ? -1.396 -4.959 -8.398 1.00 98.38 210 VAL A C 1
ATOM 1581 O O . VAL A 1 210 ? -1.092 -4.736 -9.569 1.00 98.38 210 VAL A O 1
ATOM 1584 N N . HIS A 1 211 ? -0.940 -4.209 -7.392 1.00 97.81 211 HIS A N 1
ATOM 1585 C CA . HIS A 1 211 ? -0.075 -3.048 -7.599 1.00 97.81 211 HIS A CA 1
ATOM 1586 C C . HIS A 1 211 ? 1.259 -3.424 -8.262 1.00 97.81 211 HIS A C 1
ATOM 1588 O O . HIS A 1 211 ? 1.718 -2.764 -9.201 1.00 97.81 211 HIS A O 1
ATOM 1594 N N . ARG A 1 212 ? 1.872 -4.529 -7.821 1.00 98.06 212 ARG A N 1
ATOM 1595 C CA . ARG A 1 212 ? 3.106 -5.040 -8.424 1.00 98.06 212 ARG A CA 1
ATOM 1596 C C . ARG A 1 212 ? 2.888 -5.476 -9.874 1.00 98.06 212 ARG A C 1
ATOM 1598 O O . ARG A 1 212 ? 3.705 -5.138 -10.726 1.00 98.06 212 ARG A O 1
ATOM 1605 N N . ALA A 1 213 ? 1.787 -6.166 -10.168 1.00 98.31 213 ALA A N 1
ATOM 1606 C CA . ALA A 1 213 ? 1.432 -6.541 -11.534 1.00 98.31 213 ALA A CA 1
ATOM 1607 C C . ALA A 1 213 ? 1.245 -5.304 -12.425 1.00 98.31 213 ALA A C 1
ATOM 1609 O O . ALA A 1 213 ? 1.821 -5.237 -13.508 1.00 98.31 213 ALA A O 1
ATOM 1610 N N . ALA A 1 214 ? 0.519 -4.288 -11.949 1.00 96.31 214 ALA A N 1
ATOM 1611 C CA . ALA A 1 214 ? 0.335 -3.034 -12.676 1.00 96.31 214 ALA A CA 1
ATOM 1612 C C . ALA A 1 214 ? 1.670 -2.331 -12.978 1.00 96.31 214 ALA A C 1
ATOM 1614 O O . ALA A 1 214 ? 1.869 -1.870 -14.099 1.00 96.31 214 ALA A O 1
ATOM 1615 N N . THR A 1 215 ? 2.604 -2.325 -12.023 1.00 97.38 215 THR A N 1
ATOM 1616 C CA . THR A 1 215 ? 3.951 -1.758 -12.205 1.00 97.38 215 THR A CA 1
ATOM 1617 C C . THR A 1 215 ? 4.745 -2.487 -13.295 1.00 97.38 215 THR A C 1
ATOM 1619 O O . THR A 1 215 ? 5.415 -1.843 -14.099 1.00 97.38 215 THR A O 1
ATOM 1622 N N . LEU A 1 216 ? 4.654 -3.820 -13.362 1.00 96.62 216 LEU A N 1
ATOM 1623 C CA . LEU A 1 216 ? 5.302 -4.607 -14.420 1.00 96.62 216 LEU A CA 1
ATOM 1624 C C . LEU A 1 216 ? 4.704 -4.313 -15.802 1.00 96.62 216 LEU A C 1
ATOM 1626 O O . LEU A 1 216 ? 5.439 -4.233 -16.782 1.00 96.62 216 LEU A O 1
ATOM 1630 N N . LEU A 1 217 ? 3.384 -4.124 -15.884 1.00 95.81 217 LEU A N 1
ATOM 1631 C CA . LEU A 1 217 ? 2.710 -3.752 -17.131 1.00 95.81 217 LEU A CA 1
ATOM 1632 C C . LEU A 1 217 ? 3.064 -2.316 -17.565 1.00 95.81 217 LEU A C 1
ATOM 1634 O O . LEU A 1 217 ? 3.345 -2.087 -18.739 1.00 95.81 217 LEU A O 1
ATOM 1638 N N . ASP A 1 218 ? 3.113 -1.366 -16.624 1.00 95.81 218 ASP A N 1
ATOM 1639 C CA . ASP A 1 218 ? 3.539 0.021 -16.871 1.00 95.81 218 ASP A CA 1
ATOM 1640 C C . ASP A 1 218 ? 4.998 0.104 -17.363 1.00 95.81 218 ASP A C 1
ATOM 1642 O O . ASP A 1 218 ? 5.330 0.983 -18.161 1.00 95.81 218 ASP A O 1
ATOM 1646 N N . ALA A 1 219 ? 5.877 -0.802 -16.918 1.00 95.31 219 ALA A N 1
ATOM 1647 C CA . ALA A 1 219 ? 7.283 -0.818 -17.325 1.00 95.31 219 ALA A CA 1
ATOM 1648 C C . ALA A 1 219 ? 7.466 -1.057 -18.834 1.00 95.31 219 ALA A C 1
ATOM 1650 O O . ALA A 1 219 ? 8.353 -0.459 -19.439 1.00 95.31 219 ALA A O 1
ATOM 1651 N N . VAL A 1 220 ? 6.607 -1.872 -19.458 1.00 95.56 220 VAL A N 1
ATOM 1652 C CA . VAL A 1 220 ? 6.656 -2.128 -20.908 1.00 95.56 220 VAL A CA 1
ATOM 1653 C C . VAL A 1 220 ? 6.298 -0.873 -21.704 1.00 95.56 220 VAL A C 1
ATOM 1655 O O . VAL A 1 220 ? 7.002 -0.505 -22.640 1.00 95.56 220 VAL A O 1
ATOM 1658 N N . GLU A 1 221 ? 5.224 -0.185 -21.313 1.00 90.69 221 GLU A N 1
ATOM 1659 C CA . GLU A 1 221 ? 4.807 1.066 -21.962 1.00 90.69 221 GLU A CA 1
ATOM 1660 C C . GLU A 1 221 ? 5.834 2.183 -21.738 1.00 90.69 221 GLU A C 1
ATOM 1662 O O . GLU A 1 221 ? 6.128 2.965 -22.641 1.00 90.69 221 GLU A O 1
ATOM 1667 N N . THR A 1 222 ? 6.429 2.230 -20.544 1.00 94.62 222 THR A N 1
ATOM 1668 C CA . THR A 1 222 ? 7.507 3.176 -20.235 1.00 94.62 222 THR A CA 1
ATOM 1669 C C . THR A 1 222 ? 8.718 2.925 -21.130 1.00 94.62 222 THR A C 1
ATOM 1671 O O . THR A 1 222 ? 9.245 3.871 -21.714 1.00 94.62 222 THR A O 1
ATOM 1674 N N . PHE A 1 223 ? 9.116 1.662 -21.298 1.00 95.12 223 PHE A N 1
ATOM 1675 C CA . PHE A 1 223 ? 10.214 1.294 -22.186 1.00 95.12 223 PHE A CA 1
ATOM 1676 C C . PHE A 1 223 ? 9.951 1.716 -23.635 1.00 95.12 223 PHE A C 1
ATOM 1678 O O . PHE A 1 223 ? 10.851 2.260 -24.265 1.00 95.12 223 PHE A O 1
ATOM 1685 N N . GLU A 1 224 ? 8.736 1.530 -24.163 1.00 92.12 224 GLU A N 1
ATOM 1686 C CA . GLU A 1 224 ? 8.389 1.961 -25.527 1.00 92.12 224 GLU A CA 1
ATOM 1687 C C . GLU A 1 224 ? 8.656 3.463 -25.725 1.00 92.12 224 GLU A C 1
AT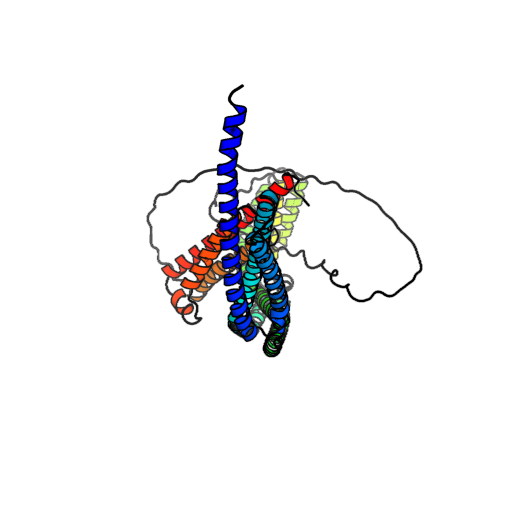OM 1689 O O . GLU A 1 224 ? 9.316 3.872 -26.684 1.00 92.12 224 GLU A O 1
ATOM 1694 N N . VAL A 1 225 ? 8.210 4.293 -24.779 1.00 93.94 225 VAL A N 1
ATOM 1695 C CA . VAL A 1 225 ? 8.429 5.745 -24.825 1.00 93.94 225 VAL A CA 1
ATOM 1696 C C . VAL A 1 225 ? 9.912 6.097 -24.675 1.00 93.94 225 VAL A C 1
ATOM 1698 O O . VAL A 1 225 ? 10.412 6.987 -25.368 1.00 93.94 225 VAL A O 1
ATOM 1701 N N . GLU A 1 226 ? 10.626 5.432 -23.768 1.00 93.69 226 GLU A N 1
ATOM 1702 C CA . GLU A 1 226 ? 12.054 5.666 -23.539 1.00 93.69 226 GLU A CA 1
ATOM 1703 C C . GLU A 1 226 ? 12.908 5.263 -24.740 1.00 93.69 226 GLU A C 1
ATOM 1705 O O . GLU A 1 226 ? 13.804 6.017 -25.124 1.00 93.69 226 GLU A O 1
ATOM 1710 N N . ALA A 1 227 ? 12.600 4.134 -25.372 1.00 91.94 227 ALA A N 1
ATOM 1711 C CA . ALA A 1 227 ? 13.301 3.655 -26.551 1.00 91.94 227 ALA A CA 1
ATOM 1712 C C . ALA A 1 227 ? 13.117 4.620 -27.731 1.00 91.94 227 ALA A C 1
ATOM 1714 O O . ALA A 1 227 ? 14.106 5.018 -28.348 1.00 91.94 227 ALA A O 1
ATOM 1715 N N . LEU A 1 228 ? 11.892 5.103 -27.974 1.00 92.19 228 LEU A N 1
ATOM 1716 C CA . LEU A 1 228 ? 11.614 6.115 -29.002 1.00 92.19 228 LEU A CA 1
ATOM 1717 C C . LEU A 1 228 ? 12.353 7.435 -28.742 1.00 92.19 228 LEU A C 1
ATOM 1719 O O . LEU A 1 228 ? 12.926 8.032 -29.656 1.00 92.19 228 LEU A O 1
ATOM 1723 N N . ARG A 1 229 ? 12.373 7.902 -27.487 1.00 93.44 229 ARG A N 1
ATOM 1724 C CA . ARG A 1 229 ? 13.135 9.103 -27.107 1.00 93.44 229 ARG A CA 1
ATOM 1725 C C . ARG A 1 229 ? 14.633 8.903 -27.294 1.00 93.44 229 ARG A C 1
ATOM 1727 O O . ARG A 1 229 ? 15.319 9.831 -27.719 1.00 93.44 229 ARG A O 1
ATOM 1734 N N . ALA A 1 230 ? 15.142 7.719 -26.965 1.00 92.00 230 ALA A N 1
ATOM 1735 C CA . ALA A 1 230 ? 16.550 7.408 -27.113 1.00 92.00 230 ALA A CA 1
ATOM 1736 C C . ALA A 1 230 ? 16.964 7.368 -28.588 1.00 92.00 230 ALA A C 1
ATOM 1738 O O . ALA A 1 230 ? 17.953 8.002 -28.948 1.00 92.00 230 ALA A O 1
ATOM 1739 N N . GLU A 1 231 ? 16.169 6.731 -29.450 1.00 89.88 231 GLU A N 1
ATOM 1740 C CA . GLU A 1 231 ? 16.376 6.751 -30.902 1.00 89.88 231 GLU A CA 1
ATOM 1741 C C . GLU A 1 231 ? 16.424 8.177 -31.463 1.00 89.88 231 GLU A C 1
ATOM 1743 O O . GLU A 1 231 ? 17.326 8.503 -32.231 1.00 89.88 231 GLU A O 1
ATOM 1748 N N . ALA A 1 232 ? 15.495 9.045 -31.052 1.00 92.38 232 ALA A N 1
ATOM 1749 C CA . ALA A 1 232 ? 15.456 10.430 -31.517 1.00 92.38 232 ALA A CA 1
ATOM 1750 C C . ALA A 1 232 ? 16.671 11.257 -31.047 1.00 92.38 232 ALA A C 1
ATOM 1752 O O . ALA A 1 232 ? 17.120 12.156 -31.756 1.00 92.38 232 ALA A O 1
ATOM 1753 N N . ALA A 1 233 ? 17.213 10.964 -29.860 1.00 92.00 233 ALA A N 1
ATOM 1754 C CA . ALA A 1 233 ? 18.335 11.700 -29.275 1.00 92.00 233 ALA A CA 1
ATOM 1755 C C . ALA A 1 233 ? 19.715 11.237 -29.779 1.00 92.00 233 ALA A C 1
ATOM 1757 O O . ALA A 1 233 ? 20.670 12.018 -29.770 1.00 92.00 233 ALA A O 1
ATOM 1758 N N . LEU A 1 234 ? 19.836 9.973 -30.194 1.00 91.94 234 LEU A N 1
ATOM 1759 C CA . LEU A 1 234 ? 21.110 9.346 -30.553 1.00 91.94 234 LEU A CA 1
ATOM 1760 C C . LEU A 1 234 ? 21.887 10.071 -31.668 1.00 91.94 234 LEU A C 1
ATOM 1762 O O . LEU A 1 234 ? 23.078 10.311 -31.464 1.00 91.94 234 LEU A O 1
ATOM 1766 N N . PRO A 1 235 ? 21.280 10.464 -32.809 1.00 91.50 235 PRO A N 1
ATOM 1767 C CA . PRO A 1 235 ? 22.014 11.129 -33.887 1.00 91.50 235 PRO A CA 1
ATOM 1768 C C . PRO A 1 235 ? 22.634 12.460 -33.453 1.00 91.50 235 PRO A C 1
ATOM 1770 O O . PRO A 1 235 ? 23.799 12.720 -33.747 1.00 91.50 235 PRO A O 1
ATOM 1773 N N . GLY A 1 236 ? 21.878 13.277 -32.709 1.00 93.44 236 GLY A N 1
ATOM 1774 C CA . GLY A 1 236 ? 22.349 14.570 -32.211 1.00 93.44 236 GLY A CA 1
ATOM 1775 C C . GLY A 1 236 ? 23.520 14.420 -31.242 1.00 93.44 236 GLY A C 1
ATOM 1776 O O . GLY A 1 236 ? 24.552 15.067 -31.419 1.00 93.44 236 GLY A O 1
ATOM 1777 N N . LEU A 1 237 ? 23.404 13.501 -30.277 1.00 94.56 237 LEU A N 1
ATOM 1778 C CA . LEU A 1 237 ? 24.491 13.228 -29.337 1.00 94.56 237 LEU A CA 1
ATOM 1779 C C . LEU A 1 237 ? 25.727 12.649 -30.041 1.00 94.56 237 LEU A C 1
ATOM 1781 O O . LEU A 1 237 ? 26.845 13.015 -29.695 1.00 94.56 237 LEU A O 1
ATOM 1785 N N . ALA A 1 238 ? 25.551 11.780 -31.039 1.00 94.19 238 ALA A N 1
ATOM 1786 C CA . ALA A 1 238 ? 26.668 11.225 -31.800 1.00 94.19 238 ALA A CA 1
ATOM 1787 C C . ALA A 1 238 ? 27.449 12.313 -32.551 1.00 94.19 238 ALA A C 1
ATOM 1789 O O . ALA A 1 238 ? 28.677 12.304 -32.524 1.00 94.19 238 ALA A O 1
ATOM 1790 N N . GLU A 1 239 ? 26.760 13.278 -33.163 1.00 95.38 239 GLU A N 1
ATOM 1791 C CA . GLU A 1 239 ? 27.404 14.431 -33.802 1.00 95.38 239 GLU A CA 1
ATOM 1792 C C . GLU A 1 239 ? 28.132 15.336 -32.802 1.00 95.38 239 GLU A C 1
ATOM 1794 O O . GLU A 1 239 ? 29.228 15.819 -33.087 1.00 95.38 239 GLU A O 1
ATOM 1799 N N . GLU A 1 240 ? 27.562 15.553 -31.616 1.00 93.94 240 GLU A N 1
ATOM 1800 C CA . GLU A 1 240 ? 28.242 16.277 -30.537 1.00 93.94 240 GLU A CA 1
ATOM 1801 C C . GLU A 1 240 ? 29.515 15.554 -30.089 1.00 93.94 240 GLU A C 1
ATOM 1803 O O . GLU A 1 240 ? 30.588 16.149 -30.099 1.00 93.94 240 GLU A O 1
ATOM 1808 N N . CYS A 1 241 ? 29.430 14.253 -29.811 1.00 95.25 241 CYS A N 1
ATOM 1809 C CA . CYS A 1 241 ? 30.580 13.442 -29.425 1.00 95.25 241 CYS A CA 1
ATOM 1810 C C . CYS A 1 241 ? 31.674 13.398 -30.504 1.00 95.25 241 CYS A C 1
ATOM 1812 O O . CYS A 1 241 ? 32.853 13.400 -30.165 1.00 95.25 241 CYS A O 1
ATOM 1814 N N . ARG A 1 242 ? 31.320 13.387 -31.800 1.00 96.06 242 ARG A N 1
ATOM 1815 C CA . ARG A 1 242 ? 32.301 13.474 -32.901 1.00 96.06 242 ARG A CA 1
ATOM 1816 C C . ARG A 1 242 ? 33.047 14.809 -32.900 1.00 96.06 242 ARG A C 1
ATOM 1818 O O . ARG A 1 242 ? 34.249 14.824 -33.157 1.00 96.06 242 ARG A O 1
ATOM 1825 N N . ARG A 1 243 ? 32.359 15.917 -32.602 1.00 94.81 243 ARG A N 1
ATOM 1826 C CA . ARG A 1 243 ? 32.990 17.241 -32.463 1.00 94.81 243 ARG A CA 1
ATOM 1827 C C . ARG A 1 243 ? 33.906 17.303 -31.245 1.00 94.81 243 ARG A C 1
ATOM 1829 O O . ARG A 1 243 ? 35.047 17.731 -31.389 1.00 94.81 243 ARG A O 1
ATOM 1836 N N . ASP A 1 244 ? 33.441 16.829 -30.093 1.00 92.38 244 ASP A N 1
ATOM 1837 C CA . ASP A 1 244 ? 34.229 16.803 -28.853 1.00 92.38 244 ASP A CA 1
ATOM 1838 C C . ASP A 1 244 ? 35.493 15.944 -29.032 1.00 92.38 244 ASP A C 1
ATOM 1840 O O . ASP A 1 244 ? 36.595 16.355 -28.669 1.00 92.38 244 ASP A O 1
ATOM 1844 N N . LEU A 1 245 ? 35.361 14.799 -29.710 1.00 94.25 245 LEU A N 1
ATOM 1845 C CA . LEU A 1 245 ? 36.481 13.941 -30.085 1.00 94.25 245 LEU A CA 1
ATOM 1846 C C . LEU A 1 245 ? 37.484 14.654 -31.008 1.00 94.25 245 LEU A C 1
ATOM 1848 O O . LEU A 1 245 ? 38.691 14.541 -30.799 1.00 94.25 245 LEU A O 1
ATOM 1852 N N . ALA A 1 246 ? 37.013 15.398 -32.014 1.00 94.12 246 ALA A N 1
ATOM 1853 C CA . ALA A 1 246 ? 37.889 16.152 -32.913 1.00 94.12 246 ALA A CA 1
ATOM 1854 C C . ALA A 1 246 ? 38.684 17.240 -32.170 1.00 94.12 246 ALA A C 1
ATOM 1856 O O . ALA A 1 246 ? 39.867 17.433 -32.449 1.00 94.12 246 ALA A O 1
ATOM 1857 N N . VAL A 1 247 ? 38.058 17.914 -31.198 1.00 91.44 247 VAL A N 1
ATOM 1858 C CA . VAL A 1 247 ? 38.729 18.892 -30.327 1.00 91.44 247 VAL A CA 1
ATOM 1859 C C . VAL A 1 247 ? 39.769 18.207 -29.441 1.00 91.44 247 VAL A C 1
ATOM 1861 O O . VAL A 1 247 ? 40.914 18.655 -29.391 1.00 91.44 247 VAL A O 1
ATOM 1864 N N . ALA A 1 248 ? 39.404 17.101 -28.788 1.00 90.50 248 ALA A N 1
ATOM 1865 C CA . ALA A 1 248 ? 40.292 16.371 -27.886 1.00 90.50 248 ALA A CA 1
ATOM 1866 C C . ALA A 1 248 ? 41.533 15.804 -28.602 1.00 90.50 248 ALA A C 1
ATOM 1868 O O . ALA A 1 248 ? 42.637 15.868 -28.065 1.00 90.50 248 ALA A O 1
ATOM 1869 N N . LEU A 1 249 ? 41.380 15.312 -29.838 1.00 91.81 249 LEU A N 1
ATOM 1870 C CA . LEU A 1 249 ? 42.493 14.820 -30.663 1.00 91.81 249 LEU A CA 1
ATOM 1871 C C . LEU A 1 249 ? 43.453 15.932 -31.117 1.00 91.81 249 LEU A C 1
ATOM 1873 O O . LEU A 1 249 ? 44.616 15.654 -31.402 1.00 91.81 249 LEU A O 1
ATOM 1877 N N . GLY A 1 250 ? 42.980 17.180 -31.196 1.00 87.69 250 GLY A N 1
ATOM 1878 C CA . GLY A 1 250 ? 43.787 18.339 -31.585 1.00 87.69 250 GLY A CA 1
ATOM 1879 C C . GLY A 1 250 ? 44.628 18.941 -30.454 1.00 87.69 250 GLY A C 1
ATOM 1880 O O . GLY A 1 250 ? 45.454 19.815 -30.720 1.00 87.69 250 GLY A O 1
ATOM 1881 N N . ALA A 1 251 ? 44.434 18.498 -29.209 1.00 84.31 251 ALA A N 1
ATOM 1882 C CA . ALA A 1 251 ? 45.116 19.021 -28.028 1.00 84.31 251 ALA A CA 1
ATOM 1883 C C . ALA A 1 251 ? 46.143 18.018 -27.456 1.00 84.31 251 ALA A C 1
ATOM 1885 O O . ALA A 1 251 ? 45.976 16.802 -27.603 1.00 84.31 251 ALA A O 1
ATOM 1886 N N . PRO A 1 252 ? 47.196 18.491 -26.757 1.00 82.75 252 PRO A N 1
ATOM 1887 C CA . PRO A 1 252 ? 48.044 17.623 -25.945 1.00 82.75 252 PRO A CA 1
ATOM 1888 C C . PRO A 1 252 ? 47.197 16.952 -24.860 1.00 82.75 252 PRO A C 1
ATOM 1890 O O . PRO A 1 252 ? 46.521 17.638 -24.095 1.00 82.75 252 PRO A O 1
ATOM 1893 N N . HIS A 1 253 ? 47.236 15.626 -24.787 1.00 85.69 253 HIS A N 1
ATOM 1894 C CA . HIS A 1 253 ? 46.387 14.848 -23.888 1.00 85.69 253 HIS A CA 1
ATOM 1895 C C . HIS A 1 253 ? 47.211 14.024 -22.894 1.00 85.69 253 HIS A C 1
ATOM 1897 O O . HIS A 1 253 ? 48.284 13.506 -23.208 1.00 85.69 253 HIS A O 1
ATOM 1903 N N . SER A 1 254 ? 46.688 13.923 -21.672 1.00 90.88 254 SER A N 1
ATOM 1904 C CA . SER A 1 254 ? 47.176 13.022 -20.627 1.00 90.88 254 SER A CA 1
ATOM 1905 C C . SER A 1 254 ? 46.879 11.556 -20.999 1.00 90.88 254 SER A C 1
ATOM 1907 O O . SER A 1 254 ? 46.036 11.299 -21.864 1.00 90.88 254 SER A O 1
ATOM 1909 N N . PRO A 1 255 ? 47.526 10.567 -20.354 1.00 90.44 255 PRO A N 1
ATOM 1910 C CA . PRO A 1 255 ? 47.181 9.156 -20.553 1.00 90.44 255 PRO A CA 1
ATOM 1911 C C . PRO A 1 255 ? 45.707 8.853 -20.231 1.00 90.44 255 PRO A C 1
ATOM 1913 O O . PRO A 1 255 ? 45.077 8.079 -20.949 1.00 90.44 255 PRO A O 1
ATOM 1916 N N . ASP A 1 256 ? 45.133 9.512 -19.221 1.00 89.19 256 ASP A N 1
ATOM 1917 C CA . ASP A 1 256 ? 43.717 9.363 -18.858 1.00 89.19 256 ASP A CA 1
ATOM 1918 C C . ASP A 1 256 ? 42.792 9.899 -19.963 1.00 89.19 256 ASP A C 1
ATOM 1920 O O . ASP A 1 256 ? 41.799 9.263 -20.318 1.00 89.19 256 ASP A O 1
ATOM 1924 N N . ALA A 1 257 ? 43.148 11.034 -20.574 1.00 90.94 257 ALA A N 1
ATOM 1925 C CA . ALA A 1 257 ? 42.418 11.573 -21.719 1.00 90.94 257 ALA A CA 1
ATOM 1926 C C . ALA A 1 257 ? 42.554 10.674 -22.959 1.00 90.94 257 ALA A C 1
ATOM 1928 O O . ALA A 1 257 ? 41.576 10.495 -23.679 1.00 90.94 257 ALA A O 1
ATOM 1929 N N . ALA A 1 258 ? 43.712 10.043 -23.185 1.00 92.94 258 ALA A N 1
ATOM 1930 C CA . ALA A 1 258 ? 43.881 9.065 -24.263 1.00 92.94 258 ALA A CA 1
ATOM 1931 C C . ALA A 1 258 ? 42.965 7.839 -24.087 1.00 92.94 258 ALA A C 1
ATOM 1933 O O . ALA A 1 258 ? 42.370 7.370 -25.060 1.00 92.94 258 ALA A O 1
ATOM 1934 N N . ALA A 1 259 ? 42.809 7.347 -22.853 1.00 93.88 259 ALA A N 1
ATOM 1935 C CA . ALA A 1 259 ? 41.884 6.259 -22.541 1.00 93.88 259 ALA A CA 1
ATOM 1936 C C . ALA A 1 259 ? 40.421 6.667 -22.790 1.00 93.88 259 ALA A C 1
ATOM 1938 O O . ALA A 1 259 ? 39.700 5.953 -23.486 1.00 93.88 259 ALA A O 1
ATOM 1939 N N . ALA A 1 260 ? 40.003 7.848 -22.319 1.00 93.25 260 ALA A N 1
ATOM 1940 C CA . ALA A 1 260 ? 38.648 8.360 -22.543 1.00 93.25 260 ALA A CA 1
ATOM 1941 C C . ALA A 1 260 ? 38.338 8.610 -24.035 1.00 93.25 260 ALA A C 1
ATOM 1943 O O . ALA A 1 260 ? 37.238 8.317 -24.506 1.00 93.25 260 ALA A O 1
ATOM 1944 N N . ILE A 1 261 ? 39.319 9.093 -24.808 1.00 94.75 261 ILE A N 1
ATOM 1945 C CA . ILE A 1 261 ? 39.236 9.223 -26.273 1.00 94.75 261 ILE A CA 1
ATOM 1946 C C . ILE A 1 261 ? 38.987 7.855 -26.922 1.00 94.75 261 ILE A C 1
ATOM 1948 O O . ILE A 1 261 ? 38.092 7.732 -27.761 1.00 94.75 261 ILE A O 1
ATOM 1952 N N . ALA A 1 262 ? 39.743 6.825 -26.527 1.00 95.19 262 ALA A N 1
ATOM 1953 C CA . ALA A 1 262 ? 39.586 5.472 -27.058 1.00 95.19 262 ALA A CA 1
ATOM 1954 C C . ALA A 1 262 ? 38.217 4.867 -26.699 1.00 95.19 262 ALA A C 1
ATOM 1956 O O . ALA A 1 262 ? 37.573 4.246 -27.548 1.00 95.19 262 ALA A O 1
ATOM 1957 N N . GLU A 1 263 ? 37.731 5.091 -25.475 1.00 93.94 263 GLU A N 1
ATOM 1958 C CA . GLU A 1 263 ? 36.393 4.672 -25.045 1.00 93.94 263 GLU A CA 1
ATOM 1959 C C . GLU A 1 263 ? 35.283 5.362 -25.849 1.00 93.94 26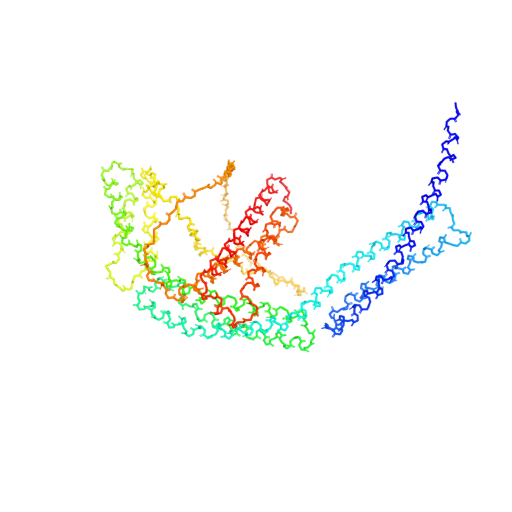3 GLU A C 1
ATOM 1961 O O . GLU A 1 263 ? 34.341 4.700 -26.294 1.00 93.94 263 GLU A O 1
ATOM 1966 N N . LEU A 1 264 ? 35.403 6.671 -26.101 1.00 95.38 264 LEU A N 1
ATOM 1967 C CA . LEU A 1 264 ? 34.434 7.414 -26.907 1.00 95.38 264 LEU A CA 1
ATOM 1968 C C . LEU A 1 264 ? 34.450 6.976 -28.378 1.00 95.38 264 LEU A C 1
ATOM 1970 O O . LEU A 1 264 ? 33.388 6.812 -28.983 1.00 95.38 264 LEU A O 1
ATOM 1974 N N . GLN A 1 265 ? 35.633 6.725 -28.945 1.00 96.25 265 GLN A N 1
ATOM 1975 C CA . GLN A 1 265 ? 35.778 6.147 -30.284 1.00 96.25 265 GLN A CA 1
ATOM 1976 C C . GLN A 1 265 ? 35.120 4.770 -30.376 1.00 96.25 265 GLN A C 1
ATOM 1978 O O . GLN A 1 265 ? 34.358 4.519 -31.311 1.00 96.25 265 GLN A O 1
ATOM 1983 N N . ALA A 1 266 ? 35.356 3.898 -29.393 1.00 94.94 266 ALA A N 1
ATOM 1984 C CA . ALA A 1 266 ? 34.734 2.580 -29.333 1.00 94.94 266 ALA A CA 1
ATOM 1985 C C . ALA A 1 266 ? 33.205 2.675 -29.195 1.00 94.94 266 ALA A C 1
ATOM 1987 O O . ALA A 1 266 ? 32.478 1.937 -29.860 1.00 94.94 266 ALA A O 1
ATOM 1988 N N . ALA A 1 267 ? 32.697 3.609 -28.384 1.00 93.81 267 ALA A N 1
ATOM 1989 C CA . ALA A 1 267 ? 31.263 3.841 -28.226 1.00 93.81 267 ALA A CA 1
ATOM 1990 C C . ALA A 1 267 ? 30.600 4.334 -29.525 1.00 93.81 267 ALA A C 1
ATOM 1992 O O . ALA A 1 267 ? 29.526 3.843 -29.872 1.00 93.81 267 ALA A O 1
ATOM 1993 N N . LEU A 1 268 ? 31.244 5.253 -30.255 1.00 93.81 268 LEU A N 1
ATOM 1994 C CA . LEU A 1 268 ? 30.779 5.742 -31.559 1.00 93.81 268 LEU A CA 1
ATOM 1995 C C . LEU A 1 268 ? 30.841 4.659 -32.643 1.00 93.81 268 LEU A C 1
ATOM 1997 O O . LEU A 1 268 ? 29.921 4.562 -33.451 1.00 93.81 268 LEU A O 1
ATOM 2001 N N . ALA A 1 269 ? 31.895 3.838 -32.653 1.00 91.38 269 ALA A N 1
ATOM 2002 C CA . ALA A 1 269 ? 32.049 2.728 -33.594 1.00 91.38 269 ALA A CA 1
ATOM 2003 C C . ALA A 1 269 ? 31.040 1.595 -33.342 1.00 91.38 269 ALA A C 1
ATOM 2005 O O . ALA A 1 269 ? 30.667 0.883 -34.269 1.00 91.38 269 ALA A O 1
ATOM 2006 N N . ALA A 1 270 ? 30.581 1.442 -32.098 1.00 88.88 270 ALA A N 1
ATOM 2007 C CA . ALA A 1 270 ? 29.569 0.464 -31.715 1.00 88.88 270 ALA A CA 1
ATOM 2008 C C . ALA A 1 270 ? 28.128 0.900 -32.040 1.00 88.88 270 ALA A C 1
ATOM 2010 O O . ALA A 1 270 ? 27.202 0.144 -31.743 1.00 88.88 270 ALA A O 1
ATOM 2011 N N . LEU A 1 271 ? 27.909 2.103 -32.589 1.00 87.19 271 LEU A N 1
ATOM 2012 C CA . LEU A 1 271 ? 26.583 2.523 -33.043 1.00 87.19 271 LEU A CA 1
ATOM 2013 C C . LEU A 1 271 ? 26.208 1.741 -34.313 1.00 87.19 271 LEU A C 1
ATOM 2015 O O . LEU A 1 271 ? 26.959 1.786 -35.290 1.00 87.19 271 LEU A O 1
ATOM 2019 N N . PRO A 1 272 ? 25.066 1.036 -34.332 1.00 78.12 272 PRO A N 1
ATOM 2020 C CA . PRO A 1 272 ? 24.659 0.272 -35.500 1.00 78.12 272 PRO A CA 1
ATOM 2021 C C . PRO A 1 272 ? 24.302 1.196 -36.670 1.00 78.12 272 PRO A C 1
ATOM 2023 O O . PRO A 1 272 ? 23.849 2.330 -36.484 1.00 78.12 272 PRO A O 1
ATOM 2026 N N . ALA A 1 273 ? 24.475 0.688 -37.894 1.00 67.81 273 ALA A N 1
ATOM 2027 C CA . ALA A 1 273 ? 23.849 1.292 -39.063 1.00 67.81 273 ALA A CA 1
ATOM 2028 C C . ALA A 1 273 ? 22.325 1.239 -38.873 1.00 67.81 273 ALA A C 1
ATOM 2030 O O . ALA A 1 273 ? 21.795 0.251 -38.376 1.00 67.81 273 ALA A O 1
ATOM 2031 N N . THR A 1 274 ? 21.623 2.315 -39.219 1.00 62.12 274 THR A N 1
ATOM 2032 C CA . THR A 1 274 ? 20.182 2.471 -38.975 1.00 62.12 274 THR A CA 1
ATOM 2033 C C . THR A 1 274 ? 19.367 1.253 -39.438 1.00 62.12 274 THR A C 1
ATOM 2035 O O . THR A 1 274 ? 19.295 1.002 -40.640 1.00 62.12 274 THR A O 1
ATOM 2038 N N . GLY A 1 275 ? 18.700 0.563 -38.503 1.00 59.53 275 GLY A N 1
ATOM 2039 C CA . GLY A 1 275 ? 17.688 -0.466 -38.780 1.00 59.53 275 GLY A CA 1
ATOM 2040 C C . GLY A 1 275 ? 17.886 -1.787 -38.020 1.00 59.53 275 GLY A C 1
ATOM 2041 O O . GLY A 1 275 ? 18.948 -2.379 -38.132 1.00 59.53 275 GLY A O 1
ATOM 2042 N N . VAL A 1 276 ? 16.812 -2.215 -37.329 1.00 62.91 276 VAL A N 1
ATOM 2043 C CA . VAL A 1 276 ? 16.509 -3.498 -36.631 1.00 62.91 276 VAL A CA 1
ATOM 2044 C C . VAL A 1 276 ? 17.567 -4.013 -35.634 1.00 62.91 276 VAL A C 1
ATOM 2046 O O . VAL A 1 276 ? 18.764 -3.867 -35.827 1.00 62.91 276 VAL A O 1
ATOM 2049 N N . ASP A 1 277 ? 17.117 -4.592 -34.517 1.00 68.50 277 ASP A N 1
ATOM 2050 C CA . ASP A 1 277 ? 17.967 -5.168 -33.459 1.00 68.50 277 ASP A CA 1
ATOM 2051 C C . ASP A 1 277 ? 18.945 -4.177 -32.806 1.00 68.50 277 ASP A C 1
ATOM 2053 O O . ASP A 1 277 ? 20.090 -4.493 -32.488 1.00 68.50 277 ASP A O 1
ATOM 2057 N N . THR A 1 278 ? 18.487 -2.949 -32.565 1.00 83.81 278 THR A N 1
ATOM 2058 C CA . THR A 1 278 ? 19.266 -1.930 -31.845 1.00 83.81 278 THR A CA 1
ATOM 2059 C C . THR A 1 278 ? 18.853 -1.859 -30.370 1.00 83.81 278 THR A C 1
ATOM 2061 O O . THR A 1 278 ? 17.680 -2.042 -30.047 1.00 83.81 278 THR A O 1
ATOM 2064 N N . ASP A 1 279 ? 19.792 -1.555 -29.468 1.00 90.00 279 ASP A N 1
ATOM 2065 C CA . ASP A 1 279 ? 19.509 -1.147 -28.081 1.00 90.00 279 ASP A CA 1
ATOM 2066 C C . ASP A 1 279 ? 19.709 0.375 -27.936 1.00 90.00 279 ASP A C 1
ATOM 2068 O O . ASP A 1 279 ? 20.789 0.832 -27.537 1.00 90.00 279 ASP A O 1
ATOM 2072 N N . PRO A 1 280 ? 18.712 1.208 -28.293 1.00 90.44 280 PRO A N 1
ATOM 2073 C CA . PRO A 1 280 ? 18.905 2.654 -28.336 1.00 90.44 280 PRO A CA 1
ATOM 2074 C C . PRO A 1 280 ? 19.193 3.244 -26.950 1.00 90.44 280 PRO A C 1
ATOM 2076 O O . PRO A 1 280 ? 19.971 4.192 -26.828 1.00 90.44 280 PRO A O 1
ATOM 2079 N N . ILE A 1 281 ? 18.614 2.669 -25.894 1.00 91.81 281 ILE A N 1
ATOM 2080 C CA . ILE A 1 281 ? 18.816 3.119 -24.514 1.00 91.81 281 ILE A CA 1
ATOM 2081 C C . ILE A 1 281 ? 20.243 2.782 -24.067 1.00 91.81 281 ILE A C 1
ATOM 2083 O O . ILE A 1 281 ? 20.940 3.641 -23.515 1.00 91.81 281 ILE A O 1
ATOM 2087 N N . GLY A 1 282 ? 20.712 1.561 -24.337 1.00 92.12 282 GLY A N 1
ATOM 2088 C CA . GLY A 1 282 ? 22.078 1.141 -24.041 1.00 92.12 282 GLY A CA 1
ATOM 2089 C C . GLY A 1 282 ? 23.124 1.953 -24.792 1.00 92.12 282 GLY A C 1
ATOM 2090 O O . GLY A 1 282 ? 24.084 2.418 -24.171 1.00 92.12 282 GLY A O 1
ATOM 2091 N N . HIS A 1 283 ? 22.920 2.200 -26.089 1.00 91.88 283 HIS A N 1
ATOM 2092 C CA . HIS A 1 283 ? 23.805 3.054 -26.884 1.00 91.88 283 HIS A CA 1
ATOM 2093 C C . HIS A 1 283 ? 23.842 4.488 -26.352 1.00 91.88 283 HIS A C 1
ATOM 2095 O O . HIS A 1 283 ? 24.926 5.040 -26.165 1.00 91.88 283 HIS A O 1
ATOM 2101 N N . LEU A 1 284 ? 22.683 5.074 -26.035 1.00 92.88 284 LEU A N 1
ATOM 2102 C CA . LEU A 1 284 ? 22.604 6.440 -25.521 1.00 92.88 284 LEU A CA 1
ATOM 2103 C C . LEU A 1 284 ? 23.315 6.568 -24.170 1.00 92.88 284 LEU A C 1
ATOM 2105 O O . LEU A 1 284 ? 24.068 7.516 -23.947 1.00 92.88 284 LEU A O 1
ATOM 2109 N N . ARG A 1 285 ? 23.110 5.596 -23.275 1.00 94.19 285 ARG A N 1
ATOM 2110 C CA . ARG A 1 285 ? 23.776 5.540 -21.969 1.00 94.19 285 ARG A CA 1
ATOM 2111 C C . ARG A 1 285 ? 25.291 5.401 -22.112 1.00 94.19 285 ARG A C 1
ATOM 2113 O O . ARG A 1 285 ? 26.018 6.122 -21.436 1.00 94.19 285 ARG A O 1
ATOM 2120 N N . ARG A 1 286 ? 25.761 4.503 -22.985 1.00 94.19 286 ARG A N 1
ATOM 2121 C CA . ARG A 1 286 ? 27.194 4.286 -23.238 1.00 94.19 286 ARG A CA 1
ATOM 2122 C C . ARG A 1 286 ? 27.856 5.546 -23.792 1.00 94.19 286 ARG A C 1
ATOM 2124 O O . ARG A 1 286 ? 28.926 5.917 -23.327 1.00 94.19 286 ARG A O 1
ATOM 2131 N N . LEU A 1 287 ? 27.202 6.216 -24.739 1.00 94.88 287 LEU A N 1
ATOM 2132 C CA . LEU A 1 287 ? 27.739 7.412 -25.380 1.00 94.88 287 LEU A CA 1
ATOM 2133 C C . LEU A 1 287 ? 27.815 8.607 -24.415 1.00 94.88 287 LEU A C 1
ATOM 2135 O O . LEU A 1 287 ? 28.829 9.296 -24.387 1.00 94.88 287 LEU A O 1
ATOM 2139 N N . ARG A 1 288 ? 26.792 8.810 -23.568 1.00 95.12 288 ARG A N 1
ATOM 2140 C CA . ARG A 1 288 ? 26.829 9.826 -22.497 1.00 95.12 288 ARG A CA 1
ATOM 2141 C C . ARG A 1 288 ? 27.942 9.553 -21.491 1.00 95.12 288 ARG A C 1
ATOM 2143 O O . ARG A 1 288 ? 28.717 10.451 -21.208 1.00 95.12 288 ARG A O 1
ATOM 2150 N N . ALA A 1 289 ? 28.059 8.313 -21.015 1.00 94.94 289 ALA A N 1
ATOM 2151 C CA . ALA A 1 289 ? 29.101 7.944 -20.060 1.00 94.94 289 ALA A CA 1
ATOM 2152 C C . ALA A 1 289 ? 30.516 8.163 -20.626 1.00 94.94 289 ALA A C 1
ATOM 2154 O O . ALA A 1 289 ? 31.369 8.705 -19.931 1.00 94.94 289 ALA A O 1
ATOM 2155 N N . ALA A 1 290 ? 30.751 7.794 -21.890 1.00 94.56 290 ALA A N 1
ATOM 2156 C CA . ALA A 1 290 ? 32.039 8.015 -22.548 1.00 94.56 290 ALA A CA 1
ATOM 2157 C C . ALA A 1 290 ? 32.346 9.510 -22.751 1.00 94.56 290 ALA A C 1
ATOM 2159 O O . ALA A 1 290 ? 33.490 9.935 -22.602 1.00 94.56 290 ALA A O 1
ATOM 2160 N N . ARG A 1 291 ? 31.327 10.325 -23.051 1.00 94.56 291 ARG A N 1
ATOM 2161 C CA . ARG A 1 291 ? 31.468 11.784 -23.138 1.00 94.56 291 ARG A CA 1
ATOM 2162 C C . ARG A 1 291 ? 31.802 12.404 -21.783 1.00 94.56 291 ARG A C 1
ATOM 2164 O O . ARG A 1 291 ? 32.759 13.161 -21.692 1.00 94.56 291 ARG A O 1
ATOM 2171 N N . ASP A 1 292 ? 31.063 12.040 -20.739 1.00 94.06 292 ASP A N 1
ATOM 2172 C CA . ASP A 1 292 ? 31.300 12.538 -19.381 1.00 94.06 292 ASP A CA 1
ATOM 2173 C C . ASP A 1 292 ? 32.720 12.171 -18.903 1.00 94.06 292 ASP A C 1
ATOM 2175 O O . ASP A 1 292 ? 33.400 12.985 -18.279 1.00 94.06 292 ASP A O 1
ATOM 2179 N N . ALA A 1 293 ? 33.201 10.966 -19.235 1.00 92.31 293 ALA A N 1
ATOM 2180 C CA . ALA A 1 293 ? 34.572 10.542 -18.950 1.00 92.31 293 ALA A CA 1
ATOM 2181 C C . ALA A 1 293 ? 35.619 11.397 -19.691 1.00 92.31 293 ALA A C 1
ATOM 2183 O O . ALA A 1 293 ? 36.633 11.769 -19.098 1.00 92.31 293 ALA A O 1
ATOM 2184 N N . LEU A 1 294 ? 35.365 11.752 -20.957 1.00 92.69 294 LEU A N 1
ATOM 2185 C CA . LEU A 1 294 ? 36.236 12.636 -21.735 1.00 92.69 294 LEU A CA 1
ATOM 2186 C C . LEU A 1 294 ? 36.274 14.059 -21.162 1.00 92.69 294 LEU A C 1
ATOM 2188 O O . LEU A 1 294 ? 37.357 14.634 -21.034 1.00 92.69 294 LEU A O 1
ATOM 2192 N N . ASP A 1 295 ? 35.124 14.612 -20.776 1.00 90.81 295 ASP A N 1
ATOM 2193 C CA . ASP A 1 295 ? 35.028 15.947 -20.172 1.00 90.81 295 ASP A CA 1
ATOM 2194 C C . ASP A 1 295 ? 35.836 16.017 -18.866 1.00 90.81 295 ASP A C 1
ATOM 2196 O O . ASP A 1 295 ? 36.630 16.937 -18.654 1.00 90.81 295 ASP A O 1
ATOM 2200 N N . VAL A 1 296 ? 35.712 14.989 -18.018 1.00 91.00 296 VAL A N 1
ATOM 2201 C CA . VAL A 1 296 ? 36.488 14.876 -16.774 1.00 91.00 296 VAL A CA 1
ATOM 2202 C C . VAL A 1 296 ? 37.988 14.769 -17.059 1.00 91.00 296 VAL A C 1
ATOM 2204 O O . VAL A 1 296 ? 38.777 15.469 -16.424 1.00 91.00 296 VAL A O 1
ATOM 2207 N N . ALA A 1 297 ? 38.398 13.931 -18.016 1.00 89.94 297 ALA A N 1
ATOM 2208 C CA . ALA A 1 297 ? 39.811 13.685 -18.306 1.00 89.94 297 ALA A CA 1
ATOM 2209 C C . ALA A 1 297 ? 40.516 14.872 -18.988 1.00 89.94 297 ALA A C 1
ATOM 2211 O O . ALA A 1 297 ? 41.717 15.075 -18.804 1.00 89.94 297 ALA A O 1
ATOM 2212 N N . THR A 1 298 ? 39.778 15.667 -19.764 1.00 86.06 298 THR A N 1
ATOM 2213 C CA . THR A 1 298 ? 40.295 16.871 -20.435 1.00 86.06 298 THR A CA 1
ATOM 2214 C C . THR A 1 298 ? 40.238 18.117 -19.550 1.00 86.06 298 THR A C 1
ATOM 2216 O O . THR A 1 298 ? 40.783 19.158 -19.919 1.00 86.06 298 THR A O 1
ATOM 2219 N N . GLY A 1 299 ? 39.589 18.036 -18.381 1.00 77.56 299 GLY A N 1
ATOM 2220 C CA . GLY A 1 299 ? 39.303 19.199 -17.540 1.00 77.56 299 GLY A CA 1
ATOM 2221 C C . GLY A 1 299 ? 38.366 20.205 -18.218 1.00 77.56 299 GLY A C 1
ATOM 2222 O O . GLY A 1 299 ? 38.265 21.350 -17.768 1.00 77.56 299 GLY A O 1
ATOM 2223 N N . ALA A 1 300 ? 37.700 19.800 -19.305 1.00 65.69 300 ALA A N 1
ATOM 2224 C CA . ALA A 1 300 ? 36.714 20.613 -19.983 1.00 65.69 300 ALA A CA 1
ATOM 2225 C C . ALA A 1 300 ? 35.503 20.767 -19.060 1.00 65.69 300 ALA A C 1
ATOM 2227 O O . ALA A 1 300 ? 34.875 19.798 -18.634 1.00 65.69 300 ALA A O 1
ATOM 2228 N N . VAL A 1 301 ? 35.157 22.009 -18.725 1.00 54.00 301 VAL A N 1
ATOM 2229 C CA . VAL A 1 301 ? 33.868 22.272 -18.083 1.00 54.00 301 VAL A CA 1
ATOM 2230 C C . VAL A 1 301 ? 32.796 21.991 -19.140 1.00 54.00 301 VAL A C 1
ATOM 2232 O O . VAL A 1 301 ? 32.877 22.590 -20.215 1.00 54.00 301 VAL A O 1
ATOM 2235 N N . PRO A 1 302 ? 31.798 21.124 -18.879 1.00 54.34 302 PRO A N 1
ATOM 2236 C CA . PRO A 1 302 ? 30.811 20.756 -19.886 1.00 54.34 302 PRO A CA 1
ATOM 2237 C C . PRO A 1 302 ? 30.131 22.019 -20.425 1.00 54.34 302 PRO A C 1
ATOM 2239 O O . PRO A 1 302 ? 29.513 22.780 -19.671 1.00 54.34 302 PRO A O 1
ATOM 2242 N N . ALA A 1 303 ? 30.244 22.247 -21.738 1.00 48.97 303 ALA A N 1
ATOM 2243 C CA . ALA A 1 303 ? 29.698 23.422 -22.427 1.00 48.97 303 ALA A CA 1
ATOM 2244 C C . ALA A 1 303 ? 28.164 23.555 -22.267 1.00 48.97 303 ALA A C 1
ATOM 2246 O O . ALA A 1 303 ? 27.578 24.617 -22.480 1.00 48.97 303 ALA A O 1
ATOM 2247 N N . THR A 1 304 ? 27.499 22.498 -21.804 1.00 44.81 304 THR A N 1
ATOM 2248 C CA . THR A 1 304 ? 26.048 22.372 -21.636 1.00 44.81 304 THR A CA 1
ATOM 2249 C C . THR A 1 304 ? 25.471 22.995 -20.359 1.00 44.81 304 THR A C 1
ATOM 2251 O O . THR A 1 304 ? 24.344 22.674 -19.986 1.00 44.81 304 THR A O 1
ATOM 2254 N N . ARG A 1 305 ? 26.176 23.917 -19.685 1.00 42.59 305 ARG A N 1
ATOM 2255 C CA . ARG A 1 305 ? 25.607 24.674 -18.545 1.00 42.59 305 ARG A CA 1
ATOM 2256 C C . ARG A 1 305 ? 25.435 26.184 -18.784 1.00 42.59 305 ARG A C 1
ATOM 2258 O O . ARG A 1 305 ? 24.812 26.841 -17.960 1.00 42.59 305 ARG A O 1
ATOM 2265 N N . ALA A 1 306 ? 25.875 26.724 -19.926 1.00 36.91 306 ALA A N 1
ATOM 2266 C CA . ALA A 1 306 ? 25.672 28.142 -20.270 1.00 36.91 306 ALA A CA 1
ATOM 2267 C C . ALA A 1 306 ? 24.434 28.423 -21.154 1.00 36.91 306 ALA A C 1
ATOM 2269 O O . ALA A 1 306 ? 24.058 29.580 -21.309 1.00 36.91 306 ALA A O 1
ATOM 2270 N N . GLY A 1 307 ? 23.782 27.394 -21.718 1.00 33.69 307 GLY A N 1
ATOM 2271 C CA . GLY A 1 307 ? 22.709 27.574 -22.714 1.00 33.69 307 GLY A CA 1
ATOM 2272 C C . GLY A 1 307 ? 21.302 27.094 -22.339 1.00 33.69 307 GLY A C 1
ATOM 2273 O O . GLY A 1 307 ? 20.351 27.476 -23.008 1.00 33.69 307 GLY A O 1
ATOM 2274 N N . LEU A 1 308 ? 21.123 26.271 -21.299 1.00 40.50 308 LEU A N 1
ATOM 2275 C CA . LEU A 1 308 ? 19.814 25.682 -20.967 1.00 40.50 308 LEU A CA 1
ATOM 2276 C C . LEU A 1 308 ? 19.602 25.587 -19.452 1.00 40.50 308 LEU A C 1
ATOM 2278 O O . LEU A 1 308 ? 19.398 24.516 -18.885 1.00 40.50 308 LEU A O 1
ATOM 2282 N N . ALA A 1 309 ? 19.582 26.737 -18.785 1.00 34.56 309 ALA A N 1
ATOM 2283 C CA . ALA A 1 309 ? 18.962 26.864 -17.469 1.00 34.56 309 ALA A CA 1
ATOM 2284 C C . ALA A 1 309 ? 17.422 26.895 -17.596 1.00 34.56 309 ALA A C 1
ATOM 2286 O O . ALA A 1 309 ? 16.787 27.840 -17.143 1.00 34.56 309 ALA A O 1
ATOM 2287 N N . THR A 1 310 ? 16.804 25.905 -18.261 1.00 34.75 310 THR A N 1
ATOM 2288 C CA . THR A 1 310 ? 15.346 25.644 -18.195 1.00 34.75 310 THR A CA 1
ATOM 2289 C C . THR A 1 310 ? 14.970 24.249 -18.725 1.00 34.75 310 THR A C 1
ATOM 2291 O O . THR A 1 310 ? 14.192 24.117 -19.658 1.00 34.75 310 THR A O 1
ATOM 2294 N N . ALA A 1 311 ? 15.518 23.175 -18.149 1.00 31.30 311 ALA A N 1
ATOM 2295 C CA . ALA A 1 311 ? 14.949 21.823 -18.284 1.00 31.30 311 ALA A CA 1
ATOM 2296 C C . ALA A 1 311 ? 15.537 20.865 -17.234 1.00 31.30 311 ALA A C 1
ATOM 2298 O O . ALA A 1 311 ? 16.263 19.927 -17.553 1.00 31.30 311 ALA A O 1
ATOM 2299 N N . THR A 1 312 ? 15.235 21.076 -15.955 1.00 33.25 312 THR A N 1
ATOM 2300 C CA . THR A 1 312 ? 15.426 20.036 -14.937 1.00 33.25 312 THR A CA 1
ATOM 2301 C C . THR A 1 312 ? 14.307 19.002 -15.064 1.00 33.25 312 THR A C 1
ATOM 2303 O O . THR A 1 312 ? 13.301 19.054 -14.363 1.00 33.25 312 THR A O 1
ATOM 2306 N N . VAL A 1 313 ? 14.481 18.039 -15.971 1.00 37.25 313 VAL A N 1
ATOM 2307 C CA . VAL A 1 313 ? 13.815 16.740 -15.845 1.00 37.25 313 VAL A CA 1
ATOM 2308 C C . VAL A 1 313 ? 14.718 15.854 -15.003 1.00 37.25 313 VAL A C 1
ATOM 2310 O O . VAL A 1 313 ? 15.839 15.522 -15.381 1.00 37.25 313 VAL A O 1
ATOM 2313 N N . THR A 1 314 ? 14.202 15.497 -13.835 1.00 33.31 314 THR A N 1
ATOM 2314 C CA . THR A 1 314 ? 14.715 14.479 -12.928 1.00 33.31 314 THR A CA 1
ATOM 2315 C C . THR A 1 314 ? 14.834 13.146 -13.669 1.00 33.31 314 THR A C 1
ATOM 2317 O O . THR A 1 314 ? 13.867 12.396 -13.776 1.00 33.31 314 THR A O 1
ATOM 2320 N N . ALA A 1 315 ? 16.018 12.839 -14.193 1.00 32.53 315 ALA A N 1
ATOM 2321 C CA . ALA A 1 315 ? 16.370 11.483 -14.587 1.00 32.53 315 ALA A CA 1
ATOM 2322 C C . ALA A 1 315 ? 16.613 10.677 -13.304 1.00 32.53 315 ALA A C 1
ATOM 2324 O O . ALA A 1 315 ? 17.680 10.743 -12.694 1.00 32.53 315 ALA A O 1
ATOM 2325 N N . GLY A 1 316 ? 15.581 9.962 -12.855 1.00 27.98 316 GLY A N 1
ATOM 2326 C CA . GLY A 1 316 ? 15.736 8.902 -11.870 1.00 27.98 316 GLY A CA 1
ATOM 2327 C C . GLY A 1 316 ? 16.647 7.821 -12.444 1.00 27.98 316 GLY A C 1
ATOM 2328 O O . GLY A 1 316 ? 16.376 7.271 -13.508 1.00 27.98 316 GLY A O 1
ATOM 2329 N N . ALA A 1 317 ? 17.748 7.542 -11.756 1.00 30.47 317 ALA A N 1
ATOM 2330 C CA . ALA A 1 317 ? 18.593 6.394 -12.044 1.00 30.47 317 ALA A CA 1
ATOM 2331 C C . ALA A 1 317 ? 17.785 5.086 -11.900 1.00 30.47 317 ALA A C 1
ATOM 2333 O O . ALA A 1 317 ? 17.020 4.962 -10.938 1.00 30.47 317 ALA A O 1
ATOM 2334 N N . PRO A 1 318 ? 17.975 4.073 -12.765 1.00 33.75 318 PRO A N 1
ATOM 2335 C CA . PRO A 1 318 ? 17.513 2.732 -12.456 1.00 33.75 318 PRO A CA 1
ATOM 2336 C C . PRO A 1 318 ? 18.433 2.142 -11.382 1.00 33.75 318 PRO A C 1
ATOM 2338 O O . PRO A 1 318 ? 19.594 1.812 -11.627 1.00 33.75 318 PRO A O 1
ATOM 2341 N N . ALA A 1 319 ? 17.914 2.005 -10.165 1.00 29.91 319 ALA A N 1
ATOM 2342 C CA . ALA A 1 319 ? 18.505 1.148 -9.151 1.00 29.91 319 ALA A CA 1
ATOM 2343 C C . ALA A 1 319 ? 18.214 -0.323 -9.506 1.00 29.91 319 ALA A C 1
ATOM 2345 O O . ALA A 1 319 ? 17.279 -0.922 -8.988 1.00 29.91 319 ALA A O 1
ATOM 2346 N N . THR A 1 320 ? 19.018 -0.927 -10.384 1.00 37.56 320 THR A N 1
ATOM 2347 C CA . THR A 1 320 ? 19.031 -2.383 -10.644 1.00 37.56 320 THR A CA 1
ATOM 2348 C C . THR A 1 320 ? 20.151 -3.097 -9.884 1.00 37.56 320 THR A C 1
ATOM 2350 O O . THR A 1 320 ? 20.868 -3.936 -10.419 1.00 37.56 320 THR A O 1
ATOM 2353 N N . ARG A 1 321 ? 20.287 -2.809 -8.585 1.00 31.45 321 ARG A N 1
ATOM 2354 C CA . ARG A 1 321 ? 20.996 -3.687 -7.638 1.00 31.45 321 ARG A CA 1
ATOM 2355 C C . ARG A 1 321 ? 20.327 -3.651 -6.265 1.00 31.45 321 ARG A C 1
ATOM 2357 O O . ARG A 1 321 ? 20.755 -2.921 -5.383 1.00 31.45 321 ARG A O 1
ATOM 2364 N N . ALA A 1 322 ? 19.281 -4.461 -6.116 1.00 31.03 322 ALA A N 1
ATOM 2365 C CA . ALA A 1 322 ? 18.834 -5.044 -4.847 1.00 31.03 322 ALA A CA 1
ATOM 2366 C C . ALA A 1 322 ? 17.811 -6.162 -5.129 1.00 31.03 322 ALA A C 1
ATOM 2368 O O . ALA A 1 322 ? 16.634 -6.055 -4.811 1.00 31.03 322 ALA A O 1
ATOM 2369 N N . ALA A 1 323 ? 18.269 -7.242 -5.761 1.00 30.53 323 ALA A N 1
ATOM 2370 C CA . ALA A 1 323 ? 17.546 -8.513 -5.820 1.00 30.53 323 ALA A CA 1
ATOM 2371 C C . ALA A 1 323 ? 18.520 -9.665 -5.525 1.00 30.53 323 ALA A C 1
ATOM 2373 O O . ALA A 1 323 ? 18.650 -10.602 -6.299 1.00 30.53 323 ALA A O 1
ATOM 2374 N N . SER A 1 324 ? 19.261 -9.556 -4.417 1.00 38.00 324 SER A N 1
ATOM 2375 C CA . SER A 1 324 ? 19.971 -10.677 -3.785 1.00 38.00 324 SER A CA 1
ATOM 2376 C C . SER A 1 324 ? 20.423 -10.290 -2.369 1.00 38.00 324 SER A C 1
ATOM 2378 O O . SER A 1 324 ? 21.591 -9.977 -2.166 1.00 38.00 324 SER A O 1
ATOM 2380 N N . ALA A 1 325 ? 19.495 -10.230 -1.408 1.00 31.55 325 ALA A N 1
ATOM 2381 C CA . ALA A 1 325 ? 19.750 -10.420 0.033 1.00 31.55 325 ALA A CA 1
ATOM 2382 C C . ALA A 1 325 ? 18.501 -10.064 0.857 1.00 31.55 325 ALA A C 1
ATOM 2384 O O . ALA A 1 325 ? 18.396 -8.971 1.404 1.00 31.55 325 ALA A O 1
ATOM 2385 N N . THR A 1 326 ? 17.545 -10.988 0.956 1.00 28.02 326 THR A N 1
ATOM 2386 C CA . THR A 1 326 ? 16.701 -11.152 2.159 1.00 28.02 326 THR A CA 1
ATOM 2387 C C . THR A 1 326 ? 16.033 -12.522 2.099 1.00 28.02 326 THR A C 1
ATOM 2389 O O . THR A 1 326 ? 14.834 -12.675 1.906 1.00 28.02 326 THR A O 1
ATOM 2392 N N . ALA A 1 327 ? 16.863 -13.556 2.220 1.00 26.03 327 ALA A N 1
ATOM 2393 C CA . ALA A 1 327 ? 16.423 -14.846 2.717 1.00 26.03 327 ALA A CA 1
ATOM 2394 C C . ALA A 1 327 ? 16.911 -14.945 4.169 1.00 26.03 327 ALA A C 1
ATOM 2396 O O . ALA A 1 327 ? 18.114 -14.868 4.413 1.00 26.03 327 ALA A O 1
ATOM 2397 N N . THR A 1 328 ? 15.965 -15.163 5.087 1.00 26.41 328 THR A N 1
ATOM 2398 C CA . THR A 1 328 ? 16.122 -15.506 6.519 1.00 26.41 328 THR A CA 1
ATOM 2399 C C . THR A 1 328 ? 16.060 -14.347 7.524 1.00 26.41 328 THR A C 1
ATOM 2401 O O . THR A 1 328 ? 17.071 -13.720 7.814 1.00 26.41 328 THR A O 1
ATOM 2404 N N . ALA A 1 329 ? 14.875 -14.146 8.125 1.00 25.47 329 ALA A N 1
ATOM 2405 C CA . ALA A 1 329 ? 14.662 -14.156 9.586 1.00 25.47 329 ALA A CA 1
ATOM 2406 C C . ALA A 1 329 ? 13.173 -13.917 9.943 1.00 25.47 329 ALA A C 1
ATOM 2408 O O . ALA A 1 329 ? 12.785 -12.801 10.263 1.00 25.47 329 ALA A O 1
ATOM 2409 N N . LEU A 1 330 ? 12.339 -14.967 9.900 1.00 26.77 330 LEU A N 1
ATOM 2410 C CA . LEU A 1 330 ? 11.151 -15.124 10.767 1.00 26.77 330 LEU A CA 1
ATOM 2411 C C . LEU A 1 330 ? 10.645 -16.578 10.721 1.00 26.77 330 LEU A C 1
ATOM 2413 O O . LEU A 1 330 ? 9.536 -16.897 10.318 1.00 26.77 330 LEU A O 1
ATOM 2417 N N . ALA A 1 331 ? 11.521 -17.481 11.147 1.00 24.84 331 ALA A N 1
ATOM 2418 C CA . ALA A 1 331 ? 11.155 -18.686 11.879 1.00 24.84 331 ALA A CA 1
ATOM 2419 C C . ALA A 1 331 ? 12.202 -18.743 12.998 1.00 24.84 331 ALA A C 1
ATOM 2421 O O . ALA A 1 331 ? 13.395 -18.843 12.736 1.00 24.84 331 ALA A O 1
ATOM 2422 N N . THR A 1 332 ? 11.860 -18.459 14.251 1.00 26.20 332 THR A N 1
ATOM 2423 C CA . THR A 1 332 ? 11.432 -19.512 15.167 1.00 26.20 332 THR A CA 1
ATOM 2424 C C . THR A 1 332 ? 10.729 -18.891 16.371 1.00 26.20 332 THR A C 1
ATOM 2426 O O . THR A 1 332 ? 11.348 -18.154 17.137 1.00 26.20 332 THR A O 1
ATOM 2429 N N . ARG A 1 333 ? 9.476 -19.291 16.605 1.00 26.72 333 ARG A N 1
ATOM 2430 C CA . ARG A 1 333 ? 9.022 -19.621 17.959 1.00 26.72 333 ARG A CA 1
ATOM 2431 C C . ARG A 1 333 ? 7.943 -20.708 17.921 1.00 26.72 333 ARG A C 1
ATOM 2433 O O . ARG A 1 333 ? 6.773 -20.446 18.146 1.00 26.72 333 ARG A O 1
ATOM 2440 N N . ALA A 1 334 ? 8.376 -21.938 17.659 1.00 26.16 334 ALA A N 1
ATOM 2441 C CA . ALA A 1 334 ? 7.757 -23.151 18.188 1.00 26.16 334 ALA A CA 1
ATOM 2442 C C . ALA A 1 334 ? 8.804 -24.277 18.181 1.00 26.16 334 ALA A C 1
ATOM 2444 O O . ALA A 1 334 ? 9.381 -24.567 17.138 1.00 26.16 334 ALA A O 1
ATOM 2445 N N . GLY A 1 335 ? 9.045 -24.890 19.345 1.00 25.83 335 GLY A N 1
ATOM 2446 C CA . GLY A 1 335 ? 9.732 -26.180 19.461 1.00 25.83 335 GLY A CA 1
ATOM 2447 C C . GLY A 1 335 ? 11.129 -26.149 20.080 1.00 25.83 335 GLY A C 1
ATOM 2448 O O . GLY A 1 335 ? 12.132 -26.157 19.377 1.00 25.83 335 GLY A O 1
ATOM 2449 N N . ALA A 1 336 ? 11.192 -26.203 21.410 1.00 24.86 336 ALA A N 1
ATOM 2450 C CA . ALA A 1 336 ? 12.347 -26.731 22.127 1.00 24.86 336 ALA A CA 1
ATOM 2451 C C . ALA A 1 336 ? 12.233 -28.265 22.207 1.00 24.86 336 ALA A C 1
ATOM 2453 O O . ALA A 1 336 ? 11.200 -28.744 22.666 1.00 24.86 336 ALA A O 1
ATOM 2454 N N . ALA A 1 337 ? 13.280 -29.000 21.799 1.00 26.59 337 ALA A N 1
ATOM 2455 C CA . ALA A 1 337 ? 13.732 -30.267 22.404 1.00 26.59 337 ALA A CA 1
ATOM 2456 C C . ALA A 1 337 ? 15.043 -30.793 21.750 1.00 26.59 337 ALA A C 1
ATOM 2458 O O . ALA A 1 337 ? 15.023 -31.447 20.717 1.00 26.59 337 ALA A O 1
ATOM 2459 N N . THR A 1 338 ? 16.170 -30.482 22.405 1.00 27.69 338 THR A N 1
ATOM 2460 C CA . THR A 1 338 ? 17.255 -31.403 22.837 1.00 27.69 338 THR A CA 1
ATOM 2461 C C . THR A 1 338 ? 18.176 -32.160 21.835 1.00 27.69 338 THR A C 1
ATOM 2463 O O . THR A 1 338 ? 17.862 -33.268 21.426 1.00 27.69 338 THR A O 1
ATOM 2466 N N . ALA A 1 339 ? 19.405 -31.613 21.668 1.00 28.05 339 ALA A N 1
ATOM 2467 C CA . ALA A 1 339 ? 20.769 -32.231 21.724 1.00 28.05 339 ALA A CA 1
ATOM 2468 C C . ALA A 1 339 ? 21.248 -33.306 20.682 1.00 28.05 339 ALA A C 1
ATOM 2470 O O . ALA A 1 339 ? 20.431 -33.877 19.975 1.00 28.05 339 ALA A O 1
ATOM 2471 N N . PRO A 1 340 ? 22.562 -33.675 20.620 1.00 34.31 340 PRO A N 1
ATOM 2472 C CA . PRO A 1 340 ? 23.724 -32.861 20.194 1.00 34.31 340 PRO A CA 1
ATOM 2473 C C . PRO A 1 340 ? 24.685 -33.543 19.156 1.00 34.31 340 PRO A C 1
ATOM 2475 O O . PRO A 1 340 ? 24.686 -34.759 19.046 1.00 34.31 340 PRO A O 1
ATOM 2478 N N . ALA A 1 341 ? 25.498 -32.714 18.454 1.00 23.62 341 ALA A N 1
ATOM 2479 C CA . ALA A 1 341 ? 26.919 -32.789 17.963 1.00 23.62 341 ALA A CA 1
ATOM 2480 C C . ALA A 1 341 ? 27.659 -34.157 17.708 1.00 23.62 341 ALA A C 1
ATOM 2482 O O . ALA A 1 341 ? 27.232 -35.151 18.279 1.00 23.62 341 ALA A O 1
ATOM 2483 N N . PRO A 1 342 ? 28.834 -34.253 16.991 1.00 38.12 342 PRO A N 1
ATOM 2484 C CA . PRO A 1 342 ? 29.832 -33.191 16.707 1.00 38.12 342 PRO A CA 1
ATOM 2485 C C . PRO A 1 342 ? 30.660 -33.207 15.373 1.00 38.12 342 PRO A C 1
ATOM 2487 O O . PRO A 1 342 ? 30.707 -34.186 14.640 1.00 38.12 342 PRO A O 1
ATOM 2490 N N . ALA A 1 343 ? 31.422 -32.102 15.199 1.00 26.11 343 ALA A N 1
ATOM 2491 C CA . ALA A 1 343 ? 32.734 -31.894 14.524 1.00 26.11 343 ALA A CA 1
ATOM 2492 C C . ALA A 1 343 ? 32.831 -32.001 12.974 1.00 26.11 343 ALA A C 1
ATOM 2494 O O . ALA A 1 343 ? 32.429 -32.987 12.379 1.00 26.11 343 ALA A O 1
ATOM 2495 N N . THR A 1 344 ? 33.472 -31.076 12.227 1.00 28.94 344 THR A N 1
ATOM 2496 C CA . THR A 1 344 ? 34.925 -30.776 12.284 1.00 28.94 344 THR A CA 1
ATOM 2497 C C . THR A 1 344 ? 35.329 -29.529 11.439 1.00 28.94 344 THR A C 1
ATOM 2499 O O . THR A 1 344 ? 35.068 -29.490 10.247 1.00 28.94 344 THR A O 1
ATOM 2502 N N . ARG A 1 345 ? 36.002 -28.552 12.084 1.00 25.53 345 ARG A N 1
ATOM 2503 C CA . ARG A 1 345 ? 37.237 -27.780 11.729 1.00 25.53 345 ARG A CA 1
ATOM 2504 C C . ARG A 1 345 ? 37.481 -27.194 10.305 1.00 25.53 345 ARG A C 1
ATOM 2506 O O . ARG A 1 345 ? 37.724 -27.958 9.382 1.00 25.53 345 ARG A O 1
ATOM 2513 N N . ALA A 1 346 ? 37.664 -25.860 10.213 1.00 28.06 346 ALA A N 1
ATOM 2514 C CA . ALA A 1 346 ? 38.918 -25.130 9.848 1.00 28.06 346 ALA A CA 1
ATOM 2515 C C . ALA A 1 346 ? 38.652 -23.658 9.394 1.00 28.06 346 ALA A C 1
ATOM 2517 O O . ALA A 1 346 ? 37.782 -23.428 8.563 1.00 28.06 346 ALA A O 1
ATOM 2518 N N . GLY A 1 347 ? 39.386 -22.669 9.943 1.00 25.36 347 GLY A N 1
ATOM 2519 C CA . GLY A 1 347 ? 39.380 -21.231 9.545 1.00 25.36 347 GLY A CA 1
ATOM 2520 C C . GLY A 1 347 ? 40.597 -20.847 8.672 1.00 25.36 347 GLY A C 1
ATOM 2521 O O . GLY A 1 347 ? 41.137 -21.744 8.031 1.00 25.36 347 GLY A O 1
ATOM 2522 N N . PRO A 1 348 ? 41.186 -19.629 8.766 1.00 43.47 348 PRO A N 1
ATOM 2523 C CA . PRO A 1 348 ? 40.616 -18.267 8.815 1.00 43.47 348 PRO A CA 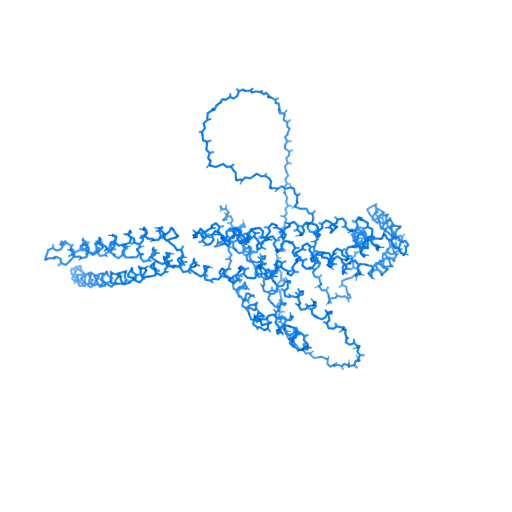1
ATOM 2524 C C . PRO A 1 348 ? 41.330 -17.275 7.837 1.00 43.47 348 PRO A C 1
ATOM 2526 O O . PRO A 1 348 ? 42.413 -17.573 7.343 1.00 43.47 348 PRO A O 1
ATOM 2529 N N . ALA A 1 349 ? 40.801 -16.057 7.620 1.00 25.64 349 ALA A N 1
ATOM 2530 C CA . ALA A 1 349 ? 41.597 -14.898 7.159 1.00 25.64 349 ALA A CA 1
ATOM 2531 C C . ALA A 1 349 ? 40.919 -13.547 7.488 1.00 25.64 349 ALA A C 1
ATOM 2533 O O . ALA A 1 349 ? 39.698 -13.428 7.491 1.00 25.64 349 ALA A O 1
ATOM 2534 N N . THR A 1 350 ? 41.745 -12.553 7.804 1.00 27.03 350 THR A N 1
ATOM 2535 C CA . THR A 1 350 ? 41.478 -11.308 8.549 1.00 27.03 350 THR A CA 1
ATOM 2536 C C . THR A 1 350 ? 41.450 -10.028 7.695 1.00 27.03 350 THR A C 1
ATOM 2538 O O . THR A 1 350 ? 42.234 -9.937 6.760 1.00 27.03 350 THR A O 1
ATOM 2541 N N . ALA A 1 351 ? 40.667 -9.035 8.172 1.00 24.81 351 ALA A N 1
ATOM 2542 C CA . ALA A 1 351 ? 40.887 -7.561 8.219 1.00 24.81 351 ALA A CA 1
ATOM 2543 C C . ALA A 1 351 ? 41.029 -6.771 6.875 1.00 24.81 351 ALA A C 1
ATOM 2545 O O . ALA A 1 351 ? 41.341 -7.357 5.853 1.00 24.81 351 ALA A O 1
ATOM 2546 N N . THR A 1 352 ? 40.778 -5.461 6.701 1.00 24.25 352 THR A N 1
ATOM 2547 C CA . THR A 1 352 ? 40.555 -4.273 7.560 1.00 24.25 352 THR A CA 1
ATOM 2548 C C . THR A 1 352 ? 39.866 -3.171 6.709 1.00 24.25 352 THR A C 1
ATOM 2550 O O . THR A 1 352 ? 40.101 -3.108 5.505 1.00 24.25 352 THR A O 1
ATOM 2553 N N . ALA A 1 353 ? 39.064 -2.278 7.310 1.00 25.56 353 ALA A N 1
ATOM 2554 C CA . ALA A 1 353 ? 38.571 -1.017 6.707 1.00 25.56 353 ALA A CA 1
ATOM 2555 C C . ALA A 1 353 ? 39.577 0.148 6.921 1.00 25.56 353 ALA A C 1
ATOM 2557 O O . ALA A 1 353 ? 40.501 -0.021 7.717 1.00 25.56 353 ALA A O 1
ATOM 2558 N N . PRO A 1 354 ? 39.427 1.336 6.289 1.00 31.09 354 PRO A N 1
ATOM 2559 C CA . PRO A 1 354 ? 38.579 2.372 6.903 1.00 31.09 354 PRO A CA 1
ATOM 2560 C C . PRO A 1 354 ? 37.845 3.313 5.918 1.00 31.09 354 PRO A C 1
ATOM 2562 O O . PRO A 1 354 ? 38.061 3.308 4.710 1.00 31.09 354 PRO A O 1
ATOM 2565 N N . ALA A 1 355 ? 36.956 4.126 6.493 1.00 27.12 355 ALA A N 1
ATOM 2566 C CA . ALA A 1 355 ? 36.096 5.124 5.862 1.00 27.12 355 ALA A CA 1
ATOM 2567 C C . ALA A 1 355 ? 36.669 6.551 5.933 1.00 27.12 355 ALA A C 1
ATOM 2569 O O . ALA A 1 355 ? 37.360 6.868 6.895 1.00 27.12 355 ALA A O 1
ATOM 2570 N N . THR A 1 356 ? 36.228 7.430 5.023 1.00 24.55 356 THR A N 1
ATOM 2571 C CA . THR A 1 356 ? 35.964 8.864 5.275 1.00 24.55 356 THR A CA 1
ATOM 2572 C C . THR A 1 356 ? 34.995 9.419 4.218 1.00 24.55 356 THR A C 1
ATOM 2574 O O . THR A 1 356 ? 35.173 9.204 3.023 1.00 24.55 356 THR A O 1
ATOM 2577 N N . TRP A 1 357 ? 33.965 10.157 4.647 1.00 23.84 357 TRP A N 1
ATOM 2578 C CA . TRP A 1 357 ? 33.187 11.068 3.799 1.00 23.84 357 TRP A CA 1
ATOM 2579 C C . TRP A 1 357 ? 33.026 12.388 4.553 1.00 23.84 357 TRP A C 1
ATOM 2581 O O . TRP A 1 357 ? 32.692 12.397 5.738 1.00 23.84 357 TRP A O 1
ATOM 2591 N N . ALA A 1 358 ? 33.332 13.492 3.875 1.00 23.69 358 ALA A N 1
ATOM 2592 C CA . ALA A 1 358 ? 33.245 14.841 4.413 1.00 23.69 358 ALA A CA 1
ATOM 2593 C C . ALA A 1 358 ? 31.978 15.539 3.903 1.00 23.69 358 ALA A C 1
ATOM 2595 O O . ALA A 1 358 ? 31.556 15.358 2.761 1.00 23.69 358 ALA A O 1
ATOM 2596 N N . ALA A 1 359 ? 31.388 16.328 4.794 1.00 23.84 359 ALA A N 1
ATOM 2597 C CA . ALA A 1 359 ? 30.190 17.124 4.604 1.00 23.84 359 ALA A CA 1
ATOM 2598 C C . ALA A 1 359 ? 30.510 18.522 4.054 1.00 23.84 359 ALA A C 1
ATOM 2600 O O . ALA A 1 359 ? 31.505 19.117 4.462 1.00 23.84 359 ALA A O 1
ATOM 2601 N N . THR A 1 360 ? 29.585 19.098 3.276 1.00 24.84 360 THR A N 1
ATOM 2602 C CA . THR A 1 360 ? 29.440 20.559 3.164 1.00 24.84 360 THR A CA 1
ATOM 2603 C C . THR A 1 360 ? 27.957 20.926 3.044 1.00 24.84 360 THR A C 1
ATOM 2605 O O . THR A 1 360 ? 27.227 20.362 2.231 1.00 24.84 360 THR A O 1
ATOM 2608 N N . ALA A 1 361 ? 27.517 21.848 3.901 1.00 27.14 361 ALA A N 1
ATOM 2609 C CA . ALA A 1 361 ? 26.156 22.377 4.034 1.00 27.14 361 ALA A CA 1
ATOM 2610 C C . ALA A 1 361 ? 26.088 23.835 3.470 1.00 27.14 361 ALA A C 1
ATOM 2612 O O . ALA A 1 361 ? 27.078 24.277 2.889 1.00 27.14 361 ALA A O 1
ATOM 2613 N N . PRO A 1 362 ? 24.958 24.581 3.528 1.00 33.38 362 PRO A N 1
ATOM 2614 C CA . PRO A 1 362 ? 24.374 25.241 2.355 1.00 33.38 362 PRO A CA 1
ATOM 2615 C C . PRO A 1 362 ? 24.436 26.783 2.379 1.00 33.38 362 PRO A C 1
ATOM 2617 O O . PRO A 1 362 ? 24.718 27.390 3.408 1.00 33.38 362 PRO A O 1
ATOM 2620 N N . ALA A 1 363 ? 24.078 27.424 1.259 1.00 26.30 363 ALA A N 1
ATOM 2621 C CA . ALA A 1 363 ? 23.814 28.863 1.191 1.00 26.30 363 ALA A CA 1
ATOM 2622 C C . ALA A 1 363 ? 22.411 29.154 0.624 1.00 26.30 363 ALA A C 1
ATOM 2624 O O . ALA A 1 363 ? 21.969 28.567 -0.361 1.00 26.30 363 ALA A O 1
ATOM 2625 N N . THR A 1 364 ? 21.725 30.053 1.320 1.00 28.08 364 THR A N 1
ATOM 2626 C CA . THR A 1 364 ? 20.379 30.615 1.144 1.00 28.08 364 THR A CA 1
ATOM 2627 C C . THR A 1 364 ? 20.295 31.708 0.069 1.00 28.08 364 THR A C 1
ATOM 2629 O O . THR A 1 364 ? 21.200 32.532 -0.002 1.00 28.08 364 THR A O 1
ATOM 2632 N N . ALA A 1 365 ? 19.164 31.807 -0.646 1.00 26.31 365 ALA A N 1
ATOM 2633 C CA . ALA A 1 365 ? 18.604 33.049 -1.225 1.00 26.31 365 ALA A CA 1
ATOM 2634 C C . ALA A 1 365 ? 17.139 32.774 -1.656 1.00 26.31 365 ALA A C 1
ATOM 2636 O O . ALA A 1 365 ? 16.885 31.767 -2.307 1.00 26.31 365 ALA A O 1
ATOM 2637 N N . THR A 1 366 ? 16.112 33.428 -1.102 1.00 24.30 366 THR A N 1
ATOM 2638 C CA . THR A 1 366 ? 15.584 34.790 -1.370 1.00 24.30 366 THR A CA 1
ATOM 2639 C C . THR A 1 366 ? 14.825 34.900 -2.703 1.00 24.30 366 THR A C 1
ATOM 2641 O O . THR A 1 366 ? 15.417 34.873 -3.775 1.00 24.30 366 THR A O 1
ATOM 2644 N N . SER A 1 367 ? 13.498 35.053 -2.607 1.00 24.58 367 SER A N 1
ATOM 2645 C CA . SER A 1 367 ? 12.581 35.496 -3.678 1.00 24.58 367 SER A CA 1
ATOM 2646 C C . SER A 1 367 ? 12.648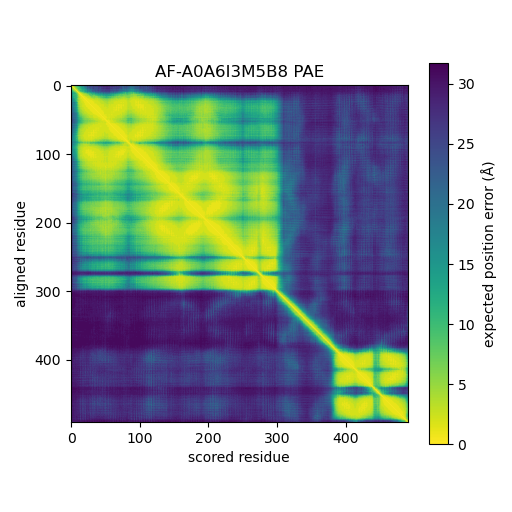 37.032 -3.818 1.00 24.58 367 SER A C 1
ATOM 2648 O O . SER A 1 367 ? 12.950 37.676 -2.809 1.00 24.58 367 SER A O 1
ATOM 2650 N N . PRO A 1 368 ? 12.377 37.649 -4.995 1.00 29.41 368 PRO A N 1
ATOM 2651 C CA . PRO A 1 368 ? 10.978 37.941 -5.375 1.00 29.41 368 PRO A CA 1
ATOM 2652 C C . PRO A 1 368 ? 10.649 37.974 -6.900 1.00 29.41 368 PRO A C 1
ATOM 2654 O O . PRO A 1 368 ? 11.477 38.362 -7.710 1.00 29.41 368 PRO A O 1
ATOM 2657 N N . ALA A 1 369 ? 9.413 37.562 -7.239 1.00 24.42 369 ALA A N 1
ATOM 2658 C CA . ALA A 1 369 ? 8.312 38.225 -8.000 1.00 24.42 369 ALA A CA 1
ATOM 2659 C C . ALA A 1 369 ? 8.570 39.161 -9.248 1.00 24.42 369 ALA A C 1
ATOM 2661 O O . ALA A 1 369 ? 9.704 39.490 -9.560 1.00 24.42 369 ALA A O 1
ATOM 2662 N N . PRO A 1 370 ? 7.538 39.576 -10.037 1.00 50.41 370 PRO A N 1
ATOM 2663 C CA . PRO A 1 370 ? 7.340 39.137 -11.435 1.00 50.41 370 PRO A CA 1
ATOM 2664 C C . PRO A 1 370 ? 7.213 40.279 -12.484 1.00 50.41 370 PRO A C 1
ATOM 2666 O O . PRO A 1 370 ? 6.902 41.402 -12.109 1.00 50.41 370 PRO A O 1
ATOM 2669 N N . ALA A 1 371 ? 7.344 39.996 -13.797 1.00 25.27 371 ALA A N 1
ATOM 2670 C CA . ALA A 1 371 ? 6.675 40.759 -14.882 1.00 25.27 371 ALA A CA 1
ATOM 2671 C C . ALA A 1 371 ? 6.903 40.202 -16.315 1.00 25.27 371 ALA A C 1
ATOM 2673 O O . ALA A 1 371 ? 8.013 40.202 -16.833 1.00 25.27 371 ALA A O 1
ATOM 2674 N N . THR A 1 372 ? 5.789 39.789 -16.936 1.00 30.95 372 THR A N 1
ATOM 2675 C CA . THR A 1 372 ? 5.301 40.054 -18.315 1.00 30.95 372 THR A CA 1
ATOM 2676 C C . THR A 1 372 ? 6.235 40.023 -19.538 1.00 30.95 372 THR A C 1
ATOM 2678 O O . THR A 1 372 ? 7.057 40.917 -19.715 1.00 30.95 372 THR A O 1
ATOM 2681 N N . ALA A 1 373 ? 5.906 39.158 -20.511 1.00 26.91 373 ALA A N 1
ATOM 2682 C CA . ALA A 1 373 ? 6.020 39.472 -21.943 1.00 26.91 373 ALA A CA 1
ATOM 2683 C C . ALA A 1 373 ? 5.053 38.630 -22.810 1.00 26.91 373 ALA A C 1
ATOM 2685 O O . ALA A 1 373 ? 5.246 37.445 -23.052 1.00 26.91 373 ALA A O 1
ATOM 2686 N N . THR A 1 374 ? 3.976 39.306 -23.201 1.00 28.97 374 THR A N 1
ATOM 2687 C CA . THR A 1 374 ? 3.227 39.330 -24.470 1.00 28.97 374 THR A CA 1
ATOM 2688 C C . THR A 1 374 ? 3.451 38.226 -25.516 1.00 28.97 374 THR A C 1
ATOM 2690 O O . THR A 1 374 ? 4.555 37.995 -26.002 1.00 28.97 374 THR A O 1
ATOM 2693 N N . GLY A 1 375 ? 2.336 37.621 -25.934 1.00 27.77 375 GLY A N 1
ATOM 2694 C CA . GLY A 1 375 ? 2.277 36.510 -26.875 1.00 27.77 375 GLY A CA 1
ATOM 2695 C C . GLY A 1 375 ? 2.544 36.815 -28.352 1.00 27.77 375 GLY A C 1
ATOM 2696 O O . GLY A 1 375 ? 2.488 37.947 -28.834 1.00 27.77 375 GLY A O 1
ATOM 2697 N N . ARG A 1 376 ? 2.734 35.717 -29.088 1.00 27.62 376 ARG A N 1
ATOM 2698 C CA . ARG A 1 376 ? 2.481 35.609 -30.524 1.00 27.62 376 ARG A CA 1
ATOM 2699 C C . ARG A 1 376 ? 1.910 34.223 -30.801 1.00 27.62 376 ARG A C 1
ATOM 2701 O O . ARG A 1 376 ? 2.550 33.215 -30.525 1.00 27.62 376 ARG A O 1
ATOM 2708 N N . ALA A 1 377 ? 0.677 34.209 -31.291 1.00 36.06 377 ALA A N 1
ATOM 2709 C CA . ALA A 1 377 ? -0.038 33.019 -31.707 1.00 36.06 377 ALA A CA 1
ATOM 2710 C C . ALA A 1 377 ? 0.483 32.543 -33.070 1.00 36.06 377 ALA A C 1
ATOM 2712 O O . ALA A 1 377 ? 0.418 33.280 -34.052 1.00 36.06 377 ALA A O 1
ATOM 2713 N N . THR A 1 378 ? 0.936 31.296 -33.133 1.00 32.88 378 THR A N 1
ATOM 2714 C CA . THR A 1 378 ? 1.020 30.516 -34.371 1.00 32.88 378 THR A CA 1
ATOM 2715 C C . THR A 1 378 ? 0.375 29.170 -34.086 1.00 32.88 378 THR A C 1
ATOM 2717 O O . THR A 1 378 ? 0.819 28.445 -33.201 1.00 32.88 378 THR A O 1
ATOM 2720 N N . GLY A 1 379 ? -0.738 28.905 -34.771 1.00 38.62 379 GLY A N 1
ATOM 2721 C CA . GLY A 1 379 ? -1.549 27.708 -34.594 1.00 38.62 379 GLY A CA 1
ATOM 2722 C C . GLY A 1 379 ? -0.782 26.453 -34.990 1.00 38.62 379 GLY A C 1
ATOM 2723 O O . GLY A 1 379 ? -0.449 26.266 -36.157 1.00 38.62 379 GLY A O 1
ATOM 2724 N N . GLU A 1 380 ? -0.541 25.598 -34.006 1.00 31.61 380 GLU A N 1
ATOM 2725 C CA . GLU A 1 380 ? -0.050 24.235 -34.174 1.00 31.61 380 GLU A CA 1
ATOM 2726 C C . GLU A 1 380 ? -1.240 23.272 -34.001 1.00 31.61 380 GLU A C 1
ATOM 2728 O O . GLU A 1 380 ? -2.088 23.506 -33.127 1.00 31.61 380 GLU A O 1
ATOM 2733 N N . PRO A 1 381 ? -1.384 22.224 -34.833 1.00 36.22 381 PRO A N 1
ATOM 2734 C CA . PRO A 1 381 ? -2.518 21.316 -34.732 1.00 36.22 381 PRO A CA 1
ATOM 2735 C C . PRO A 1 381 ? -2.486 20.589 -33.384 1.00 36.22 381 PRO A C 1
ATOM 2737 O O . PRO A 1 381 ? -1.479 20.015 -32.975 1.00 36.22 381 PRO A O 1
ATOM 2740 N N . ALA A 1 382 ? -3.614 20.635 -32.676 1.00 39.28 382 ALA A N 1
ATOM 2741 C CA . ALA A 1 382 ? -3.785 20.024 -31.368 1.00 39.28 382 ALA A CA 1
ATOM 2742 C C . ALA A 1 382 ? -3.409 18.523 -31.391 1.00 39.28 382 ALA A C 1
ATOM 2744 O O . ALA A 1 382 ? -4.035 17.773 -32.142 1.00 39.28 382 ALA A O 1
ATOM 2745 N N . PRO A 1 383 ? -2.453 18.045 -30.560 1.00 39.47 383 PRO A N 1
ATOM 2746 C CA . PRO A 1 383 ? -2.179 16.614 -30.444 1.00 39.47 383 PRO A CA 1
ATOM 2747 C C . PRO A 1 383 ? -3.429 15.830 -30.011 1.00 39.47 383 PRO A C 1
ATOM 2749 O O . PRO A 1 383 ? -4.261 16.379 -29.276 1.00 39.47 383 PRO A O 1
ATOM 2752 N N . PRO A 1 384 ? -3.557 14.554 -30.423 1.00 41.34 384 PRO A N 1
ATOM 2753 C CA . PRO A 1 384 ? -4.734 13.736 -30.148 1.00 41.34 384 PRO A CA 1
ATOM 2754 C C . PRO A 1 384 ? -5.006 13.634 -28.640 1.00 41.34 384 PRO A C 1
ATOM 2756 O O . PRO A 1 384 ? -4.083 13.549 -27.826 1.00 41.34 384 PRO A O 1
ATOM 2759 N N . SER A 1 385 ? -6.287 13.620 -28.264 1.00 44.28 385 SER A N 1
ATOM 2760 C CA . SER A 1 385 ? -6.782 13.577 -26.876 1.00 44.28 385 SER A CA 1
ATOM 2761 C C . SER A 1 385 ? -6.158 12.459 -26.024 1.00 44.28 385 SER A C 1
ATOM 2763 O O . SER A 1 385 ? -5.940 12.655 -24.828 1.00 44.28 385 SER A O 1
ATOM 2765 N N . ALA A 1 386 ? -5.773 11.340 -26.646 1.00 36.41 386 ALA A N 1
ATOM 2766 C CA . ALA A 1 386 ? -5.074 10.227 -26.005 1.00 36.41 386 ALA A CA 1
ATOM 2767 C C . ALA A 1 386 ? -3.710 10.624 -25.402 1.00 36.41 386 ALA A C 1
ATOM 2769 O O . ALA A 1 386 ? -3.418 10.264 -24.266 1.00 36.41 386 ALA A O 1
ATOM 2770 N N . PHE A 1 387 ? -2.905 11.438 -26.097 1.00 37.28 387 PHE A N 1
ATOM 2771 C CA . PHE A 1 387 ? -1.605 11.903 -25.587 1.00 37.28 387 PHE A CA 1
ATOM 2772 C C . PHE A 1 387 ? -1.761 12.860 -24.393 1.00 37.28 387 PHE A C 1
ATOM 2774 O O . PHE A 1 387 ? -0.914 12.910 -23.506 1.00 37.28 387 PHE A O 1
ATOM 2781 N N . ARG A 1 388 ? -2.870 13.606 -24.330 1.00 50.91 388 ARG A N 1
ATOM 2782 C CA . ARG A 1 388 ? -3.133 14.606 -23.280 1.00 50.91 388 ARG A CA 1
ATOM 2783 C C . ARG A 1 388 ? -3.628 13.974 -21.977 1.00 50.91 388 ARG A C 1
ATOM 2785 O O . ARG A 1 388 ? -3.245 14.428 -20.902 1.00 50.91 388 ARG A O 1
ATOM 2792 N N . ALA A 1 389 ? -4.414 12.900 -22.069 1.00 51.84 389 ALA A N 1
ATOM 2793 C CA . ALA A 1 389 ? -4.846 12.104 -20.920 1.00 51.84 389 ALA A CA 1
ATOM 2794 C C . ALA A 1 389 ? -3.663 11.417 -20.207 1.00 51.84 389 ALA A C 1
ATOM 2796 O O . ALA A 1 389 ? -3.619 11.359 -18.977 1.00 51.84 389 ALA A O 1
ATOM 2797 N N . VAL A 1 390 ? -2.660 10.974 -20.975 1.00 51.94 390 VAL A N 1
ATOM 2798 C CA . VAL A 1 390 ? -1.441 10.333 -20.453 1.00 51.94 390 VAL A CA 1
ATOM 2799 C C . VAL A 1 390 ? -0.632 11.282 -19.561 1.00 51.94 390 VAL A C 1
ATOM 2801 O O . VAL A 1 390 ? -0.125 10.850 -18.531 1.00 51.94 390 VAL A O 1
ATOM 2804 N N . HIS A 1 391 ? -0.553 12.577 -19.886 1.00 62.12 391 HIS A N 1
ATOM 2805 C CA . HIS A 1 391 ? 0.210 13.557 -19.097 1.00 62.12 391 HIS A CA 1
ATOM 2806 C C . HIS A 1 391 ? -0.414 13.840 -17.723 1.00 62.12 391 HIS A C 1
ATOM 2808 O O . HIS A 1 391 ? 0.309 13.959 -16.733 1.00 62.12 391 HIS A O 1
ATOM 2814 N N . VAL A 1 392 ? -1.746 13.920 -17.656 1.00 70.31 392 VAL A N 1
ATOM 2815 C CA . VAL A 1 392 ? -2.480 14.086 -16.393 1.00 70.31 392 VAL A CA 1
ATOM 2816 C C . VAL A 1 392 ? -2.265 12.860 -15.507 1.00 70.31 392 VAL A C 1
ATOM 2818 O O . VAL A 1 392 ? -1.866 12.992 -14.352 1.00 70.31 392 VAL A O 1
ATOM 2821 N N . LEU A 1 393 ? -2.437 11.662 -16.072 1.00 71.25 393 LEU A N 1
ATOM 2822 C CA . LEU A 1 393 ? -2.251 10.408 -15.347 1.00 71.25 393 LEU A CA 1
ATOM 2823 C C . LEU A 1 393 ? -0.806 10.235 -14.854 1.00 71.25 393 LEU A C 1
ATOM 2825 O O . LEU A 1 393 ? -0.597 9.815 -13.719 1.00 71.25 393 LEU A O 1
ATOM 2829 N N . HIS A 1 394 ? 0.189 10.605 -15.666 1.00 70.19 394 HIS A N 1
ATOM 2830 C CA . HIS A 1 394 ? 1.595 10.578 -15.256 1.00 70.19 394 HIS A CA 1
ATOM 2831 C C . HIS A 1 394 ? 1.889 11.532 -14.096 1.00 70.19 394 HIS A C 1
ATOM 2833 O O . HIS A 1 394 ? 2.613 11.154 -13.178 1.00 70.19 394 HIS A O 1
ATOM 2839 N N . ALA A 1 395 ? 1.335 12.749 -14.120 1.00 72.56 395 ALA A N 1
ATOM 2840 C CA . ALA A 1 395 ? 1.534 13.727 -13.052 1.00 72.56 395 ALA A CA 1
ATOM 2841 C C . ALA A 1 395 ? 0.908 13.257 -11.729 1.00 72.56 395 ALA A C 1
ATOM 2843 O O . ALA A 1 395 ? 1.537 13.368 -10.678 1.00 72.56 395 ALA A O 1
ATOM 2844 N N . VAL A 1 396 ? -0.296 12.678 -11.786 1.00 81.38 396 VAL A N 1
ATOM 2845 C CA . VAL A 1 396 ? -0.980 12.102 -10.616 1.00 81.38 396 VAL A CA 1
ATOM 2846 C C . VAL A 1 396 ? -0.181 10.921 -10.052 1.00 81.38 396 VAL A C 1
ATOM 2848 O O . VAL A 1 396 ? 0.097 10.889 -8.857 1.00 81.38 396 VAL A O 1
ATOM 2851 N N . ARG A 1 397 ? 0.271 9.994 -10.911 1.00 81.31 397 ARG A N 1
ATOM 2852 C CA . ARG A 1 397 ? 1.083 8.834 -10.501 1.00 81.31 397 ARG A CA 1
ATOM 2853 C C . ARG A 1 397 ? 2.438 9.230 -9.900 1.00 81.31 397 ARG A C 1
ATOM 2855 O O . ARG A 1 397 ? 2.891 8.578 -8.963 1.00 81.31 397 ARG A O 1
ATOM 2862 N N . ASP A 1 398 ? 3.095 10.273 -10.418 1.00 76.69 398 ASP A N 1
ATOM 2863 C CA . ASP A 1 398 ? 4.336 10.804 -9.825 1.00 76.69 398 ASP A CA 1
ATOM 2864 C C . ASP A 1 398 ? 4.080 11.405 -8.435 1.00 76.69 398 ASP A C 1
ATOM 2866 O O . ASP A 1 398 ? 4.843 11.152 -7.501 1.00 76.69 398 ASP A O 1
ATOM 2870 N N . ALA A 1 399 ? 2.981 12.148 -8.268 1.00 84.94 399 ALA A N 1
ATOM 2871 C CA . ALA A 1 399 ? 2.583 12.686 -6.970 1.00 84.94 399 ALA A CA 1
ATOM 2872 C C . ALA A 1 399 ? 2.318 11.577 -5.940 1.00 84.94 399 ALA A C 1
ATOM 2874 O O . ALA A 1 399 ? 2.820 11.665 -4.819 1.00 84.94 399 ALA A O 1
ATOM 2875 N N . ASP A 1 400 ? 1.605 10.519 -6.337 1.00 88.31 400 ASP A N 1
ATOM 2876 C CA . ASP A 1 400 ? 1.315 9.362 -5.479 1.00 88.31 400 ASP A CA 1
ATOM 2877 C C . ASP A 1 400 ? 2.585 8.651 -5.030 1.00 88.31 400 ASP A C 1
ATOM 2879 O O . ASP A 1 400 ? 2.824 8.494 -3.834 1.00 88.31 400 ASP A O 1
ATOM 2883 N N . ARG A 1 401 ? 3.472 8.334 -5.979 1.00 86.12 401 ARG A N 1
ATOM 2884 C CA . ARG A 1 401 ? 4.749 7.684 -5.675 1.00 86.12 401 ARG A CA 1
ATOM 2885 C C . ARG A 1 401 ? 5.573 8.486 -4.664 1.00 86.12 401 ARG A C 1
ATOM 2887 O O . ARG A 1 401 ? 6.198 7.906 -3.781 1.00 86.12 401 ARG A O 1
ATOM 2894 N N . ARG A 1 402 ? 5.616 9.815 -4.791 1.00 90.75 402 ARG A N 1
ATOM 2895 C CA . ARG A 1 402 ? 6.388 10.674 -3.875 1.00 90.75 402 ARG A CA 1
ATOM 2896 C C . ARG A 1 402 ? 5.758 10.773 -2.493 1.00 90.75 402 ARG A C 1
ATOM 2898 O O . ARG A 1 402 ? 6.499 10.845 -1.514 1.00 90.75 402 ARG A O 1
ATOM 2905 N N . LEU A 1 403 ? 4.430 10.775 -2.409 1.00 91.06 403 LEU A N 1
ATOM 2906 C CA . LEU A 1 403 ? 3.720 10.734 -1.135 1.00 91.06 403 LEU A CA 1
ATOM 2907 C C . LEU A 1 403 ? 3.967 9.434 -0.386 1.00 91.06 403 LEU A C 1
ATOM 2909 O O . LEU A 1 403 ? 4.240 9.492 0.807 1.00 91.06 403 LEU A O 1
ATOM 2913 N N . ASP A 1 404 ? 3.938 8.294 -1.071 1.00 89.06 404 ASP A N 1
ATOM 2914 C CA . ASP A 1 404 ? 4.194 7.000 -0.435 1.00 89.06 404 ASP A CA 1
ATOM 2915 C C . ASP A 1 404 ? 5.619 6.938 0.128 1.00 89.06 404 ASP A C 1
ATOM 2917 O O . ASP A 1 404 ? 5.812 6.627 1.300 1.00 89.06 404 ASP A O 1
ATOM 2921 N N . VAL A 1 405 ? 6.620 7.390 -0.638 1.00 88.69 405 VAL A N 1
ATOM 2922 C CA . VAL A 1 405 ? 8.009 7.478 -0.148 1.00 88.69 405 VAL A CA 1
ATOM 2923 C C . VAL A 1 405 ? 8.139 8.423 1.056 1.00 88.69 405 VAL A C 1
ATOM 2925 O O . VAL A 1 405 ? 8.913 8.152 1.977 1.00 88.69 405 VAL A O 1
ATOM 2928 N N . ALA A 1 406 ? 7.417 9.547 1.060 1.00 90.44 406 ALA A N 1
ATOM 2929 C CA . ALA A 1 406 ? 7.430 10.483 2.181 1.00 90.44 406 ALA A CA 1
ATOM 2930 C C . ALA A 1 406 ? 6.734 9.900 3.426 1.00 90.44 406 ALA A C 1
ATOM 2932 O O . ALA A 1 406 ? 7.264 10.035 4.530 1.00 90.44 406 ALA A O 1
ATOM 2933 N N . ARG A 1 407 ? 5.604 9.201 3.255 1.00 92.31 407 ARG A N 1
ATOM 2934 C CA . ARG A 1 407 ? 4.903 8.481 4.330 1.00 92.31 407 ARG A CA 1
ATOM 2935 C C . ARG A 1 407 ? 5.775 7.402 4.941 1.00 92.31 407 ARG A C 1
ATOM 2937 O O . ARG A 1 407 ? 5.916 7.384 6.157 1.00 92.31 407 ARG A O 1
ATOM 2944 N N . ASP A 1 408 ? 6.409 6.571 4.120 1.00 88.69 408 ASP A N 1
ATOM 2945 C CA . ASP A 1 408 ? 7.300 5.507 4.586 1.00 88.69 408 ASP A CA 1
ATOM 2946 C C . ASP A 1 408 ? 8.467 6.076 5.401 1.00 88.69 408 ASP A C 1
ATOM 2948 O O . ASP A 1 408 ? 8.818 5.556 6.463 1.00 88.69 408 ASP A O 1
ATOM 2952 N N . ALA A 1 409 ? 9.050 7.191 4.948 1.00 87.81 409 ALA A N 1
ATOM 2953 C CA . ALA A 1 409 ? 10.134 7.854 5.665 1.00 87.81 409 ALA A CA 1
ATOM 2954 C C . ALA A 1 409 ? 9.694 8.381 7.042 1.00 87.81 409 ALA A C 1
ATOM 2956 O O . ALA A 1 409 ? 10.458 8.266 8.005 1.00 87.81 409 ALA A O 1
ATOM 2957 N N . VAL A 1 410 ? 8.480 8.934 7.137 1.00 90.06 410 VAL A N 1
ATOM 2958 C CA . VAL A 1 410 ? 7.902 9.443 8.389 1.00 90.06 410 VAL A CA 1
ATOM 2959 C C . VAL A 1 410 ? 7.489 8.304 9.323 1.00 90.06 410 VAL A C 1
ATOM 2961 O O . VAL A 1 410 ? 7.866 8.307 10.494 1.00 90.06 410 VAL A O 1
ATOM 2964 N N . ALA A 1 411 ? 6.770 7.309 8.806 1.00 86.31 411 ALA A N 1
ATOM 2965 C CA . ALA A 1 411 ? 6.285 6.158 9.562 1.00 86.31 411 ALA A CA 1
ATOM 2966 C C . ALA A 1 411 ? 7.431 5.279 10.084 1.00 86.31 411 ALA A C 1
ATOM 2968 O O . ALA A 1 411 ? 7.349 4.755 11.191 1.00 86.31 411 ALA A O 1
ATOM 2969 N N . GLY A 1 412 ? 8.530 5.164 9.329 1.00 85.38 412 GLY A N 1
ATOM 2970 C CA . GLY A 1 412 ? 9.714 4.410 9.743 1.00 85.38 412 GLY A CA 1
ATOM 2971 C C . GLY A 1 412 ? 10.505 5.039 10.897 1.00 85.38 412 GLY A C 1
ATOM 2972 O O . GLY A 1 412 ? 11.395 4.388 11.441 1.00 85.38 412 GLY A O 1
ATOM 2973 N N . HIS A 1 413 ? 10.214 6.290 11.278 1.00 85.94 413 HIS A N 1
ATOM 2974 C CA . HIS A 1 413 ? 10.982 7.026 12.289 1.00 85.94 413 HIS A CA 1
ATOM 2975 C C . HIS A 1 413 ? 10.081 7.833 13.248 1.00 85.94 413 HIS A C 1
ATOM 2977 O O . HIS A 1 413 ? 10.213 9.061 13.343 1.00 85.94 413 HIS A O 1
ATOM 2983 N N . PRO A 1 414 ? 9.179 7.169 13.994 1.00 78.38 414 PRO A N 1
ATOM 2984 C CA . PRO A 1 414 ? 8.241 7.845 14.884 1.00 78.38 414 PRO A CA 1
ATOM 2985 C C . PRO A 1 414 ? 8.982 8.673 15.944 1.00 78.38 414 PRO A C 1
ATOM 2987 O O . PRO A 1 414 ? 9.950 8.218 16.553 1.00 78.38 414 PRO A O 1
ATOM 2990 N N . GLY A 1 415 ? 8.554 9.924 16.130 1.00 80.62 415 GLY A N 1
ATOM 2991 C CA . GLY A 1 415 ? 9.147 10.866 17.089 1.00 80.62 415 GLY A CA 1
ATOM 2992 C C . GLY A 1 415 ? 10.511 11.455 16.697 1.00 80.62 415 GLY A C 1
ATOM 2993 O O . GLY A 1 415 ? 11.029 12.295 17.427 1.00 80.62 415 GLY A O 1
ATOM 2994 N N . ARG A 1 416 ? 11.093 11.054 15.556 1.00 84.69 416 ARG A N 1
ATOM 2995 C CA . ARG A 1 416 ? 12.412 11.527 15.079 1.00 84.69 416 ARG A CA 1
ATOM 2996 C C . ARG A 1 416 ? 12.331 12.522 13.916 1.00 84.69 416 ARG A C 1
ATOM 2998 O O . ARG A 1 416 ? 13.359 13.009 13.454 1.00 84.69 416 ARG A O 1
ATOM 3005 N N . ILE A 1 417 ? 11.123 12.804 13.430 1.00 92.00 417 ILE A N 1
ATOM 3006 C CA . ILE A 1 417 ? 10.866 13.725 12.320 1.00 92.00 417 ILE A CA 1
ATOM 3007 C C . ILE A 1 417 ? 10.302 15.042 12.858 1.00 92.00 417 ILE A C 1
ATOM 3009 O O . ILE A 1 417 ? 9.393 15.044 13.688 1.00 92.00 417 ILE A O 1
ATOM 3013 N N . GLY A 1 418 ? 10.833 16.169 12.383 1.00 89.50 418 GLY A N 1
ATOM 3014 C CA . GLY A 1 418 ? 10.435 17.499 12.821 1.00 89.50 418 GLY A CA 1
ATOM 3015 C C . GLY A 1 418 ? 9.035 17.907 12.355 1.00 89.50 418 GLY A C 1
ATOM 3016 O O . GLY A 1 418 ? 8.528 17.469 11.320 1.00 89.50 418 GLY A O 1
ATOM 3017 N N . ALA A 1 419 ? 8.418 18.829 13.100 1.00 90.25 419 ALA A N 1
ATOM 3018 C CA . ALA A 1 419 ? 7.064 19.319 12.830 1.00 90.25 419 ALA A CA 1
ATOM 3019 C C . ALA A 1 419 ? 6.899 19.958 11.436 1.00 90.25 419 ALA A C 1
ATOM 3021 O O . ALA A 1 419 ? 5.812 19.911 10.867 1.00 90.25 419 ALA A O 1
ATOM 3022 N N . GLU A 1 420 ? 7.960 20.535 10.861 1.00 90.69 420 GLU A N 1
ATOM 3023 C CA . GLU A 1 420 ? 7.904 21.117 9.513 1.00 90.69 420 GLU A CA 1
ATOM 3024 C C . GLU A 1 420 ? 7.765 20.043 8.425 1.00 90.69 420 GLU A C 1
ATOM 3026 O O . GLU A 1 420 ? 6.943 20.198 7.525 1.00 90.69 420 GLU A O 1
ATOM 3031 N N . ALA A 1 421 ? 8.482 18.919 8.533 1.00 91.56 421 ALA A N 1
ATOM 3032 C CA . ALA A 1 421 ? 8.332 17.797 7.605 1.00 91.56 421 ALA A CA 1
ATOM 3033 C C . ALA A 1 421 ? 6.914 17.204 7.657 1.00 91.56 421 ALA A C 1
ATOM 3035 O O . ALA A 1 421 ? 6.326 16.931 6.606 1.00 91.56 421 ALA A O 1
ATOM 3036 N N . LEU A 1 422 ? 6.342 17.071 8.860 1.00 91.56 422 LEU A N 1
ATOM 3037 C CA . LEU A 1 422 ? 4.966 16.604 9.061 1.00 91.56 422 LEU A CA 1
ATOM 3038 C C . LEU A 1 422 ? 3.936 17.575 8.471 1.00 91.56 422 LEU A C 1
ATOM 3040 O O . LEU A 1 422 ? 3.003 17.143 7.797 1.00 91.56 422 LEU A O 1
ATOM 3044 N N . ARG A 1 423 ? 4.126 18.891 8.652 1.00 96.44 423 ARG A N 1
ATOM 3045 C CA . ARG A 1 423 ? 3.258 19.913 8.041 1.00 96.44 423 ARG A CA 1
ATOM 3046 C C . ARG A 1 423 ? 3.267 19.843 6.516 1.00 96.44 423 ARG A C 1
ATOM 3048 O O . ARG A 1 423 ? 2.200 19.885 5.911 1.00 96.44 423 ARG A O 1
ATOM 3055 N N . ARG A 1 424 ? 4.443 19.702 5.891 1.00 94.75 424 ARG A N 1
ATOM 3056 C CA . ARG A 1 424 ? 4.549 19.583 4.424 1.00 94.75 424 ARG A CA 1
ATOM 3057 C C . ARG A 1 424 ? 3.937 18.292 3.892 1.00 94.75 424 ARG A C 1
ATOM 3059 O O . ARG A 1 424 ? 3.334 18.316 2.821 1.00 94.75 424 ARG A O 1
ATOM 3066 N N . LEU A 1 425 ? 4.043 17.193 4.643 1.00 94.12 425 LEU A N 1
ATOM 3067 C CA . LEU A 1 425 ? 3.359 15.946 4.301 1.00 94.12 425 LEU A CA 1
ATOM 3068 C C . LEU A 1 425 ? 1.838 16.138 4.339 1.00 94.12 425 LEU A C 1
ATOM 3070 O O . LEU A 1 425 ? 1.175 15.867 3.345 1.00 94.12 425 LEU A O 1
ATOM 3074 N N . ALA A 1 426 ? 1.304 16.704 5.423 1.00 93.44 426 ALA A N 1
ATOM 3075 C CA . ALA A 1 426 ? -0.128 16.958 5.565 1.00 93.44 426 ALA A CA 1
ATOM 3076 C C . ALA A 1 426 ? -0.679 17.915 4.487 1.00 93.44 426 ALA A C 1
ATOM 3078 O O . ALA A 1 426 ? -1.780 17.709 3.976 1.00 93.44 426 ALA A O 1
ATOM 3079 N N . GLU A 1 427 ? 0.077 18.949 4.096 1.00 95.44 427 GLU A N 1
ATOM 3080 C CA . GLU A 1 427 ? -0.317 19.847 2.998 1.00 95.44 427 GLU A CA 1
ATOM 3081 C C . GLU A 1 427 ? -0.345 19.114 1.647 1.00 95.44 427 GLU A C 1
ATOM 3083 O O . GLU A 1 427 ? -1.284 19.285 0.868 1.00 95.44 427 GLU A O 1
ATOM 3088 N N . SER A 1 428 ? 0.646 18.254 1.385 1.00 94.56 428 SER A N 1
ATOM 3089 C CA . SER A 1 428 ? 0.675 17.412 0.184 1.00 94.56 428 SER A CA 1
ATOM 3090 C C . SER A 1 428 ? -0.520 16.451 0.130 1.00 94.56 428 SER A C 1
ATOM 3092 O O . SER A 1 428 ? -1.189 16.346 -0.901 1.00 94.56 428 SER A O 1
ATOM 3094 N N . GLU A 1 429 ? -0.844 15.802 1.251 1.00 94.00 429 GLU A N 1
ATOM 3095 C CA . GLU A 1 429 ? -1.988 14.894 1.365 1.00 94.00 429 GLU A CA 1
ATOM 3096 C C . GLU A 1 429 ? -3.316 15.615 1.151 1.00 94.00 429 GLU A C 1
ATOM 3098 O O . GLU A 1 429 ? -4.177 15.116 0.424 1.00 94.00 429 GLU A O 1
ATOM 3103 N N . ARG A 1 430 ? -3.462 16.821 1.706 1.00 94.38 430 ARG A N 1
ATOM 3104 C CA . ARG A 1 430 ? -4.649 17.653 1.501 1.00 94.38 430 ARG A CA 1
ATOM 3105 C C . ARG A 1 430 ? -4.852 17.992 0.026 1.00 94.38 430 ARG A C 1
ATOM 3107 O O . ARG A 1 430 ? -5.937 17.771 -0.500 1.00 94.38 430 ARG A O 1
ATOM 3114 N N . ILE A 1 431 ? -3.795 18.423 -0.665 1.00 91.12 431 ILE A N 1
ATOM 3115 C CA . ILE A 1 431 ? -3.862 18.714 -2.106 1.00 91.12 431 ILE A CA 1
ATOM 3116 C C . ILE A 1 431 ? -4.218 17.456 -2.904 1.00 91.12 431 ILE A C 1
ATOM 3118 O O . ILE A 1 431 ? -4.911 17.553 -3.915 1.00 91.12 431 ILE A O 1
ATOM 3122 N N . ARG A 1 432 ? -3.799 16.261 -2.469 1.00 90.81 432 ARG A N 1
ATOM 3123 C CA . ARG A 1 432 ? -4.213 15.014 -3.126 1.00 90.81 432 ARG A CA 1
ATOM 3124 C C . ARG A 1 432 ? -5.660 14.634 -2.880 1.00 90.81 432 ARG A C 1
ATOM 3126 O O . ARG A 1 432 ? -6.263 14.095 -3.807 1.00 90.81 432 ARG A O 1
ATOM 3133 N N . VAL A 1 433 ? -6.210 14.901 -1.700 1.00 86.19 433 VAL A N 1
ATOM 3134 C CA . VAL A 1 433 ? -7.648 14.735 -1.444 1.00 86.19 433 VAL A CA 1
ATOM 3135 C C . VAL A 1 433 ? -8.444 15.675 -2.350 1.00 86.19 433 VAL A C 1
ATOM 3137 O O . VAL A 1 433 ? -9.346 15.212 -3.048 1.00 86.19 433 VAL A O 1
ATOM 3140 N N . ASP A 1 434 ? -8.041 16.945 -2.434 1.00 84.25 434 ASP A N 1
ATOM 3141 C CA . ASP A 1 434 ? -8.662 17.937 -3.321 1.00 84.25 434 ASP A CA 1
ATOM 3142 C C . ASP A 1 434 ? -8.548 17.510 -4.799 1.00 84.25 434 ASP A C 1
ATOM 3144 O O . ASP A 1 434 ? -9.514 17.588 -5.555 1.00 84.25 434 ASP A O 1
ATOM 3148 N N . LEU A 1 435 ? -7.398 16.960 -5.211 1.00 84.00 435 LEU A N 1
ATOM 3149 C CA . LEU A 1 435 ? -7.196 16.394 -6.551 1.00 84.00 435 LEU A CA 1
ATOM 3150 C C . LEU A 1 435 ? -8.160 15.229 -6.833 1.00 84.00 435 LEU A C 1
ATOM 3152 O O . LEU A 1 435 ? -8.665 15.109 -7.943 1.00 84.00 435 LEU A O 1
ATOM 3156 N N . GLY A 1 436 ? -8.430 14.378 -5.838 1.00 75.88 436 GLY A N 1
ATOM 3157 C CA . GLY A 1 436 ? -9.397 13.283 -5.948 1.00 75.88 436 GLY A CA 1
ATOM 3158 C C . GLY A 1 436 ? -10.840 13.770 -6.103 1.00 75.88 436 GLY A C 1
ATOM 3159 O O . GLY A 1 436 ? -11.605 13.169 -6.851 1.00 75.88 436 GLY A O 1
ATOM 3160 N N . GLN A 1 437 ? -11.196 14.883 -5.457 1.00 77.38 437 GLN A N 1
ATOM 3161 C CA . GLN A 1 437 ? -12.506 15.521 -5.619 1.00 77.38 437 GLN A CA 1
ATOM 3162 C C . GLN A 1 437 ? -12.664 16.153 -7.007 1.00 77.38 437 GLN A C 1
ATOM 3164 O O . GLN A 1 437 ? -13.695 15.961 -7.642 1.00 77.38 437 GLN A O 1
ATOM 3169 N N . VAL A 1 438 ? -11.627 16.839 -7.505 1.00 73.25 438 VAL A N 1
ATOM 3170 C CA . VAL A 1 438 ? -11.610 17.444 -8.853 1.00 73.25 438 VAL A CA 1
ATOM 3171 C C . VAL A 1 438 ? -11.646 16.382 -9.959 1.00 73.25 438 VAL A C 1
ATOM 3173 O O . VAL A 1 438 ? -12.225 16.608 -11.016 1.00 73.25 438 VAL A O 1
ATOM 3176 N N . LEU A 1 439 ? -11.053 15.209 -9.725 1.00 70.44 439 LEU A N 1
ATOM 3177 C CA . LEU A 1 439 ? -11.097 14.083 -10.663 1.00 70.44 439 LEU A CA 1
ATOM 3178 C C . LEU A 1 439 ? -12.424 13.294 -10.607 1.00 70.44 439 LEU A C 1
ATOM 3180 O O . LEU A 1 439 ? -12.702 12.542 -11.537 1.00 70.44 439 LEU A O 1
ATOM 3184 N N . GLY A 1 440 ? -13.250 13.491 -9.573 1.00 55.12 440 GLY A N 1
ATOM 3185 C CA . GLY A 1 440 ? -14.535 12.813 -9.371 1.00 55.12 440 GLY A CA 1
ATOM 3186 C C . GLY A 1 440 ? -14.407 11.375 -8.837 1.00 55.12 440 GLY A C 1
ATOM 3187 O O . GLY A 1 440 ? -13.517 10.617 -9.218 1.00 55.12 440 GLY A O 1
ATOM 3188 N N . SER A 1 441 ? -15.332 10.958 -7.960 1.00 47.97 441 SER A N 1
ATOM 3189 C CA . SER A 1 441 ? -15.348 9.613 -7.345 1.00 47.97 441 SER A CA 1
ATOM 3190 C C . SER A 1 441 ? -16.126 8.552 -8.142 1.00 47.97 441 SER A C 1
ATOM 3192 O O . SER A 1 441 ? -16.480 7.509 -7.595 1.00 47.97 441 SER A O 1
ATOM 3194 N N . ALA A 1 442 ? -16.423 8.785 -9.421 1.00 43.00 442 ALA A N 1
ATOM 3195 C CA . ALA A 1 442 ? -17.169 7.846 -10.255 1.00 43.00 442 ALA A CA 1
ATOM 3196 C C . ALA A 1 442 ? -16.563 7.784 -11.663 1.00 43.00 442 ALA A C 1
ATOM 3198 O O . ALA A 1 442 ? -16.474 8.785 -12.372 1.00 43.00 442 ALA A O 1
ATOM 3199 N N . GLY A 1 443 ? -16.158 6.582 -12.081 1.00 42.06 443 GLY A N 1
ATOM 3200 C CA . GLY A 1 443 ? -15.376 6.305 -13.295 1.00 42.06 443 GLY A CA 1
ATOM 3201 C C . GLY A 1 443 ? -16.022 6.638 -14.649 1.00 42.06 443 GLY A C 1
ATOM 3202 O O . GLY A 1 443 ? -15.506 6.188 -15.666 1.00 42.06 443 GLY A O 1
ATOM 3203 N N . SER A 1 444 ? -17.113 7.410 -14.683 1.00 40.72 444 SER A N 1
ATOM 3204 C CA . SER A 1 444 ? -17.769 7.887 -15.909 1.00 40.72 444 SER A CA 1
ATOM 3205 C C . SER A 1 444 ? -17.563 9.387 -16.179 1.00 40.72 444 SER A C 1
ATOM 3207 O O . SER A 1 444 ? -17.783 9.823 -17.305 1.00 40.72 444 SER A O 1
ATOM 3209 N N . GLU A 1 445 ? -17.131 10.179 -15.189 1.00 38.78 445 GLU A N 1
ATOM 3210 C CA . GLU A 1 445 ? -16.948 11.640 -15.323 1.00 38.78 445 GLU A CA 1
ATOM 3211 C C . GLU A 1 445 ? -15.495 12.031 -15.649 1.00 38.78 445 GLU A C 1
ATOM 3213 O O . GLU A 1 445 ? -15.247 13.011 -16.352 1.00 38.78 445 GLU A O 1
ATOM 3218 N N . VAL A 1 446 ? -14.528 11.193 -15.251 1.00 45.09 446 VAL A N 1
ATOM 3219 C CA . VAL A 1 446 ? -13.086 11.355 -15.531 1.00 45.09 446 VAL A CA 1
ATOM 3220 C C . VAL A 1 446 ? -12.810 11.500 -17.035 1.00 45.09 446 VAL A C 1
ATOM 3222 O O . VAL A 1 446 ? -11.933 12.256 -17.443 1.00 45.09 446 VAL A O 1
ATOM 3225 N N . THR A 1 447 ? -13.572 10.814 -17.891 1.00 44.31 447 THR A N 1
ATOM 3226 C CA . THR A 1 447 ? -13.411 10.882 -19.353 1.00 44.31 447 THR A CA 1
ATOM 3227 C C . THR A 1 447 ? -13.923 12.202 -19.942 1.00 44.31 447 THR A C 1
ATOM 3229 O O . THR A 1 447 ? -13.405 12.655 -20.960 1.00 44.31 447 THR A O 1
ATOM 3232 N N . VAL A 1 448 ? -14.900 12.847 -19.292 1.00 42.22 448 VAL A N 1
ATOM 3233 C CA . VAL A 1 448 ? -15.485 14.129 -19.719 1.00 42.22 448 VAL A CA 1
ATOM 3234 C C . VAL A 1 448 ? -14.616 15.303 -19.244 1.00 42.22 448 VAL A C 1
ATOM 3236 O O . VAL A 1 448 ? -14.329 16.203 -20.035 1.00 42.22 448 VAL A O 1
ATOM 3239 N N . ILE A 1 449 ? -14.083 15.239 -18.016 1.00 49.50 449 ILE A N 1
ATOM 3240 C CA . ILE A 1 449 ? -13.212 16.266 -17.401 1.00 49.50 449 ILE A CA 1
ATOM 3241 C C . ILE A 1 449 ? -11.873 16.417 -18.149 1.00 49.50 449 ILE A C 1
ATOM 3243 O O . ILE A 1 449 ? -11.317 17.509 -18.256 1.00 49.50 449 ILE A O 1
ATOM 3247 N N . VAL A 1 450 ? -11.377 15.340 -18.765 1.00 50.69 450 VAL A N 1
ATOM 3248 C CA . VAL A 1 450 ? -10.134 15.344 -19.558 1.00 50.69 450 VAL A CA 1
ATOM 3249 C C . VAL A 1 450 ? -10.301 16.040 -20.922 1.00 50.69 450 VAL A C 1
ATOM 3251 O O . VAL A 1 450 ? -9.330 16.154 -21.667 1.00 50.69 450 VAL A O 1
ATOM 3254 N N . SER A 1 451 ? -11.476 16.582 -21.261 1.00 50.94 451 SER A N 1
ATOM 3255 C CA . SER A 1 451 ? -11.708 17.306 -22.525 1.00 50.94 451 SER A CA 1
ATOM 3256 C C . SER A 1 451 ? -11.356 18.798 -22.446 1.00 50.94 451 SER A C 1
ATOM 3258 O O . SER A 1 451 ? -10.820 19.344 -23.417 1.00 50.94 451 SER A O 1
ATOM 3260 N N . ASP A 1 452 ? -11.547 19.432 -21.287 1.00 65.81 452 ASP A N 1
ATOM 3261 C CA . ASP A 1 452 ? -11.297 20.864 -21.088 1.00 65.81 452 ASP A CA 1
ATOM 3262 C C . ASP A 1 452 ? -9.806 21.175 -20.847 1.00 65.81 452 ASP A C 1
ATOM 3264 O O . ASP A 1 452 ? -9.101 20.462 -20.132 1.00 65.81 452 ASP A O 1
ATOM 3268 N N . ALA A 1 453 ? -9.279 22.211 -21.502 1.00 65.44 453 ALA A N 1
ATOM 3269 C CA . ALA A 1 453 ? -7.855 22.542 -21.432 1.00 65.44 453 ALA A CA 1
ATOM 3270 C C . ALA A 1 453 ? -7.454 23.183 -20.103 1.00 65.44 453 ALA A C 1
ATOM 3272 O O . ALA A 1 453 ? -6.377 22.861 -19.590 1.00 65.44 453 ALA A O 1
ATOM 3273 N N . ASP A 1 454 ? -8.336 24.004 -19.539 1.00 66.56 454 ASP A N 1
ATOM 3274 C CA . ASP A 1 454 ? -8.076 24.744 -18.309 1.00 66.56 454 ASP A CA 1
ATOM 3275 C C . ASP A 1 454 ? -8.164 23.817 -17.088 1.00 66.56 454 ASP A C 1
ATOM 3277 O O . ASP A 1 454 ? -7.248 23.802 -16.260 1.00 66.56 454 ASP A O 1
ATOM 3281 N N . HIS A 1 455 ? -9.162 22.924 -17.043 1.00 72.38 455 HIS A N 1
ATOM 3282 C CA . HIS A 1 455 ? -9.249 21.883 -16.009 1.00 72.38 455 HIS A CA 1
ATOM 3283 C C . HIS A 1 455 ? -8.033 20.941 -16.002 1.00 72.38 455 HIS A C 1
ATOM 3285 O O . HIS A 1 455 ? -7.487 20.624 -14.945 1.00 72.38 455 HIS A O 1
ATOM 3291 N N . ARG A 1 456 ? -7.543 20.510 -17.176 1.00 72.81 456 ARG A N 1
ATOM 3292 C CA . ARG A 1 456 ? -6.341 19.655 -17.261 1.00 72.81 456 ARG A CA 1
ATOM 3293 C C . ARG A 1 456 ? -5.091 20.350 -16.730 1.00 72.81 456 ARG A C 1
ATOM 3295 O O . ARG A 1 456 ? -4.299 19.718 -16.031 1.00 72.81 456 ARG A O 1
ATOM 3302 N N . ALA A 1 457 ? -4.891 21.620 -17.083 1.00 76.12 457 ALA A N 1
ATOM 3303 C CA . ALA A 1 457 ? -3.751 22.395 -16.603 1.00 76.12 457 ALA A CA 1
ATOM 3304 C C . ALA A 1 457 ? -3.798 22.542 -15.076 1.00 76.12 457 ALA A C 1
ATOM 3306 O O . ALA A 1 457 ? -2.787 22.320 -14.410 1.00 76.12 457 ALA A O 1
ATOM 3307 N N . GLN A 1 458 ? -4.986 22.806 -14.524 1.00 82.88 458 GLN A N 1
ATOM 3308 C CA . GLN A 1 458 ? -5.213 22.882 -13.083 1.00 82.88 458 GLN A CA 1
ATOM 3309 C C . GLN A 1 458 ? -4.893 21.560 -12.369 1.00 82.88 458 GLN A C 1
ATOM 3311 O O . GLN A 1 458 ? -4.171 21.565 -11.373 1.00 82.88 458 GLN A O 1
ATOM 3316 N N . VAL A 1 459 ? -5.356 20.421 -12.894 1.00 83.00 459 VAL A N 1
ATOM 3317 C CA . VAL A 1 459 ? -5.077 19.091 -12.318 1.00 83.00 459 VAL A CA 1
ATOM 3318 C C . VAL A 1 459 ? -3.580 18.767 -12.352 1.00 83.00 459 VAL A C 1
ATOM 3320 O O . VAL A 1 459 ? -3.029 18.289 -11.360 1.00 83.00 459 VAL A O 1
ATOM 3323 N N . ILE A 1 460 ? -2.896 19.046 -13.466 1.00 83.69 460 ILE A N 1
ATOM 3324 C CA . ILE A 1 460 ? -1.443 18.834 -13.578 1.00 83.69 460 ILE A CA 1
ATOM 3325 C C . ILE A 1 460 ? -0.693 19.705 -12.567 1.00 83.69 460 ILE A C 1
ATOM 3327 O O . ILE A 1 460 ? 0.251 19.231 -11.934 1.00 83.69 460 ILE A O 1
ATOM 3331 N N . GLU A 1 461 ? -1.107 20.958 -12.396 1.00 89.12 461 GLU A N 1
ATOM 3332 C CA . GLU A 1 461 ? -0.469 21.881 -11.462 1.00 89.12 461 GLU A CA 1
ATOM 3333 C C . GLU A 1 461 ? -0.683 21.458 -10.004 1.00 89.12 461 GLU A C 1
ATOM 3335 O O . GLU A 1 461 ? 0.267 21.409 -9.223 1.00 89.12 461 GLU A O 1
ATOM 3340 N N . MET A 1 462 ? -1.901 21.043 -9.646 1.00 88.62 462 MET A N 1
ATOM 3341 C CA . MET A 1 462 ? -2.197 20.483 -8.326 1.00 88.62 462 MET A CA 1
ATOM 3342 C C . MET A 1 462 ? -1.370 19.219 -8.046 1.00 88.62 462 MET A C 1
ATOM 3344 O O . MET A 1 462 ? -0.779 19.096 -6.972 1.00 88.62 462 MET A O 1
ATOM 3348 N N . ALA A 1 463 ? -1.259 18.307 -9.019 1.00 88.31 463 ALA A N 1
ATOM 3349 C CA . ALA A 1 463 ? -0.442 17.101 -8.889 1.00 88.31 463 ALA A CA 1
ATOM 3350 C C . ALA A 1 463 ? 1.052 17.432 -8.706 1.00 88.31 463 ALA A C 1
ATOM 3352 O O . ALA A 1 463 ? 1.707 16.888 -7.815 1.00 88.31 463 ALA A O 1
ATOM 3353 N N . ARG A 1 464 ? 1.593 18.381 -9.482 1.00 92.44 464 ARG A N 1
ATOM 3354 C CA . ARG A 1 464 ? 2.980 18.857 -9.328 1.00 92.44 464 ARG A CA 1
ATOM 3355 C C . ARG A 1 464 ? 3.220 19.517 -7.975 1.00 92.44 464 ARG A C 1
ATOM 3357 O O . ARG A 1 464 ? 4.262 19.281 -7.362 1.00 92.44 464 ARG A O 1
ATOM 3364 N N . ARG A 1 465 ? 2.264 20.309 -7.484 1.00 94.94 465 ARG A N 1
ATOM 3365 C CA . ARG A 1 465 ? 2.353 20.944 -6.165 1.00 94.94 465 ARG A CA 1
ATOM 3366 C C . ARG A 1 465 ? 2.377 19.903 -5.046 1.00 94.94 465 ARG A C 1
ATOM 3368 O O . ARG A 1 465 ? 3.241 19.984 -4.173 1.00 94.94 465 ARG A O 1
ATOM 3375 N N . ALA A 1 466 ? 1.511 18.891 -5.108 1.00 93.06 466 ALA A N 1
ATOM 3376 C CA . ALA A 1 466 ? 1.534 17.769 -4.170 1.00 93.06 466 ALA A CA 1
ATOM 3377 C C . ALA A 1 466 ? 2.882 17.025 -4.203 1.00 93.06 466 ALA A C 1
ATOM 3379 O O . ALA A 1 466 ? 3.513 16.839 -3.159 1.00 93.06 466 ALA A O 1
ATOM 3380 N N . ALA A 1 467 ? 3.372 16.685 -5.400 1.00 89.62 467 ALA A N 1
ATOM 3381 C CA . ALA A 1 467 ? 4.667 16.040 -5.615 1.00 89.62 467 ALA A CA 1
ATOM 3382 C C . ALA A 1 467 ? 5.843 16.849 -5.028 1.00 89.62 467 ALA A C 1
ATOM 3384 O O . ALA A 1 467 ? 6.762 16.282 -4.424 1.00 89.62 467 ALA A O 1
ATOM 3385 N N . SER A 1 468 ? 5.821 18.176 -5.186 1.00 96.00 468 SER A N 1
ATOM 3386 C CA . SER A 1 468 ? 6.837 19.086 -4.645 1.00 96.00 468 SER A CA 1
ATOM 3387 C C . SER A 1 468 ? 6.842 19.086 -3.116 1.00 96.00 468 SER A C 1
ATOM 3389 O O . SER A 1 468 ? 7.893 18.881 -2.512 1.00 96.00 468 SER A O 1
ATOM 3391 N N . LEU A 1 469 ? 5.673 19.238 -2.488 1.00 95.00 469 LEU A N 1
ATOM 3392 C CA . LEU A 1 469 ? 5.538 19.244 -1.027 1.00 95.00 469 LEU A CA 1
ATOM 3393 C C . LEU A 1 469 ? 5.943 17.904 -0.397 1.00 95.00 469 LEU A C 1
ATOM 3395 O O . LEU A 1 469 ? 6.620 17.888 0.630 1.00 95.00 469 LEU A O 1
ATOM 3399 N N . ALA A 1 470 ? 5.619 16.782 -1.047 1.00 92.38 470 ALA A N 1
ATOM 3400 C CA . ALA A 1 470 ? 6.075 15.460 -0.614 1.00 92.38 470 ALA A CA 1
ATOM 3401 C C . ALA A 1 470 ? 7.609 15.331 -0.684 1.00 92.38 470 ALA A C 1
ATOM 3403 O O . ALA A 1 470 ? 8.247 14.809 0.232 1.00 92.38 470 ALA A O 1
ATOM 3404 N N . SER A 1 471 ? 8.227 15.869 -1.741 1.00 93.31 471 SER A N 1
ATOM 3405 C CA . SER A 1 471 ? 9.690 15.863 -1.903 1.00 93.31 471 SER A CA 1
ATOM 3406 C C . SER A 1 471 ? 10.389 16.750 -0.863 1.00 93.31 471 SER A C 1
ATOM 3408 O O . SER A 1 471 ? 11.471 16.415 -0.372 1.00 93.31 471 SER A O 1
ATOM 3410 N N . GLU A 1 472 ? 9.770 17.876 -0.510 1.00 96.38 472 GLU A N 1
ATOM 3411 C CA . GLU A 1 472 ? 10.249 18.784 0.532 1.00 96.38 472 GLU A CA 1
ATOM 3412 C C . GLU A 1 472 ? 10.139 18.148 1.921 1.00 96.38 472 GLU A C 1
ATOM 3414 O O . GLU A 1 472 ? 11.120 18.154 2.666 1.00 96.38 472 GLU A O 1
ATOM 3419 N N . SER A 1 473 ? 9.006 17.507 2.226 1.00 96.06 473 SER A N 1
ATOM 3420 C CA . SER A 1 473 ? 8.825 16.716 3.447 1.00 96.06 473 SER A CA 1
ATOM 3421 C C . SER A 1 473 ? 9.910 15.644 3.589 1.00 96.06 473 SER A C 1
ATOM 3423 O O . SER A 1 473 ? 10.593 15.589 4.611 1.00 96.06 473 SER A O 1
ATOM 3425 N N . LEU A 1 474 ? 10.168 14.865 2.532 1.00 93.56 474 LEU A N 1
ATOM 3426 C CA . LEU A 1 474 ? 11.221 13.845 2.519 1.00 93.56 474 LEU A CA 1
ATOM 3427 C C . LEU A 1 474 ? 12.624 14.437 2.734 1.00 93.56 474 LEU A C 1
ATOM 3429 O O . LEU A 1 474 ? 13.456 13.854 3.432 1.00 93.56 474 LEU A O 1
ATOM 3433 N N . SER A 1 475 ? 12.906 15.592 2.131 1.00 95.19 475 SER A N 1
ATOM 3434 C CA . SER A 1 475 ? 14.201 16.270 2.272 1.00 95.19 475 SER A CA 1
ATOM 3435 C C . SER A 1 475 ? 14.419 16.789 3.695 1.00 95.19 475 SER A C 1
ATOM 3437 O O . SER A 1 475 ? 15.521 16.661 4.233 1.00 95.19 475 SER A O 1
ATOM 3439 N N . LEU A 1 476 ? 13.370 17.329 4.320 1.00 93.69 476 LEU A N 1
ATOM 3440 C CA . LEU A 1 476 ? 13.374 17.756 5.719 1.00 93.69 476 LEU A CA 1
ATOM 3441 C C . LEU A 1 476 ? 13.517 16.559 6.664 1.00 93.69 476 LEU A C 1
ATOM 3443 O O . LEU A 1 476 ? 14.412 16.563 7.501 1.00 93.69 476 LEU A O 1
ATOM 3447 N N . ALA A 1 477 ? 12.756 15.484 6.448 1.00 90.56 477 ALA A N 1
ATOM 3448 C CA . ALA A 1 477 ? 12.867 14.251 7.225 1.00 90.56 477 ALA A CA 1
ATOM 3449 C C . ALA A 1 477 ? 14.293 13.669 7.181 1.00 90.56 477 ALA A C 1
ATOM 3451 O O . ALA A 1 477 ? 14.865 13.307 8.208 1.00 90.56 477 ALA A O 1
ATOM 3452 N N . ARG A 1 478 ? 14.931 13.643 6.003 1.00 92.81 478 ARG A N 1
ATOM 3453 C CA . ARG A 1 478 ? 16.335 13.213 5.865 1.00 92.81 478 ARG A CA 1
ATOM 3454 C C . ARG A 1 478 ? 17.307 14.122 6.614 1.00 92.81 478 ARG A C 1
ATOM 3456 O O . ARG A 1 478 ? 18.286 13.621 7.170 1.00 92.81 478 ARG A O 1
ATOM 3463 N N . ARG A 1 479 ? 17.057 15.435 6.623 1.00 94.00 479 ARG A N 1
ATOM 3464 C CA . ARG A 1 479 ? 17.862 16.412 7.367 1.00 94.00 479 ARG A CA 1
ATOM 3465 C C . ARG A 1 479 ? 17.733 16.196 8.872 1.00 94.00 479 ARG A C 1
ATOM 3467 O O . ARG A 1 479 ? 18.762 16.153 9.539 1.00 94.00 479 ARG A O 1
ATOM 3474 N N . ASP A 1 480 ? 16.521 15.996 9.377 1.00 91.00 480 ASP A N 1
ATOM 3475 C CA . ASP A 1 480 ? 16.250 15.767 10.801 1.00 91.00 480 ASP A CA 1
ATOM 3476 C C . ASP A 1 480 ? 16.933 14.483 11.293 1.00 91.00 480 ASP A C 1
ATOM 3478 O O . ASP A 1 480 ? 17.661 14.494 12.288 1.00 91.00 480 ASP A O 1
ATOM 3482 N N . LEU A 1 481 ? 16.829 13.398 10.518 1.00 87.06 481 LEU A N 1
ATOM 3483 C CA . LEU A 1 481 ? 17.535 12.144 10.799 1.00 87.06 481 LEU A CA 1
ATOM 3484 C C . LEU A 1 481 ? 19.063 12.302 10.753 1.00 87.06 481 LEU A C 1
ATOM 3486 O O . LEU A 1 481 ? 19.781 11.647 11.510 1.00 87.06 481 LEU A O 1
ATOM 3490 N N . GLY A 1 482 ? 19.574 13.153 9.859 1.00 87.75 482 GLY A N 1
ATOM 3491 C CA . GLY A 1 482 ? 20.992 13.503 9.797 1.00 87.75 482 GLY A CA 1
ATOM 3492 C C . GLY A 1 482 ? 21.454 14.309 11.015 1.00 87.75 482 GLY A C 1
ATOM 3493 O O . GLY A 1 482 ? 22.504 14.008 11.581 1.00 87.75 482 GLY A O 1
ATOM 3494 N N . ALA A 1 483 ? 20.655 15.284 11.454 1.00 84.50 483 ALA A N 1
ATOM 3495 C CA . ALA A 1 483 ? 20.930 16.106 12.630 1.00 84.50 483 ALA A CA 1
ATOM 3496 C C . ALA A 1 483 ? 20.928 15.272 13.919 1.00 84.50 483 ALA A C 1
ATOM 3498 O O . ALA A 1 483 ? 21.841 15.401 14.732 1.00 84.50 483 ALA A O 1
ATOM 3499 N N . MET A 1 484 ? 19.975 14.348 14.070 1.00 81.00 484 MET A N 1
ATOM 3500 C CA . MET A 1 484 ? 19.943 13.420 15.204 1.00 81.00 484 MET A CA 1
ATOM 3501 C C . MET A 1 484 ? 21.160 12.492 15.252 1.00 81.00 484 MET A C 1
ATOM 3503 O O . MET A 1 484 ? 21.712 12.251 16.326 1.00 81.00 484 MET A O 1
ATOM 3507 N N . ARG A 1 485 ? 21.620 12.008 14.089 1.00 83.31 485 ARG A N 1
ATOM 3508 C CA . ARG A 1 485 ? 22.858 11.218 13.995 1.00 83.31 485 ARG A CA 1
ATOM 3509 C C . ARG A 1 485 ? 24.089 12.029 14.399 1.00 83.31 485 ARG A C 1
ATOM 3511 O O . ARG A 1 485 ? 24.956 11.497 15.083 1.00 83.31 485 ARG A O 1
ATOM 3518 N N . ALA A 1 486 ? 24.153 13.306 14.024 1.00 76.56 486 ALA A N 1
ATOM 3519 C CA . ALA A 1 486 ? 25.251 14.198 14.401 1.00 76.56 486 ALA A CA 1
ATOM 3520 C C . ALA A 1 486 ? 25.256 14.560 15.900 1.00 76.56 486 ALA A C 1
ATOM 3522 O O . ALA A 1 486 ? 26.316 14.828 16.457 1.00 76.56 486 ALA A O 1
ATOM 3523 N N . GLN A 1 487 ? 24.094 14.539 16.561 1.00 77.62 487 GLN A N 1
ATOM 3524 C CA . GLN A 1 487 ? 23.945 14.833 17.993 1.00 77.62 487 GLN A CA 1
ATOM 3525 C C . GLN A 1 487 ? 24.169 13.613 18.908 1.00 77.62 487 GLN A C 1
ATOM 3527 O O . GLN A 1 487 ? 24.058 13.737 20.124 1.00 77.62 487 GLN A O 1
ATOM 3532 N N . GLY A 1 488 ? 24.486 12.436 18.355 1.00 55.03 488 GLY A N 1
ATOM 3533 C CA . GLY A 1 488 ? 24.784 11.234 19.145 1.00 55.03 488 GLY A CA 1
ATOM 3534 C C . GLY A 1 488 ? 23.571 10.577 19.816 1.00 55.03 488 GLY A C 1
ATOM 3535 O O . GLY A 1 488 ? 23.745 9.667 20.619 1.00 55.03 488 GLY A O 1
ATOM 3536 N N . LEU A 1 489 ? 22.341 10.974 19.471 1.00 58.56 489 LEU A N 1
ATOM 3537 C CA . LEU A 1 489 ? 21.093 10.385 19.985 1.00 58.56 489 LEU A CA 1
ATOM 3538 C C . LEU A 1 489 ? 20.677 9.132 19.190 1.00 58.56 489 LEU A C 1
ATOM 3540 O O . LEU A 1 489 ? 19.522 8.969 18.796 1.00 58.56 489 LEU A O 1
ATOM 3544 N N . GLY A 1 490 ? 21.647 8.260 18.911 1.00 46.28 490 GLY A N 1
ATOM 3545 C CA . GLY A 1 490 ? 21.436 6.976 18.249 1.00 46.28 490 GLY A CA 1
ATOM 3546 C C . GLY A 1 490 ? 21.432 5.830 19.254 1.00 46.28 490 GLY A C 1
ATOM 3547 O O . GLY A 1 490 ? 22.487 5.258 19.514 1.00 46.28 490 GLY A O 1
ATOM 3548 N N . ALA A 1 491 ? 20.252 5.498 19.777 1.00 38.00 491 ALA A N 1
ATOM 3549 C CA . ALA A 1 491 ? 19.916 4.162 20.267 1.00 38.00 491 ALA A CA 1
ATOM 3550 C C . ALA A 1 491 ? 18.698 3.655 19.487 1.00 38.00 491 ALA A C 1
ATOM 3552 O O . ALA A 1 491 ? 17.748 4.456 19.283 1.00 38.00 491 ALA A O 1
#

Foldseek 3Di:
DPPPVVVVVVVVVVLVVVLVVLLVLLVVLLVVLVVLLVVLVVLLVVLCVLQNDVVCVVVVVLSVVLVVLSVVLVVLSVLLVPPCNDDSVVSSVSSVVSNVSSVVSVVSSVVSVVVSVVLSVCSVCVVVLLVVLVVLLVVLVVLLVVLLVLVVVVQFFAAPVLCVVQNCLSVQLVVLSVQLVVLSVVLVVCVVVSVNVSSVVSSVSNVVSSVSSVVSSVVSVVSVVVLVVLVVCLVVLLVVLVVLLVVLVVDDFDPQLVVLSVQLVVLSVPADDDGGHHNSNVSSVSNVVSVVSNCVRVVPDPPPPPPDPDDPDDPDDPPPPDPPDDDDDDDDDDDDDDDDDDDDDDDDDDDDDDDDDDDDDDDDDDDDDDDDDDDDDDDDPDDDLVVLLVLLVVLLVLLVVLLVVLCCLDVVDDPQADPQLVVLSVVLVVLNVVLDVLCPPDPPCNVVQSPDPVSSVVSSVSSVSSSVSSVVSNVRSVVSVVVCVVVVVDD

Nearest PDB structures (foldseek):
  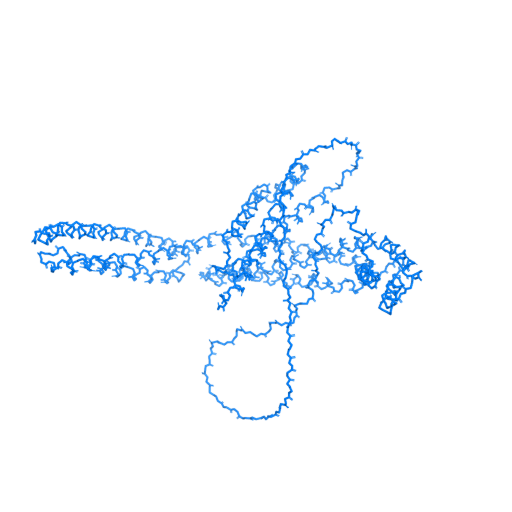7sqc-assembly1_1Y  TM=1.667E-01  e=7.023E+00  Chlamydomonas reinhardtii

Sequence (491 aa):
MAGFWARRRRGAPELQAHDAELATRAGTALFAVDDRLRAASEELGFAEAALGSEAIAETAVVLAAARRQLGEAFRLNRRNHDPQPGPSDEVGARYLHVIDLCEAIERSLDDQTADLAERMSRARRAPDVIAGIRADLVRASARIAYVRATLDRLAARYARDALAGIDGGPAEADRLLGFAAHSLGVAERRRADGEVAHADVALEASARSVHRAATLLDAVETFEVEALRAEAALPGLAEECRRDLAVALGAPHSPDAAAAIAELQAALAALPATGVDTDPIGHLRRLRAARDALDVATGAVPATRAGLATATVTAGAPATRAASATATALATRAGAATAPAPATRAGPATATAPATWAATAPATATSPAPATATGRATGEPAPPSAFRAVHVLHAVRDADRRLDVARDAVAGHPGRIGAEALRRLAESERIRVDLGQVLGSAGSEVTVIVSDADHRAQVIEMARRAASLASESLSLARRDLGAMRAQGLGA

Solvent-accessible surface area (backbone atoms only — not comparable to full-atom values): 28338 Å² total; per-residue (Å²): 141,77,68,66,70,62,49,60,65,53,47,53,62,52,48,54,51,49,49,51,49,41,51,51,52,29,56,52,41,53,52,53,48,53,52,50,52,50,51,53,51,53,52,49,56,57,43,31,77,74,50,34,64,80,75,41,46,66,58,53,52,53,53,54,50,43,54,53,51,51,51,50,34,54,52,55,53,49,47,60,69,42,100,77,48,70,58,67,71,64,41,47,53,47,31,53,50,31,38,53,50,37,56,52,41,49,55,56,47,52,56,50,53,52,52,51,52,50,53,53,50,50,64,69,46,44,64,58,51,53,52,47,50,54,51,47,49,54,56,52,57,64,43,43,63,58,51,50,56,48,50,57,57,44,61,69,47,32,21,68,80,63,40,66,88,46,70,63,25,58,64,51,21,51,53,29,42,53,50,14,55,51,26,42,55,50,15,55,51,27,47,75,73,52,41,51,73,65,13,52,56,24,41,50,54,14,49,53,26,43,53,51,20,46,52,37,55,49,48,50,59,49,46,54,55,49,40,55,52,25,55,70,46,40,64,60,53,50,54,50,52,53,50,54,48,55,55,56,73,75,44,95,68,54,73,65,24,50,51,25,49,51,47,35,50,50,44,61,68,66,54,75,73,93,73,64,59,45,40,39,53,60,52,44,52,50,45,52,53,26,48,54,45,31,30,62,49,67,68,48,77,72,78,81,69,83,80,60,96,82,72,91,72,84,79,75,78,84,84,86,81,86,89,84,87,87,82,89,90,89,83,84,94,81,83,90,84,84,90,81,88,85,89,84,91,86,90,88,87,81,90,83,87,90,87,89,85,86,87,87,85,88,85,89,83,86,87,82,92,90,84,89,83,84,89,81,94,75,93,70,84,80,75,61,70,71,67,57,51,51,54,42,54,50,31,46,52,52,19,49,56,32,40,52,56,27,48,51,58,49,69,77,36,75,93,55,54,50,72,66,24,54,49,31,38,52,52,18,52,50,43,48,53,52,49,47,62,78,47,47,96,48,96,76,50,46,73,60,54,65,69,45,69,67,57,42,52,50,51,36,49,47,21,48,49,21,25,49,30,12,51,49,15,40,52,41,33,53,46,36,51,48,50,41,58,76,68,67,72,76,127

Organism: NCBI:txid88376

Radius of gyration: 34.36 Å; Cα contacts (8 Å, |Δi|>4): 358; chains: 1; bounding box: 70×74×107 Å

Mean predicted aligned error: 18.8 Å

pLDDT: mean 77.37, std 24.58, range [23.62, 98.62]